Protein AF-A0A6A6WQP7-F1 (afdb_monomer_lite)

Radius of gyration: 45.65 Å; chains: 1; bounding box: 106×99×119 Å

Structure (mmCIF, N/CA/C/O backbone):
data_AF-A0A6A6WQP7-F1
#
_entry.id   AF-A0A6A6WQP7-F1
#
loop_
_atom_site.group_PDB
_atom_site.id
_atom_site.type_symbol
_atom_site.label_atom_id
_atom_site.label_alt_id
_atom_site.label_comp_id
_atom_site.label_asym_id
_atom_site.label_entity_id
_atom_site.label_seq_id
_atom_site.pdbx_PDB_ins_code
_atom_site.Cartn_x
_atom_site.Cartn_y
_atom_site.Cartn_z
_atom_site.occupancy
_atom_site.B_iso_or_equiv
_atom_site.auth_seq_id
_atom_site.auth_comp_id
_atom_site.auth_asym_id
_atom_site.auth_atom_id
_atom_site.pdbx_PDB_model_num
ATOM 1 N N . MET A 1 1 ? -45.813 -24.939 47.344 1.00 54.03 1 MET A N 1
ATOM 2 C CA . MET A 1 1 ? -44.720 -25.886 47.007 1.00 54.03 1 MET A CA 1
ATOM 3 C C . MET A 1 1 ? -45.054 -26.831 45.848 1.00 54.03 1 MET A C 1
ATOM 5 O O . MET A 1 1 ? -44.142 -27.245 45.149 1.00 54.03 1 MET A O 1
ATOM 9 N N . THR A 1 2 ? -46.329 -27.120 45.576 1.00 68.56 2 THR A N 1
ATOM 10 C CA . THR A 1 2 ? -46.784 -28.057 44.527 1.00 68.56 2 THR A CA 1
ATOM 11 C C . THR A 1 2 ? -46.409 -27.658 43.094 1.00 68.56 2 THR A C 1
ATOM 13 O O . THR A 1 2 ? -45.996 -28.509 42.318 1.00 68.56 2 THR A O 1
ATOM 16 N N . ARG A 1 3 ? -46.472 -26.365 42.739 1.00 71.12 3 ARG A N 1
ATOM 17 C CA . ARG A 1 3 ? -46.140 -25.878 41.382 1.00 71.12 3 ARG A CA 1
ATOM 18 C C . ARG A 1 3 ? -44.682 -26.130 40.979 1.00 71.12 3 ARG A C 1
ATOM 20 O O . ARG A 1 3 ? -44.427 -26.439 39.826 1.00 71.12 3 ARG A O 1
ATOM 27 N N . ARG A 1 4 ? -43.749 -26.014 41.932 1.00 64.69 4 ARG A N 1
ATOM 28 C CA . ARG A 1 4 ? -42.316 -26.271 41.707 1.00 64.69 4 ARG A CA 1
ATOM 29 C C . ARG A 1 4 ? -42.017 -27.759 41.584 1.00 64.69 4 ARG A C 1
ATOM 31 O O . ARG A 1 4 ? -41.271 -28.147 40.705 1.00 64.69 4 ARG A O 1
ATOM 38 N N . LEU A 1 5 ? -42.615 -28.591 42.437 1.00 66.44 5 LEU A N 1
ATOM 39 C CA . LEU A 1 5 ? -42.447 -30.044 42.328 1.00 66.44 5 LEU A CA 1
ATOM 40 C C . LEU A 1 5 ? -43.027 -30.567 41.011 1.00 66.44 5 LEU A C 1
ATOM 42 O O . LEU A 1 5 ? -42.404 -31.396 40.362 1.00 66.44 5 LEU A O 1
ATOM 46 N N . ARG A 1 6 ? -44.164 -30.007 40.580 1.00 74.38 6 ARG A N 1
ATOM 47 C CA . ARG A 1 6 ? -44.764 -30.297 39.279 1.00 74.38 6 ARG A CA 1
ATOM 48 C C . ARG A 1 6 ? -43.874 -29.863 38.114 1.00 74.38 6 ARG A C 1
ATOM 50 O O . ARG A 1 6 ? -43.657 -30.664 37.216 1.00 74.38 6 ARG A O 1
ATOM 57 N N . SER A 1 7 ? -43.329 -28.644 38.137 1.00 77.62 7 SER A N 1
ATOM 58 C CA . SER A 1 7 ? -42.418 -28.203 37.072 1.00 77.62 7 SER A CA 1
ATOM 59 C C . SER A 1 7 ? -41.155 -29.062 37.027 1.00 77.62 7 SER A C 1
ATOM 61 O O . SER A 1 7 ? -40.736 -29.456 35.956 1.00 77.62 7 SER A O 1
ATOM 63 N N . MET A 1 8 ? -40.603 -29.442 38.185 1.00 68.50 8 MET A N 1
ATOM 64 C CA . MET A 1 8 ? -39.439 -30.331 38.251 1.00 68.50 8 MET A CA 1
ATOM 65 C C . MET A 1 8 ? -39.740 -31.735 37.712 1.00 68.50 8 MET A C 1
ATOM 67 O O . MET A 1 8 ? -38.889 -32.323 37.052 1.00 68.50 8 MET A O 1
ATOM 71 N N . SER A 1 9 ? -40.939 -32.273 37.964 1.00 72.62 9 SER A N 1
ATOM 72 C CA . SER A 1 9 ? -41.354 -33.544 37.361 1.00 72.62 9 SER A CA 1
ATOM 73 C C . SER A 1 9 ? -41.611 -33.426 35.857 1.00 72.62 9 SER A C 1
ATOM 75 O O . SER A 1 9 ? -41.307 -34.356 35.121 1.00 72.62 9 SER A O 1
ATOM 77 N N . GLU A 1 10 ? -42.137 -32.291 35.391 1.00 72.88 10 GLU A N 1
ATOM 78 C CA . GLU A 1 10 ? -42.354 -32.026 33.963 1.00 72.88 10 GLU A CA 1
ATOM 79 C C . GLU A 1 10 ? -41.012 -31.872 33.227 1.00 72.88 10 GLU A C 1
ATOM 81 O O . GLU A 1 10 ? -40.806 -32.522 32.204 1.00 72.88 10 GLU A O 1
ATOM 86 N N . ASP A 1 11 ? -40.061 -31.124 33.793 1.00 76.69 11 ASP A N 1
ATOM 87 C CA . ASP A 1 11 ? -38.710 -30.970 33.244 1.00 76.69 11 ASP A CA 1
ATOM 88 C C . ASP A 1 11 ? -37.991 -32.328 33.153 1.00 76.69 11 ASP A C 1
ATOM 90 O O . ASP A 1 11 ? -37.371 -32.636 32.133 1.00 76.69 11 ASP A O 1
ATOM 94 N N . ALA A 1 12 ? -38.140 -33.189 34.167 1.0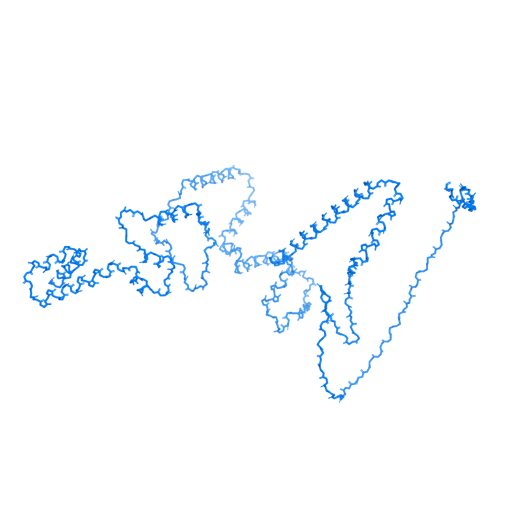0 75.12 12 ALA A N 1
ATOM 95 C CA . ALA A 1 12 ? -37.572 -34.539 34.161 1.00 75.12 12 ALA A CA 1
ATOM 96 C C . ALA A 1 12 ? -38.145 -35.425 33.038 1.00 75.12 12 ALA A C 1
ATOM 98 O O . ALA A 1 12 ? -37.397 -36.181 32.419 1.00 75.12 12 ALA A O 1
ATOM 99 N N . LEU A 1 13 ? -39.443 -35.302 32.735 1.00 71.69 13 LEU A N 1
ATOM 100 C CA . LEU A 1 13 ? -40.080 -36.022 31.624 1.00 71.69 13 LEU A CA 1
ATOM 101 C C . LEU A 1 13 ? -39.616 -35.505 30.253 1.00 71.69 13 LEU A C 1
ATOM 103 O O . LEU A 1 13 ? -39.543 -36.275 29.301 1.00 71.69 13 LEU A O 1
ATOM 107 N N . THR A 1 14 ? -39.279 -34.220 30.133 1.00 72.12 14 THR A N 1
ATOM 108 C CA . THR A 1 14 ? -38.736 -33.671 28.875 1.00 72.12 14 THR A CA 1
ATOM 109 C C . THR A 1 14 ? -37.254 -33.982 28.664 1.00 72.12 14 THR A C 1
ATOM 111 O O . THR A 1 14 ? -36.805 -34.045 27.522 1.00 72.12 14 THR A O 1
ATOM 114 N N . ALA A 1 15 ? -36.496 -34.189 29.745 1.00 76.25 15 ALA A N 1
ATOM 115 C CA . ALA A 1 15 ? -35.066 -34.482 29.685 1.00 76.25 15 ALA A CA 1
ATOM 116 C C . ALA A 1 15 ? -34.765 -35.920 29.225 1.00 76.25 15 ALA A C 1
ATOM 118 O O . ALA A 1 15 ? -33.783 -36.132 28.516 1.00 76.25 15 ALA A O 1
ATOM 119 N N . ASP A 1 16 ? -35.607 -36.892 29.599 1.00 76.25 16 ASP A N 1
ATOM 120 C CA . ASP A 1 16 ? -35.523 -38.280 29.125 1.00 76.25 16 ASP A CA 1
ATOM 121 C C . ASP A 1 16 ? -36.815 -38.692 28.398 1.00 76.25 16 ASP A C 1
ATOM 123 O O . ASP A 1 16 ? -37.710 -39.303 28.990 1.00 76.25 16 ASP A O 1
ATOM 127 N N . PRO A 1 17 ? -36.936 -38.384 27.097 1.00 71.38 17 PRO A N 1
ATOM 128 C CA . PRO A 1 17 ? -38.154 -38.657 26.341 1.00 71.38 17 PRO A CA 1
ATOM 129 C C . PRO A 1 17 ? -38.457 -40.153 26.179 1.00 71.38 17 PRO A C 1
ATOM 131 O O . PRO A 1 17 ? -39.621 -40.560 26.075 1.00 71.38 17 PRO A O 1
ATOM 134 N N . ARG A 1 18 ? -37.417 -40.997 26.173 1.00 72.50 18 ARG A N 1
ATOM 135 C CA . ARG A 1 18 ? -37.562 -42.452 26.020 1.00 72.50 18 ARG A CA 1
ATOM 136 C C . ARG A 1 18 ? -38.076 -43.076 27.315 1.00 72.50 18 ARG A C 1
ATOM 138 O O . ARG A 1 18 ? -39.035 -43.852 27.275 1.00 72.50 18 ARG A O 1
ATOM 145 N N . GLY A 1 19 ? -37.521 -42.667 28.456 1.00 78.44 19 GLY A N 1
ATOM 146 C CA . GLY A 1 19 ? -38.051 -43.022 29.771 1.00 78.44 19 GLY A CA 1
ATOM 147 C C . GLY A 1 19 ? -39.462 -42.472 30.003 1.00 78.44 19 GLY A C 1
ATOM 148 O O . GLY A 1 19 ? -40.324 -43.189 30.511 1.00 78.44 19 GLY A O 1
ATOM 149 N N . ALA A 1 20 ? -39.738 -41.241 29.564 1.00 78.00 20 ALA A N 1
ATOM 150 C CA . ALA A 1 20 ? -41.018 -40.561 29.766 1.00 78.00 20 ALA A CA 1
ATOM 151 C C . ALA A 1 20 ? -42.203 -41.234 29.061 1.00 78.00 20 ALA A C 1
ATOM 153 O O . ALA A 1 20 ? -43.262 -41.396 29.661 1.00 78.00 20 ALA A O 1
ATOM 154 N N . SER A 1 21 ? -42.045 -41.679 27.813 1.00 77.81 21 SER A N 1
ATOM 155 C CA . SER A 1 21 ? -43.118 -42.415 27.119 1.00 77.81 21 SER A CA 1
ATOM 156 C C . SER A 1 21 ? -43.494 -43.714 27.852 1.00 77.81 21 SER A C 1
ATOM 158 O O . SER A 1 21 ? -44.672 -44.034 28.027 1.00 77.81 21 SER A O 1
ATOM 160 N N . THR A 1 22 ? -42.489 -44.417 28.379 1.00 82.19 22 THR A N 1
ATOM 161 C CA . THR A 1 22 ? -42.659 -45.672 29.120 1.00 82.19 22 THR A CA 1
ATOM 162 C C . THR A 1 22 ? -43.322 -45.433 30.482 1.00 82.19 22 THR A C 1
ATOM 164 O O . THR A 1 22 ? -44.250 -46.154 30.863 1.00 82.19 22 THR A O 1
ATOM 167 N N . THR A 1 23 ? -42.917 -44.389 31.208 1.00 81.50 23 THR A N 1
ATOM 168 C CA . THR A 1 23 ? -43.512 -44.034 32.508 1.00 81.50 23 THR A CA 1
ATOM 169 C C . THR A 1 23 ? -44.944 -43.519 32.369 1.00 81.50 23 THR A C 1
ATOM 171 O O . THR A 1 23 ? -45.803 -43.896 33.161 1.00 81.50 23 THR A O 1
ATOM 174 N N . VAL A 1 24 ? -45.248 -42.737 31.331 1.00 80.12 24 VAL A N 1
ATOM 175 C CA . VAL A 1 24 ? -46.615 -42.264 31.049 1.00 80.12 24 VAL A CA 1
ATOM 176 C C . VAL A 1 24 ? -47.536 -43.417 30.645 1.00 80.12 24 VAL A C 1
ATOM 178 O O . VAL A 1 24 ? -48.699 -43.428 31.038 1.00 80.12 24 VAL A O 1
ATOM 181 N N . SER A 1 25 ? -47.024 -44.418 29.920 1.00 76.75 25 SER A N 1
ATOM 182 C CA . SER A 1 25 ? -47.812 -45.597 29.537 1.00 76.75 25 SER A CA 1
ATOM 183 C C . SER A 1 25 ? -48.139 -46.532 30.709 1.00 76.75 25 SER A C 1
ATOM 185 O O . SER A 1 25 ? -49.187 -47.176 30.694 1.00 76.75 25 SER A O 1
ATOM 187 N N . SER A 1 26 ? -47.258 -46.593 31.715 1.00 78.69 26 SER A N 1
ATOM 188 C CA . SER A 1 26 ? -47.387 -47.462 32.895 1.00 78.69 26 SER A CA 1
ATOM 189 C C . SER A 1 26 ? -48.104 -46.791 34.068 1.00 78.69 26 SER A C 1
ATOM 191 O O . SER A 1 26 ? -48.599 -47.475 34.964 1.00 78.69 26 SER A O 1
ATOM 193 N N . ALA A 1 27 ? -48.196 -45.463 34.067 1.00 75.94 27 ALA A N 1
ATOM 194 C CA . ALA A 1 27 ? -48.942 -44.711 35.060 1.00 75.94 27 ALA A CA 1
ATOM 195 C C . ALA A 1 27 ? -50.454 -44.736 34.767 1.00 75.94 27 ALA A C 1
ATOM 197 O O . ALA A 1 27 ? -50.894 -44.525 33.639 1.00 75.94 27 ALA A O 1
ATOM 198 N N . GLY A 1 28 ? -51.269 -44.954 35.805 1.00 82.88 28 GLY A N 1
ATOM 199 C CA . GLY A 1 28 ? -52.738 -44.986 35.727 1.00 82.88 28 GLY A CA 1
ATOM 200 C C . GLY A 1 28 ? -53.394 -43.606 35.581 1.00 82.88 28 GLY A C 1
ATOM 201 O O . GLY A 1 28 ? -54.279 -43.266 36.363 1.00 82.88 28 GLY A O 1
ATOM 202 N N . PHE A 1 29 ? -52.933 -42.781 34.637 1.00 82.12 29 PHE A N 1
ATOM 203 C CA . PHE A 1 29 ? -53.540 -41.481 34.329 1.00 82.12 29 PHE A CA 1
ATOM 204 C C . PHE A 1 29 ? -54.873 -41.638 33.580 1.00 82.12 29 PHE A C 1
ATOM 206 O O . PHE A 1 29 ? -55.126 -42.666 32.953 1.00 82.12 29 PHE A O 1
ATOM 213 N N . SER A 1 30 ? -55.727 -40.607 33.618 1.00 89.94 30 SER A N 1
ATOM 214 C CA . SER A 1 30 ? -56.921 -40.567 32.766 1.00 89.94 30 SER A CA 1
ATOM 215 C C . SER A 1 30 ? -56.528 -40.539 31.286 1.00 89.94 30 SER A C 1
ATOM 217 O O . SER A 1 30 ? -55.484 -39.992 30.923 1.00 89.94 30 SER A O 1
ATOM 219 N N . GLU A 1 31 ? -57.373 -41.111 30.427 1.00 86.75 31 GLU A N 1
ATOM 220 C CA . GLU A 1 31 ? -57.115 -41.231 28.984 1.00 86.75 31 GLU A CA 1
ATOM 221 C C . GLU A 1 31 ? -56.837 -39.866 28.325 1.00 86.75 31 GLU A C 1
ATOM 223 O O . GLU A 1 31 ? -55.874 -39.722 27.570 1.00 86.75 31 GLU A O 1
ATOM 228 N N . ASP A 1 32 ? -57.589 -38.831 28.711 1.00 87.31 32 ASP A N 1
ATOM 229 C CA . ASP A 1 32 ? -57.393 -37.460 28.225 1.00 87.31 32 ASP A CA 1
ATOM 230 C C . ASP A 1 32 ? -56.028 -36.874 28.619 1.00 87.31 32 ASP A C 1
ATOM 232 O O . ASP A 1 32 ? -55.371 -36.213 27.812 1.00 87.31 32 ASP A O 1
ATOM 236 N N . LEU A 1 33 ? -55.569 -37.119 29.853 1.00 85.00 33 LEU A N 1
ATOM 237 C CA . LEU A 1 33 ? -54.263 -36.643 30.319 1.00 85.00 33 LEU A CA 1
ATOM 238 C C . LEU A 1 33 ? -53.125 -37.416 29.660 1.00 85.00 33 LEU A C 1
ATOM 240 O O . LEU A 1 33 ? -52.108 -36.818 29.312 1.00 85.00 33 LEU A O 1
ATOM 244 N N . LYS A 1 34 ? -53.302 -38.722 29.450 1.00 85.88 34 LYS A N 1
ATOM 245 C CA . LYS A 1 34 ? -52.341 -39.551 28.722 1.00 85.88 34 LYS A CA 1
ATOM 246 C C . LYS A 1 34 ? -52.147 -39.032 27.299 1.00 85.88 34 LYS A C 1
ATOM 248 O O . LYS A 1 34 ? -51.011 -38.798 26.900 1.00 85.88 34 LYS A O 1
ATOM 253 N N . ARG A 1 35 ? -53.237 -38.736 26.586 1.00 88.75 35 ARG A N 1
ATOM 254 C CA . ARG A 1 35 ? -53.183 -38.162 25.234 1.00 88.75 35 ARG A CA 1
ATOM 255 C C . ARG A 1 35 ? -52.473 -36.804 25.203 1.00 88.75 35 ARG A C 1
ATOM 257 O O . ARG A 1 35 ? -51.635 -36.576 24.337 1.00 88.75 35 ARG A O 1
ATOM 264 N N . GLN A 1 36 ? -52.756 -35.922 26.167 1.00 88.62 36 GLN A N 1
ATOM 265 C CA . GLN A 1 36 ? -52.065 -34.628 26.287 1.00 88.62 36 GLN A CA 1
ATOM 266 C C . GLN A 1 36 ? -50.565 -34.785 26.578 1.00 88.62 36 GLN A C 1
ATOM 268 O O . GLN A 1 36 ? -49.750 -34.005 26.080 1.00 88.62 36 GLN A O 1
ATOM 273 N N . LEU A 1 37 ? -50.187 -35.770 27.396 1.00 85.12 37 LEU A N 1
ATOM 274 C CA . LEU A 1 37 ? -48.787 -36.057 27.708 1.00 85.12 37 LEU A CA 1
ATOM 275 C C . LEU A 1 37 ? -48.057 -36.659 26.505 1.00 85.12 37 LEU A C 1
ATOM 277 O O . LEU A 1 37 ? -46.947 -36.229 26.212 1.00 85.12 37 LEU A O 1
ATOM 281 N N . GLU A 1 38 ? -48.682 -37.583 25.776 1.00 86.69 38 GLU A N 1
ATOM 282 C CA . GLU A 1 38 ? -48.139 -38.157 24.540 1.00 86.69 38 GLU A CA 1
ATOM 283 C C . GLU A 1 38 ? -47.929 -37.087 23.463 1.00 86.69 38 GLU A C 1
ATOM 285 O O . GLU A 1 38 ? -46.854 -37.026 22.871 1.00 86.69 38 GLU A O 1
ATOM 290 N N . GLU A 1 39 ? -48.897 -36.187 23.261 1.00 91.12 39 GLU A N 1
ATOM 291 C CA . GLU A 1 39 ? -48.763 -35.062 22.327 1.00 91.12 39 GLU A CA 1
ATOM 292 C C . GLU A 1 39 ? -47.609 -34.132 22.727 1.00 91.12 39 GLU A C 1
ATOM 294 O O . GLU A 1 39 ? -46.810 -33.711 21.887 1.00 91.12 39 GLU A O 1
ATOM 299 N N . ARG A 1 40 ? -47.462 -33.843 24.025 1.00 87.50 40 ARG A N 1
ATOM 300 C CA . ARG A 1 40 ? -46.353 -33.017 24.512 1.00 87.50 40 ARG A CA 1
ATOM 301 C C . ARG A 1 40 ? -45.005 -33.702 24.363 1.00 87.50 40 ARG A C 1
ATOM 303 O O . ARG A 1 40 ? -44.069 -33.036 23.925 1.00 87.50 40 ARG A O 1
ATOM 310 N N . ILE A 1 41 ? -44.907 -34.994 24.672 1.00 87.31 41 ILE A N 1
ATOM 311 C CA . ILE A 1 41 ? -43.688 -35.784 24.464 1.00 87.31 41 ILE A CA 1
ATOM 312 C C . ILE A 1 41 ? -43.346 -35.812 22.974 1.00 87.31 41 ILE A C 1
ATOM 314 O O . ILE A 1 41 ? -42.210 -35.524 22.618 1.00 87.31 41 ILE A O 1
ATOM 318 N N . ALA A 1 42 ? -44.321 -36.047 22.093 1.00 89.69 42 ALA A N 1
ATOM 319 C CA . ALA A 1 42 ? -44.115 -35.990 20.649 1.00 89.69 42 ALA A CA 1
ATOM 320 C C . ALA A 1 42 ? -43.627 -34.602 20.200 1.00 89.69 42 ALA A C 1
ATOM 322 O O . ALA A 1 42 ? -42.677 -34.504 19.426 1.00 89.69 42 ALA A O 1
ATOM 323 N N . SER A 1 43 ? -44.201 -33.521 20.740 1.00 89.56 43 SER A N 1
ATOM 324 C CA . SER A 1 43 ? -43.763 -32.152 20.440 1.00 89.56 43 SER A CA 1
ATOM 325 C C . SER A 1 43 ? -42.352 -31.841 20.959 1.00 89.56 43 SER A C 1
ATOM 327 O O . SER A 1 43 ? -41.614 -31.085 20.326 1.00 89.56 43 SER A O 1
ATOM 329 N N . ALA A 1 44 ? -41.964 -32.412 22.104 1.00 87.69 44 ALA A N 1
ATOM 330 C CA . ALA A 1 44 ? -40.627 -32.276 22.668 1.00 87.69 44 ALA A CA 1
ATOM 331 C C . ALA A 1 44 ? -39.614 -33.067 21.833 1.00 87.69 44 ALA A C 1
ATOM 333 O O . ALA A 1 44 ? -38.591 -32.508 21.447 1.00 87.69 44 ALA A O 1
ATOM 334 N N . ASN A 1 45 ? -39.947 -34.305 21.460 1.00 88.12 45 ASN A N 1
ATOM 335 C CA . ASN A 1 45 ? -39.134 -35.154 20.589 1.00 88.12 45 ASN A CA 1
ATOM 336 C C . ASN A 1 45 ? -38.894 -34.483 19.238 1.00 88.12 45 ASN A C 1
ATOM 338 O O . ASN A 1 45 ? -37.749 -34.337 18.820 1.00 88.12 45 ASN A O 1
ATOM 342 N N . PHE A 1 46 ? -39.953 -33.964 18.617 1.00 91.00 46 PHE A N 1
ATOM 343 C CA . PHE A 1 46 ? -39.855 -33.232 17.357 1.00 91.00 46 PHE A CA 1
ATOM 344 C C . PHE A 1 46 ? -38.922 -32.017 17.466 1.00 91.00 46 PHE A C 1
ATOM 346 O O . PHE A 1 46 ? -38.097 -31.776 16.586 1.00 91.00 46 PHE A O 1
ATOM 353 N N . ARG A 1 47 ? -38.991 -31.271 18.578 1.00 89.31 47 ARG A N 1
ATOM 354 C CA . ARG A 1 47 ? -38.058 -30.165 18.845 1.00 89.31 47 ARG A CA 1
ATOM 355 C C . ARG A 1 47 ? -36.622 -30.632 19.052 1.00 89.31 47 ARG A C 1
ATOM 357 O O . ARG A 1 47 ? -35.710 -29.927 18.633 1.00 89.31 47 ARG A O 1
ATOM 364 N N . THR A 1 48 ? -36.404 -31.780 19.692 1.00 87.19 48 THR A N 1
ATOM 365 C CA . THR A 1 48 ? -35.051 -32.328 19.873 1.00 87.19 48 THR A CA 1
ATOM 366 C C . THR A 1 48 ? -34.452 -32.840 18.566 1.00 87.19 48 THR A C 1
ATOM 368 O O . THR A 1 48 ? -33.277 -32.588 18.315 1.00 87.19 48 THR A O 1
ATOM 371 N N . GLU A 1 49 ? -35.251 -33.492 17.718 1.00 88.56 49 GLU A N 1
ATOM 372 C CA . GLU A 1 49 ? -34.827 -34.021 16.416 1.00 88.56 49 GLU A CA 1
ATOM 373 C C . GLU A 1 49 ? -34.517 -32.896 15.420 1.00 88.56 49 GLU A C 1
ATOM 375 O O . GLU A 1 49 ? -33.527 -32.963 14.697 1.00 88.56 49 GLU A O 1
ATOM 380 N N . HIS A 1 50 ? -35.312 -31.822 15.426 1.00 90.75 50 HIS A N 1
ATOM 381 C CA . HIS A 1 50 ? -35.146 -30.671 14.530 1.00 90.75 50 HIS A CA 1
ATOM 382 C C . HIS A 1 50 ? -34.566 -29.437 15.227 1.00 90.75 50 HIS A C 1
ATOM 384 O O . HIS A 1 50 ? -34.871 -28.298 14.867 1.00 90.75 50 HIS A O 1
ATOM 390 N N . ARG A 1 51 ? -33.725 -29.647 16.242 1.00 89.44 51 ARG A N 1
ATOM 391 C CA . ARG A 1 51 ? -33.201 -28.569 17.088 1.00 89.44 51 ARG A CA 1
ATOM 392 C C . ARG A 1 51 ? -32.491 -27.468 16.297 1.00 89.44 51 ARG A C 1
ATOM 394 O O . ARG A 1 51 ? -32.711 -26.296 16.590 1.00 89.44 51 ARG A O 1
ATOM 401 N N . SER A 1 52 ? -31.665 -27.826 15.315 1.00 90.62 52 SER A N 1
ATOM 402 C CA . SER A 1 52 ? -30.926 -26.865 14.485 1.00 90.62 52 SER A CA 1
ATOM 403 C C . SER A 1 52 ? -31.866 -25.965 13.678 1.00 90.62 52 SER A C 1
ATOM 405 O O . SER A 1 52 ? -31.715 -24.747 13.703 1.00 90.62 52 SER A O 1
ATOM 407 N N . ALA A 1 53 ? -32.907 -26.536 13.065 1.00 92.25 53 ALA A N 1
ATOM 408 C CA . ALA A 1 53 ? -33.915 -25.785 12.317 1.00 92.25 53 ALA A CA 1
ATOM 409 C C . ALA A 1 53 ? -34.714 -24.823 13.213 1.00 92.25 53 ALA A C 1
ATOM 411 O O . ALA A 1 53 ? -34.985 -23.686 12.830 1.00 92.25 53 ALA A O 1
ATOM 412 N N . PHE A 1 54 ? -35.067 -25.247 14.432 1.00 92.19 54 PHE A N 1
ATOM 413 C CA . PHE A 1 54 ? -35.708 -24.352 15.398 1.00 92.19 54 PHE A CA 1
ATOM 414 C C . PHE A 1 54 ? -34.766 -23.242 15.864 1.00 92.19 54 PHE A C 1
ATOM 416 O O . PHE A 1 54 ? -35.191 -22.091 15.954 1.00 92.19 54 PHE A O 1
ATOM 423 N N . ALA A 1 55 ? -33.490 -23.557 16.098 1.00 91.50 55 ALA A N 1
ATOM 424 C CA . ALA A 1 55 ? -32.496 -22.558 16.456 1.00 91.50 55 ALA A CA 1
ATOM 425 C C . ALA A 1 55 ? -32.368 -21.489 15.361 1.00 91.50 55 ALA A C 1
ATOM 427 O O . ALA A 1 55 ? -32.417 -20.305 15.677 1.00 91.50 55 ALA A O 1
ATOM 428 N N . GLU A 1 56 ? -32.308 -21.865 14.080 1.00 90.38 56 GLU A N 1
ATOM 429 C CA . GLU A 1 56 ? -32.270 -20.906 12.962 1.00 90.38 56 GLU A CA 1
ATOM 430 C C . GLU A 1 56 ? -33.431 -19.904 12.982 1.00 90.38 56 GLU A C 1
ATOM 432 O O . GLU A 1 56 ? -33.226 -18.718 12.713 1.00 90.38 56 GLU A O 1
ATOM 437 N N . ILE A 1 57 ? -34.634 -20.367 13.330 1.00 92.69 57 ILE A N 1
ATOM 438 C CA . ILE A 1 57 ? -35.846 -19.541 13.382 1.00 92.69 57 ILE A CA 1
ATOM 439 C C . ILE A 1 57 ? -35.866 -18.655 14.637 1.00 92.69 57 ILE A C 1
ATOM 441 O O . ILE A 1 57 ? -36.297 -17.502 14.576 1.00 92.69 57 ILE A O 1
ATOM 445 N N . GLU A 1 58 ? -35.416 -19.176 15.781 1.00 91.75 58 GLU A N 1
ATOM 446 C CA . GLU A 1 58 ? -35.414 -18.454 17.060 1.00 91.75 58 GLU A CA 1
ATOM 447 C C . GLU A 1 58 ? -34.313 -17.385 17.141 1.00 91.75 58 GLU A C 1
ATOM 449 O O . GLU A 1 58 ? -34.451 -16.387 17.861 1.00 91.75 58 GLU A O 1
ATOM 454 N N . ILE A 1 59 ? -33.213 -17.559 16.405 1.00 91.06 59 ILE A N 1
ATOM 455 C CA . ILE A 1 59 ? -32.101 -16.611 16.416 1.00 91.06 59 ILE A CA 1
ATOM 456 C C . ILE A 1 59 ? -32.513 -15.293 15.750 1.00 91.06 59 ILE A C 1
ATOM 458 O O . ILE A 1 59 ? -32.964 -15.228 14.609 1.00 91.06 59 ILE A O 1
ATOM 462 N N . SER A 1 60 ? -32.263 -14.183 16.449 1.00 91.69 60 SER A N 1
ATOM 463 C CA . SER A 1 60 ? -32.486 -12.846 15.897 1.00 91.69 60 SER A CA 1
ATOM 464 C C . SER A 1 60 ? -31.665 -12.604 14.623 1.00 91.69 60 SER A C 1
ATOM 466 O O . SER A 1 60 ? -30.473 -12.914 14.546 1.00 91.69 60 SER A O 1
ATOM 468 N N . SER A 1 61 ? -32.255 -11.898 13.654 1.00 87.50 61 SER A N 1
ATOM 469 C CA . SER A 1 61 ? -31.571 -11.452 12.430 1.00 87.50 61 SER A CA 1
ATOM 470 C C . SER A 1 61 ? -30.330 -10.580 12.683 1.00 87.50 61 SER A C 1
ATOM 472 O O . SER A 1 61 ? -29.493 -10.435 11.792 1.00 87.50 61 SER A O 1
ATOM 474 N N . LYS A 1 62 ? -30.173 -10.035 13.897 1.00 90.31 62 LYS A N 1
ATOM 475 C CA . LYS A 1 62 ? -29.014 -9.233 14.326 1.00 90.31 62 LYS A CA 1
ATOM 476 C C . LYS A 1 62 ? -27.865 -10.055 14.923 1.00 90.31 62 LYS A C 1
ATOM 478 O O . LYS A 1 62 ? -26.806 -9.491 15.185 1.00 90.31 62 LYS A O 1
ATOM 483 N N . ALA A 1 63 ? -28.063 -11.347 15.186 1.00 90.88 63 ALA A N 1
ATOM 484 C CA . ALA A 1 63 ? -27.014 -12.200 15.734 1.00 90.88 63 ALA A CA 1
ATOM 485 C C . ALA A 1 63 ? -25.865 -12.366 14.727 1.00 90.88 63 ALA A C 1
ATOM 487 O O . ALA A 1 63 ? -26.092 -12.513 13.525 1.00 90.88 63 ALA A O 1
ATOM 488 N N . GLY A 1 64 ? -24.628 -12.321 15.226 1.00 91.25 64 GLY A N 1
ATOM 489 C CA . GLY A 1 64 ? -23.435 -12.507 14.404 1.00 91.25 64 GLY A CA 1
ATOM 490 C C . GLY A 1 64 ? -23.284 -13.948 13.914 1.00 91.25 64 GLY A C 1
ATOM 491 O O . GLY A 1 64 ? -23.888 -14.863 14.471 1.00 91.25 64 GLY A O 1
ATOM 492 N N . LEU A 1 65 ? -22.429 -14.144 12.904 1.00 87.00 65 LEU A N 1
ATOM 493 C CA . LEU A 1 65 ? -22.195 -15.447 12.272 1.00 87.00 65 LEU A CA 1
ATOM 494 C C . LEU A 1 65 ? -21.825 -16.532 13.294 1.00 87.00 65 LEU A C 1
ATOM 496 O O . LEU A 1 65 ? -22.528 -17.522 13.394 1.00 87.00 65 LEU A O 1
ATOM 500 N N . GLY A 1 66 ? -20.838 -16.286 14.161 1.00 88.50 66 GLY A N 1
ATOM 501 C CA . GLY A 1 66 ? -20.440 -17.284 15.162 1.00 88.50 66 GLY A CA 1
ATOM 502 C C . GLY A 1 66 ? -21.546 -17.647 16.161 1.00 88.50 66 GLY A C 1
ATOM 503 O O . GLY A 1 66 ? -21.594 -18.771 16.638 1.00 88.50 66 GLY A O 1
ATOM 504 N N . THR A 1 67 ? -22.467 -16.727 16.473 1.00 90.31 67 THR A N 1
ATOM 505 C CA . THR A 1 67 ? -23.626 -17.041 17.327 1.00 90.31 67 THR A CA 1
ATOM 506 C C . THR A 1 67 ? -24.631 -17.923 16.596 1.00 90.31 67 THR A C 1
ATOM 508 O O . THR A 1 67 ? -25.235 -18.785 17.226 1.00 90.31 67 THR A O 1
ATOM 511 N N . ARG A 1 68 ? -24.794 -17.719 15.283 1.00 90.44 68 ARG A N 1
ATOM 512 C CA . ARG A 1 68 ? -25.620 -18.585 14.440 1.00 90.44 68 ARG A CA 1
ATOM 513 C C . ARG A 1 68 ? -25.019 -19.976 14.360 1.00 90.44 68 ARG A C 1
ATOM 515 O O . ARG A 1 68 ? -25.694 -20.914 14.753 1.00 90.44 68 ARG A O 1
ATOM 522 N N . ASP A 1 69 ? -23.742 -20.067 14.006 1.00 89.06 69 ASP A N 1
ATOM 523 C CA . ASP A 1 69 ? -23.037 -21.340 13.841 1.00 89.06 69 ASP A CA 1
ATOM 524 C C . ASP A 1 69 ? -23.091 -22.196 15.117 1.00 89.06 69 ASP A C 1
ATOM 526 O O . ASP A 1 69 ? -23.345 -23.393 15.049 1.00 89.06 69 ASP A O 1
ATOM 530 N N . ILE A 1 70 ? -22.919 -21.585 16.298 1.00 89.75 70 ILE A N 1
ATOM 531 C CA . ILE A 1 70 ? -23.013 -22.290 17.590 1.00 89.75 70 ILE A CA 1
ATOM 532 C C . ILE A 1 70 ? -24.435 -22.784 17.867 1.00 89.75 70 ILE A C 1
ATOM 534 O O . ILE A 1 70 ? -24.617 -23.850 18.448 1.00 89.75 70 ILE A O 1
ATOM 538 N N . ALA A 1 71 ? -25.446 -21.993 17.519 1.00 90.50 71 ALA A N 1
ATOM 539 C CA . ALA A 1 71 ? -26.830 -22.327 17.821 1.00 90.50 71 ALA A CA 1
ATOM 540 C C . ALA A 1 71 ? -27.402 -23.375 16.852 1.00 90.50 71 ALA A C 1
ATOM 542 O O . ALA A 1 71 ? -28.232 -24.183 17.264 1.00 90.50 71 ALA A O 1
ATOM 543 N N . THR A 1 72 ? -26.934 -23.394 15.602 1.00 90.81 72 THR A N 1
ATOM 544 C CA . THR A 1 72 ? -27.288 -24.410 14.601 1.00 90.81 72 THR A CA 1
ATOM 545 C C . THR A 1 72 ? -26.461 -25.686 14.715 1.00 90.81 72 THR A C 1
ATOM 547 O O . THR A 1 72 ? -26.808 -26.677 14.081 1.00 90.81 72 THR A O 1
ATOM 550 N N . ALA A 1 73 ? -25.368 -25.668 15.483 1.00 89.62 73 ALA A N 1
ATOM 551 C CA . ALA A 1 73 ? -24.497 -26.821 15.657 1.00 89.62 73 ALA A CA 1
ATOM 552 C C . ALA A 1 73 ? -25.228 -28.011 16.295 1.00 89.62 73 ALA A C 1
ATOM 554 O O . ALA A 1 73 ? -26.086 -27.859 17.172 1.00 89.62 73 ALA A O 1
ATOM 555 N N . ASP A 1 74 ? -24.822 -29.208 15.877 1.00 86.62 74 ASP A N 1
ATOM 556 C CA . ASP A 1 74 ? -25.318 -30.454 16.444 1.00 86.62 74 ASP A CA 1
ATOM 557 C C . ASP A 1 74 ? -24.902 -30.601 17.914 1.00 86.62 74 ASP A C 1
ATOM 559 O O . ASP A 1 74 ? -23.865 -30.105 18.366 1.00 86.62 74 ASP A O 1
ATOM 563 N N . ALA A 1 75 ? -25.728 -31.307 18.687 1.00 85.38 75 ALA A N 1
ATOM 564 C CA . ALA A 1 75 ? -25.404 -31.608 20.072 1.00 85.38 75 ALA A CA 1
ATOM 565 C C . ALA A 1 75 ? -24.184 -32.538 20.149 1.00 85.38 75 ALA A C 1
ATOM 567 O O . ALA A 1 75 ? -24.070 -33.503 19.398 1.00 85.38 75 ALA A O 1
ATOM 568 N N . TRP A 1 76 ? -23.294 -32.278 21.106 1.00 86.12 76 TRP A N 1
ATOM 569 C CA . TRP A 1 76 ? -22.122 -33.115 21.340 1.00 86.12 76 TRP A CA 1
ATOM 570 C C . TRP A 1 76 ? -22.525 -34.530 21.780 1.00 86.12 76 TRP A C 1
ATOM 572 O O . TRP A 1 76 ? -23.144 -34.703 22.832 1.00 86.12 76 TRP A O 1
ATOM 582 N N . THR A 1 77 ? -22.146 -35.543 21.001 1.00 87.50 77 THR A N 1
ATOM 583 C CA . THR A 1 77 ? -22.471 -36.961 21.247 1.00 87.50 77 THR A CA 1
ATOM 584 C C . THR A 1 77 ? -21.355 -37.733 21.955 1.00 87.50 77 THR A C 1
ATOM 586 O O . THR A 1 77 ? -21.527 -38.912 22.255 1.00 87.50 77 THR A O 1
ATOM 589 N N . GLY A 1 78 ? -20.226 -37.083 22.259 1.00 91.88 78 GLY A N 1
ATOM 590 C CA . GLY A 1 78 ? -19.029 -37.716 22.831 1.00 91.88 78 GLY A CA 1
ATOM 591 C C . GLY A 1 78 ? -17.900 -37.914 21.821 1.00 91.88 78 GLY A C 1
ATOM 592 O O . GLY A 1 78 ? -16.740 -37.971 22.222 1.00 91.88 78 GLY A O 1
ATOM 593 N N . GLU A 1 79 ? -18.233 -37.945 20.532 1.00 91.12 79 GLU A N 1
ATOM 594 C CA . GLU A 1 79 ? -17.284 -38.014 19.423 1.00 91.12 79 GLU A CA 1
ATOM 595 C C . GLU A 1 79 ? -17.410 -36.752 18.562 1.00 91.12 79 GLU A C 1
ATOM 597 O O . GLU A 1 79 ? -18.506 -36.220 18.375 1.00 91.12 79 GLU A O 1
ATOM 602 N N . GLU A 1 80 ? -16.284 -36.249 18.052 1.00 90.06 80 GLU A N 1
ATOM 603 C CA . GLU A 1 80 ? -16.296 -35.120 17.121 1.00 90.06 80 GLU A CA 1
ATOM 604 C C . GLU A 1 80 ? -16.748 -35.578 15.728 1.00 90.06 80 GLU A C 1
ATOM 606 O O . GLU A 1 80 ? -16.334 -36.627 15.231 1.00 90.06 80 GLU A O 1
ATOM 611 N N . SER A 1 81 ? -17.599 -34.784 15.075 1.00 91.88 81 SER A N 1
ATOM 612 C CA . SER A 1 81 ? -17.967 -35.026 13.678 1.00 91.88 81 SER A CA 1
ATOM 613 C C . SER A 1 81 ? -16.750 -34.836 12.773 1.00 91.88 81 SER A C 1
ATOM 615 O O . SER A 1 81 ? -15.927 -33.948 13.000 1.00 91.88 81 SER A O 1
ATOM 617 N N . LEU A 1 82 ? -16.664 -35.612 11.689 1.00 94.50 82 LEU A N 1
ATOM 618 C CA . LEU A 1 82 ? -15.581 -35.512 10.702 1.00 94.50 82 LEU A CA 1
ATOM 619 C C . LEU A 1 82 ? -15.464 -34.085 10.137 1.00 94.50 82 LEU A C 1
ATOM 621 O O . LEU A 1 82 ? -14.361 -33.584 9.915 1.00 94.50 82 LEU A O 1
ATOM 625 N N . HIS A 1 83 ? -16.600 -33.403 9.964 1.00 91.50 83 HIS A N 1
ATOM 626 C CA . HIS A 1 83 ? -16.646 -32.014 9.509 1.00 91.50 83 HIS A CA 1
ATOM 627 C C . HIS A 1 83 ? -15.972 -31.065 10.503 1.00 91.50 83 HIS A C 1
ATOM 629 O O . HIS A 1 83 ? -15.103 -30.290 10.105 1.00 91.50 83 HIS A O 1
ATOM 635 N N . ASP A 1 84 ? -16.310 -31.175 11.787 1.00 90.44 84 ASP A N 1
ATOM 636 C CA . ASP A 1 84 ? -15.754 -30.329 12.845 1.00 90.44 84 ASP A CA 1
ATOM 637 C C . ASP A 1 84 ? -14.260 -30.617 13.064 1.00 90.44 84 ASP A C 1
ATOM 639 O O . ASP A 1 84 ? -13.439 -29.699 13.106 1.00 90.44 84 ASP A O 1
ATOM 643 N N . ALA A 1 85 ? -13.870 -31.897 13.039 1.00 93.81 85 ALA A N 1
ATOM 644 C CA . ALA A 1 85 ? -12.471 -32.317 13.085 1.00 93.81 85 ALA A CA 1
ATOM 645 C C . ALA A 1 85 ? -11.656 -31.717 11.923 1.00 93.81 85 ALA A C 1
ATOM 647 O O . ALA A 1 85 ? -10.584 -31.139 12.131 1.00 93.81 85 ALA A O 1
ATOM 648 N N . SER A 1 86 ? -12.180 -31.789 10.693 1.00 95.25 86 SER A N 1
ATOM 649 C CA . SER A 1 86 ? -11.527 -31.210 9.513 1.00 95.25 86 SER A CA 1
ATOM 650 C C . SER A 1 86 ? -11.437 -29.681 9.587 1.00 95.25 86 SER A C 1
ATOM 652 O O . SER A 1 86 ? -10.397 -29.107 9.255 1.00 95.25 86 SER A O 1
ATOM 654 N N . LEU A 1 87 ? -12.477 -29.013 10.097 1.00 90.75 87 LEU A N 1
ATOM 655 C CA . LEU A 1 87 ? -12.497 -27.567 10.299 1.00 90.75 87 LEU A CA 1
ATOM 656 C C . LEU A 1 87 ? -11.476 -27.153 11.362 1.00 90.75 87 LEU A C 1
ATOM 658 O O . LEU A 1 87 ? -10.744 -26.178 11.168 1.00 90.75 87 LEU A O 1
ATOM 662 N N . ARG A 1 88 ? -11.337 -27.922 12.444 1.00 89.25 88 ARG A N 1
ATOM 663 C CA . ARG A 1 88 ? -10.289 -27.717 13.450 1.00 89.25 88 ARG A CA 1
ATOM 664 C C . ARG A 1 88 ? -8.895 -27.861 12.843 1.00 89.25 88 ARG A C 1
ATOM 666 O O . ARG A 1 88 ? -8.049 -26.994 13.046 1.00 89.25 88 ARG A O 1
ATOM 673 N N . MET A 1 89 ? -8.663 -28.899 12.039 1.00 93.75 89 MET A N 1
ATOM 674 C CA . MET A 1 89 ? -7.383 -29.088 11.347 1.00 93.75 89 MET A CA 1
ATOM 675 C C . MET A 1 89 ? -7.068 -27.932 10.389 1.00 93.75 89 MET A C 1
ATOM 677 O O . MET A 1 89 ? -5.938 -27.445 10.370 1.00 93.75 89 MET A O 1
ATOM 681 N N . LEU A 1 90 ? -8.059 -27.453 9.632 1.00 93.00 90 LEU A N 1
ATOM 682 C CA . LEU A 1 90 ? -7.896 -26.320 8.719 1.00 93.00 90 LEU A CA 1
ATOM 683 C C . LEU A 1 90 ? -7.655 -25.007 9.462 1.00 93.00 90 LEU A C 1
ATOM 685 O O . LEU A 1 90 ? -6.795 -24.232 9.056 1.00 93.00 90 LEU A O 1
ATOM 689 N N . THR A 1 91 ? -8.376 -24.752 10.552 1.00 89.06 91 THR A N 1
ATOM 690 C CA . THR A 1 91 ? -8.193 -23.536 11.360 1.00 89.06 91 THR A CA 1
ATOM 691 C C . THR A 1 91 ? -6.863 -23.533 12.110 1.00 89.06 91 THR A C 1
ATOM 693 O O . THR A 1 91 ? -6.276 -22.466 12.299 1.00 89.06 91 THR A O 1
ATOM 696 N N . ASP A 1 92 ? -6.347 -24.701 12.499 1.00 89.44 92 ASP A N 1
ATOM 697 C CA . ASP A 1 92 ? -5.016 -24.831 13.090 1.00 89.44 92 ASP A CA 1
ATOM 698 C C . ASP A 1 92 ? -3.899 -24.702 12.044 1.00 89.44 92 ASP A C 1
ATOM 700 O O . ASP A 1 92 ? -2.913 -24.008 12.307 1.00 89.44 92 ASP A O 1
ATOM 704 N N . ALA A 1 93 ? -4.066 -25.282 10.849 1.00 94.25 93 ALA A N 1
ATOM 705 C CA . ALA A 1 93 ? -3.128 -25.124 9.733 1.00 94.25 93 ALA A CA 1
ATOM 706 C C . ALA A 1 93 ? -3.096 -23.679 9.206 1.00 94.25 93 ALA A C 1
ATOM 708 O O . ALA A 1 93 ? -2.030 -23.119 8.944 1.00 94.25 93 ALA A O 1
ATOM 709 N N . HIS A 1 94 ? -4.267 -23.054 9.100 1.00 85.94 94 HIS A N 1
ATOM 710 C CA . HIS A 1 94 ? -4.464 -21.689 8.629 1.00 85.94 94 HIS A CA 1
ATOM 711 C C . HIS A 1 94 ? -4.923 -20.790 9.771 1.00 85.94 94 HIS A C 1
ATOM 713 O O . HIS A 1 94 ? -5.993 -20.178 9.711 1.00 85.94 94 HIS A O 1
ATOM 719 N N . LYS A 1 95 ? -4.095 -20.684 10.819 1.00 84.94 95 LYS A N 1
ATOM 720 C CA . LYS A 1 95 ? -4.377 -19.781 11.939 1.00 84.94 95 LYS A CA 1
ATOM 721 C C . LYS A 1 95 ? -4.595 -18.367 11.381 1.00 84.94 95 LYS A C 1
ATOM 723 O O . LYS A 1 95 ? -3.655 -17.811 10.802 1.00 84.94 95 LYS A O 1
ATOM 728 N N . PRO A 1 96 ? -5.788 -17.759 11.536 1.00 75.50 96 PRO A N 1
ATOM 729 C CA . PRO A 1 96 ? -5.991 -16.400 11.066 1.00 75.50 96 PRO A CA 1
ATOM 730 C C . PRO A 1 96 ? -4.974 -15.510 11.774 1.00 75.50 96 PRO A C 1
ATOM 732 O O . PRO A 1 96 ? -4.783 -15.622 12.991 1.00 75.50 96 PRO A O 1
ATOM 735 N N . LEU A 1 97 ? -4.287 -14.660 11.002 1.00 73.31 97 LEU A N 1
ATOM 736 C CA . LEU A 1 97 ? -3.297 -13.735 11.542 1.00 73.31 97 LEU A CA 1
ATOM 737 C C . LEU A 1 97 ? -3.929 -13.024 12.730 1.00 73.31 97 LEU A C 1
ATOM 739 O O . LEU A 1 97 ? -4.985 -12.403 12.598 1.00 73.31 97 LEU A O 1
ATOM 743 N N . ARG A 1 98 ? -3.306 -13.162 13.906 1.00 65.25 98 ARG A N 1
ATOM 744 C CA . ARG A 1 98 ? -3.788 -12.517 15.121 1.00 65.25 98 ARG A CA 1
ATOM 745 C C . ARG A 1 98 ? -3.755 -11.031 14.839 1.00 65.25 98 ARG A C 1
ATOM 747 O O . ARG A 1 98 ? -2.688 -10.421 14.848 1.00 65.25 98 ARG A O 1
ATOM 754 N N . VAL A 1 99 ? -4.919 -10.473 14.539 1.00 57.31 99 VAL A N 1
ATOM 755 C CA . VAL A 1 99 ? -5.059 -9.057 14.281 1.00 57.31 99 VAL A CA 1
ATOM 756 C C . VAL A 1 99 ? -4.671 -8.377 15.583 1.00 57.31 99 VAL A C 1
ATOM 758 O O . VAL A 1 99 ? -5.406 -8.407 16.572 1.00 57.31 99 VAL A O 1
ATOM 761 N N . GLY A 1 100 ? -3.427 -7.893 15.628 1.00 48.84 100 GLY A N 1
ATOM 762 C CA . GLY A 1 100 ? -2.863 -7.249 16.799 1.00 48.84 100 GLY A CA 1
ATOM 763 C C . GLY A 1 100 ? -3.785 -6.122 17.238 1.00 48.84 100 GLY A C 1
ATOM 764 O O . GLY A 1 100 ? -4.597 -5.630 16.459 1.00 48.84 100 GLY A O 1
ATOM 765 N N . SER A 1 101 ? -3.645 -5.681 18.484 1.00 54.81 101 SER A N 1
ATOM 766 C CA . SER A 1 101 ? -4.498 -4.684 19.149 1.00 54.81 101 SER A CA 1
ATOM 767 C C . SER A 1 101 ? -4.691 -3.330 18.416 1.00 54.81 101 SER A C 1
ATOM 769 O O . SER A 1 101 ? -5.321 -2.436 18.970 1.00 54.81 101 SER A O 1
ATOM 771 N N . ARG A 1 102 ? -4.159 -3.162 17.197 1.00 47.97 102 ARG A N 1
ATOM 772 C CA . ARG A 1 102 ? -4.350 -2.037 16.272 1.00 47.97 102 ARG A CA 1
ATOM 773 C C . ARG A 1 102 ? -5.291 -2.310 15.088 1.00 47.97 102 ARG A C 1
ATOM 775 O O . ARG A 1 102 ? -5.582 -1.370 14.366 1.00 47.97 102 ARG A O 1
ATOM 782 N N . GLY A 1 103 ? -5.752 -3.543 14.874 1.00 44.91 103 GLY A N 1
ATOM 783 C CA . GLY A 1 103 ? -6.520 -3.908 13.677 1.00 44.91 103 GLY A CA 1
ATOM 784 C C . GLY A 1 103 ? -7.898 -4.508 13.939 1.00 44.91 103 GLY A C 1
ATOM 785 O O . GLY A 1 103 ? -8.505 -4.998 12.995 1.00 44.91 103 GLY A O 1
ATOM 786 N N . GLN A 1 104 ? -8.409 -4.507 15.180 1.00 49.81 104 GLN A N 1
ATOM 787 C CA . GLN A 1 104 ? -9.831 -4.799 15.382 1.00 49.81 104 GLN A CA 1
ATOM 788 C C . GLN A 1 104 ? -10.600 -3.836 14.477 1.00 49.81 104 GLN A C 1
ATOM 790 O O . GLN A 1 104 ? -10.535 -2.626 14.697 1.00 49.81 104 GLN A O 1
ATOM 795 N N . GLY A 1 105 ? -11.247 -4.374 13.439 1.00 47.75 105 GLY A N 1
ATOM 796 C CA . GLY A 1 105 ? -12.142 -3.624 12.579 1.00 47.75 105 GLY A CA 1
ATOM 797 C C . GLY A 1 105 ? -13.128 -2.921 13.490 1.00 47.75 105 GLY A C 1
ATOM 798 O O . GLY A 1 105 ? -13.999 -3.554 14.084 1.00 47.75 105 GLY A O 1
ATOM 799 N N . ARG A 1 106 ? -12.913 -1.619 13.686 1.00 47.47 106 ARG A N 1
ATOM 800 C CA . ARG A 1 106 ? -13.879 -0.752 14.333 1.00 47.47 106 ARG A CA 1
ATOM 801 C C . ARG A 1 106 ? -15.064 -0.758 13.392 1.00 47.47 106 ARG A C 1
ATOM 803 O O . ARG A 1 106 ? -15.045 -0.056 12.390 1.00 47.47 106 ARG A O 1
ATOM 810 N N . ILE A 1 107 ? -16.057 -1.586 13.690 1.00 46.00 107 ILE A N 1
ATOM 811 C CA . ILE A 1 107 ? -17.405 -1.373 13.183 1.00 46.00 107 ILE A CA 1
ATOM 812 C C . ILE A 1 107 ? -17.734 0.069 13.598 1.00 46.00 107 ILE A C 1
ATOM 814 O O . ILE A 1 107 ? -17.686 0.354 14.800 1.00 46.00 107 ILE A O 1
ATOM 818 N N . PRO A 1 108 ? -17.952 1.007 12.659 1.00 41.69 108 PRO A N 1
ATOM 819 C CA . PRO A 1 108 ? -18.325 2.370 13.000 1.00 41.69 108 PRO A CA 1
ATOM 820 C C . PRO A 1 108 ? -19.728 2.316 13.606 1.00 41.69 108 PRO A C 1
ATOM 822 O O . PRO A 1 108 ? -20.731 2.262 12.906 1.00 41.69 108 PRO A O 1
ATOM 825 N N . GLY A 1 109 ? -19.792 2.227 14.928 1.00 54.78 109 GLY A N 1
ATOM 826 C CA . GLY A 1 109 ? -21.028 2.158 15.689 1.00 54.78 109 GLY A CA 1
ATOM 827 C C . GLY A 1 109 ? -20.816 2.772 17.073 1.00 54.78 109 GLY A C 1
ATOM 828 O O . GLY A 1 109 ? -19.705 2.706 17.606 1.00 54.78 109 GLY A O 1
ATOM 829 N N . PRO A 1 110 ? -21.851 3.378 17.676 1.00 53.50 110 PRO A N 1
ATOM 830 C CA . PRO A 1 110 ? -21.757 4.099 18.945 1.00 53.50 110 PRO A CA 1
ATOM 831 C C . PRO A 1 110 ? -21.723 3.153 20.160 1.00 53.50 110 PRO A C 1
ATOM 833 O O . PRO A 1 110 ? -22.385 3.399 21.163 1.00 53.50 110 PRO A O 1
ATOM 836 N N . SER A 1 111 ? -20.977 2.046 20.097 1.00 53.59 111 SER A N 1
ATOM 837 C CA . SER A 1 111 ? -20.793 1.157 21.248 1.00 53.59 111 SER A CA 1
ATOM 838 C C . SER A 1 111 ? -19.408 1.373 21.847 1.00 53.59 111 SER A C 1
ATOM 840 O O . SER A 1 111 ? -18.396 0.951 21.280 1.00 53.59 111 SER A O 1
ATOM 842 N N . ALA A 1 112 ? -19.363 2.037 23.001 1.00 54.97 112 ALA A N 1
ATOM 843 C CA . ALA A 1 112 ? -18.164 2.123 23.820 1.00 54.97 112 ALA A CA 1
ATOM 844 C C . ALA A 1 112 ? -17.616 0.705 24.107 1.00 54.97 112 ALA A C 1
ATOM 846 O O . ALA A 1 112 ? -18.400 -0.209 24.377 1.00 54.97 112 ALA A O 1
ATOM 847 N N . PRO A 1 113 ? -16.291 0.484 24.038 1.00 59.94 113 PRO A N 1
ATOM 848 C CA . PRO A 1 113 ? -15.708 -0.819 24.330 1.00 59.94 113 PRO A CA 1
ATOM 849 C C . PRO A 1 113 ? -16.017 -1.215 25.778 1.00 59.94 113 PRO A C 1
ATOM 851 O O . PRO A 1 113 ? -15.756 -0.445 26.701 1.00 59.94 113 PRO A O 1
ATOM 854 N N . LEU A 1 114 ? -16.553 -2.424 25.976 1.00 57.16 114 LEU A N 1
ATOM 855 C CA . LEU A 1 114 ? -16.826 -2.939 27.317 1.00 57.16 114 LEU A CA 1
ATOM 856 C C . LEU A 1 114 ? -15.527 -3.000 28.147 1.00 57.16 114 LEU A C 1
ATOM 858 O O . LEU A 1 114 ? -14.470 -3.367 27.611 1.00 57.16 114 LEU A O 1
ATOM 862 N N . PRO A 1 115 ? -15.580 -2.674 29.452 1.00 61.31 115 PRO A N 1
ATOM 863 C CA . PRO A 1 115 ? -14.418 -2.748 30.324 1.00 61.31 115 PRO A CA 1
ATOM 864 C C . PRO A 1 115 ? -13.946 -4.201 30.427 1.00 61.31 115 PRO A C 1
ATOM 866 O O . PRO A 1 115 ? -14.618 -5.065 30.980 1.00 61.31 115 PRO A O 1
ATOM 869 N N . LYS A 1 116 ? -12.754 -4.478 29.889 1.00 66.81 116 LYS A N 1
ATOM 870 C CA . LYS A 1 116 ? -12.166 -5.829 29.855 1.00 66.81 116 LYS A CA 1
ATOM 871 C C . LYS A 1 116 ? -11.725 -6.345 31.230 1.00 66.81 116 LYS A C 1
ATOM 873 O O . LYS A 1 116 ? -11.271 -7.482 31.324 1.00 66.81 116 LYS A O 1
ATOM 878 N N . ARG A 1 117 ? -11.771 -5.517 32.279 1.00 63.38 117 ARG A N 1
ATOM 879 C CA . ARG A 1 117 ? -11.346 -5.870 33.640 1.00 63.38 117 ARG A CA 1
ATOM 880 C C . ARG A 1 117 ? -12.196 -5.120 34.660 1.00 63.38 117 ARG A C 1
ATOM 882 O O . ARG A 1 117 ? -12.406 -3.921 34.512 1.00 63.38 117 ARG A O 1
ATOM 889 N N . VAL A 1 118 ? -12.638 -5.835 35.689 1.00 66.69 118 VAL A N 1
ATOM 890 C CA . VAL A 1 118 ? -13.189 -5.251 36.916 1.00 66.69 118 VAL A CA 1
ATOM 891 C C . VAL A 1 118 ? -12.010 -4.748 37.742 1.00 66.69 118 VAL A C 1
ATOM 893 O O . VAL A 1 118 ? -11.027 -5.472 37.923 1.00 66.69 118 VAL A O 1
ATOM 896 N N . ASP A 1 119 ? -12.074 -3.496 38.184 1.00 59.97 119 ASP A N 1
ATOM 897 C CA . ASP A 1 119 ? -10.996 -2.840 38.915 1.00 59.97 119 ASP A CA 1
ATOM 898 C C . ASP A 1 119 ? -10.958 -3.365 40.358 1.00 59.97 119 ASP A C 1
ATOM 900 O O . ASP A 1 119 ? -11.569 -2.821 41.271 1.00 59.97 119 ASP A O 1
ATOM 904 N N . THR A 1 120 ? -10.285 -4.496 40.579 1.00 63.53 120 THR A N 1
ATOM 905 C CA . THR A 1 120 ? -10.179 -5.125 41.907 1.00 63.53 120 THR A CA 1
ATOM 906 C C . THR A 1 120 ? -9.134 -4.449 42.805 1.00 63.53 120 THR A C 1
ATOM 908 O O . THR A 1 120 ? -8.639 -5.077 43.740 1.00 63.53 120 THR A O 1
ATOM 911 N N . GLY A 1 121 ? -8.701 -3.217 42.498 1.00 67.50 121 GLY A N 1
ATOM 912 C CA . GLY A 1 121 ? -7.715 -2.438 43.270 1.00 67.50 121 GLY A CA 1
ATOM 913 C C . GLY A 1 121 ? -6.301 -3.041 43.358 1.00 67.50 121 GLY A C 1
ATOM 914 O O . GLY A 1 121 ? -5.367 -2.394 43.828 1.00 67.50 121 GLY A O 1
ATOM 915 N N . ARG A 1 122 ? -6.104 -4.276 42.883 1.00 63.38 122 ARG A N 1
ATOM 916 C CA . ARG A 1 122 ? -4.818 -4.972 42.810 1.00 63.38 122 ARG A CA 1
ATOM 917 C C . ARG A 1 122 ? -4.373 -5.085 41.363 1.00 63.38 122 ARG A C 1
ATOM 919 O O . ARG A 1 122 ? -4.873 -5.904 40.593 1.00 63.38 122 ARG A O 1
ATOM 926 N N . GLY A 1 123 ? -3.380 -4.273 41.011 1.00 66.00 123 GLY A N 1
ATOM 927 C CA . GLY A 1 123 ? -2.670 -4.413 39.748 1.00 66.00 123 GLY A CA 1
ATOM 928 C C . GLY A 1 123 ? -2.012 -5.797 39.637 1.00 66.00 123 GLY A C 1
ATOM 929 O O . GLY A 1 123 ? -1.580 -6.358 40.647 1.00 66.00 123 GLY A O 1
ATOM 930 N N . PRO A 1 124 ? -1.915 -6.371 38.424 1.00 63.97 124 PRO A N 1
ATOM 931 C CA . PRO A 1 124 ? -1.190 -7.619 38.229 1.00 63.97 124 PRO A CA 1
ATOM 932 C C . PRO A 1 124 ? 0.264 -7.419 38.671 1.00 63.97 124 PRO A C 1
ATOM 934 O O . PRO A 1 124 ? 0.902 -6.431 38.297 1.00 63.97 124 PRO A O 1
ATOM 937 N N . GLY A 1 125 ? 0.785 -8.341 39.485 1.00 66.19 125 GLY A N 1
ATOM 938 C CA . GLY A 1 125 ? 2.170 -8.288 39.941 1.00 66.19 125 GLY A CA 1
ATOM 939 C C . GLY A 1 125 ? 3.112 -8.152 38.746 1.00 66.19 125 GLY A C 1
ATOM 940 O O . GLY A 1 125 ? 3.008 -8.908 37.781 1.00 66.19 125 GLY A O 1
ATOM 941 N N . LYS A 1 126 ? 4.016 -7.165 38.780 1.00 74.25 126 LYS A N 1
ATOM 942 C CA . LYS A 1 126 ? 5.021 -6.983 37.724 1.00 74.25 126 LYS A CA 1
ATOM 943 C C . LYS A 1 126 ? 5.770 -8.306 37.526 1.00 74.25 126 LYS A C 1
ATOM 945 O O . LYS A 1 126 ? 6.373 -8.798 38.482 1.00 74.25 126 LYS A O 1
ATOM 950 N N . GLY A 1 127 ? 5.714 -8.859 36.312 1.00 79.88 127 GLY A N 1
ATOM 951 C CA . GLY A 1 127 ? 6.415 -10.094 35.954 1.00 79.88 127 GLY A CA 1
ATOM 952 C C . GLY A 1 127 ? 7.923 -9.979 36.185 1.00 79.88 127 GLY A C 1
ATOM 953 O O . GLY A 1 127 ? 8.475 -8.877 36.139 1.00 79.88 127 GLY A O 1
ATOM 954 N N . ALA A 1 128 ? 8.587 -11.109 36.431 1.00 78.50 128 ALA A N 1
ATOM 955 C CA . ALA A 1 128 ? 10.004 -11.166 36.805 1.00 78.50 128 ALA A CA 1
ATOM 956 C C . ALA A 1 128 ? 10.919 -10.373 35.850 1.00 78.50 128 ALA A C 1
ATOM 958 O O . ALA A 1 128 ? 11.776 -9.625 36.312 1.00 78.50 128 ALA A O 1
ATOM 959 N N . GLY A 1 129 ? 10.661 -10.423 34.536 1.00 84.94 129 GLY A N 1
ATOM 960 C CA . GLY A 1 129 ? 11.416 -9.650 33.541 1.00 84.94 129 GLY A CA 1
ATOM 961 C C . GLY A 1 129 ? 11.305 -8.129 33.713 1.00 84.94 129 GLY A C 1
ATOM 962 O O . GLY A 1 129 ? 12.307 -7.428 33.613 1.00 84.94 129 GLY A O 1
ATOM 963 N N . LYS A 1 130 ? 10.119 -7.605 34.066 1.00 82.81 130 LYS A N 1
ATOM 964 C CA . LYS A 1 130 ? 9.949 -6.171 34.370 1.00 82.81 130 LYS A CA 1
ATOM 965 C C . LYS A 1 130 ? 10.652 -5.774 35.663 1.00 82.81 130 LYS A C 1
ATOM 967 O O . LYS A 1 130 ? 11.161 -4.668 35.750 1.00 82.81 130 LYS A O 1
ATOM 972 N N . ARG A 1 131 ? 10.685 -6.660 36.664 1.00 82.56 131 ARG A N 1
ATOM 973 C CA . ARG A 1 131 ? 11.408 -6.403 37.921 1.00 82.56 131 ARG A CA 1
ATOM 974 C C . ARG A 1 131 ? 12.916 -6.339 37.693 1.00 82.56 131 ARG A C 1
ATOM 976 O O . ARG A 1 131 ? 13.563 -5.466 38.257 1.00 82.56 131 ARG A O 1
ATOM 983 N N . LEU A 1 132 ? 13.446 -7.231 36.858 1.00 87.50 132 LEU A N 1
ATOM 984 C CA . LEU A 1 132 ? 14.863 -7.257 36.502 1.00 87.50 132 LEU A CA 1
ATOM 985 C C . LEU A 1 132 ? 15.264 -6.018 35.685 1.00 87.50 132 LEU A C 1
ATOM 987 O O . LEU A 1 132 ? 16.281 -5.404 35.987 1.00 87.50 132 LEU A O 1
ATOM 991 N N . ALA A 1 133 ? 14.445 -5.620 34.703 1.00 84.19 133 ALA A N 1
ATOM 992 C CA . ALA A 1 133 ? 14.648 -4.388 33.939 1.00 84.19 133 ALA A CA 1
ATOM 993 C C . ALA A 1 133 ? 14.613 -3.151 34.853 1.00 84.19 133 ALA A C 1
ATOM 995 O O . ALA A 1 133 ? 15.580 -2.399 34.895 1.00 84.19 133 ALA A O 1
ATOM 996 N N . ASP A 1 134 ? 13.577 -3.028 35.694 1.00 86.06 134 ASP A N 1
ATOM 997 C CA . ASP A 1 134 ? 13.457 -1.952 36.684 1.00 86.06 134 ASP A CA 1
ATOM 998 C C . ASP A 1 134 ? 14.665 -1.922 37.655 1.00 86.06 134 ASP A C 1
ATOM 1000 O O . ASP A 1 134 ? 15.075 -0.854 38.106 1.00 86.06 134 ASP A O 1
ATOM 1004 N N . ALA A 1 135 ? 15.226 -3.077 38.034 1.00 86.12 135 ALA A N 1
ATOM 1005 C CA . ALA A 1 135 ? 16.402 -3.159 38.905 1.00 86.12 135 ALA A CA 1
ATOM 1006 C C . ALA A 1 135 ? 17.689 -2.738 38.183 1.00 86.12 135 ALA A C 1
ATOM 1008 O O . ALA A 1 135 ? 18.483 -1.983 38.746 1.00 86.12 135 ALA A O 1
ATOM 1009 N N . ARG A 1 136 ? 17.869 -3.171 36.931 1.00 87.88 136 ARG A N 1
ATOM 1010 C CA . ARG A 1 136 ? 18.988 -2.755 36.080 1.00 87.88 136 ARG A CA 1
ATOM 1011 C C . ARG A 1 136 ? 18.962 -1.243 35.857 1.00 87.88 136 ARG A C 1
ATOM 1013 O O . ARG A 1 136 ? 19.975 -0.590 36.094 1.00 87.88 136 ARG A O 1
ATOM 1020 N N . ASP A 1 137 ? 17.807 -0.685 35.510 1.00 85.69 137 ASP A N 1
ATOM 1021 C CA . ASP A 1 137 ? 17.638 0.754 35.285 1.00 85.69 137 ASP A CA 1
ATOM 1022 C C . ASP A 1 137 ? 17.931 1.556 36.561 1.00 85.69 137 ASP A C 1
ATOM 1024 O O . ASP A 1 137 ? 18.672 2.538 36.526 1.00 85.69 137 ASP A O 1
ATOM 1028 N N . ARG A 1 138 ? 17.452 1.092 37.726 1.00 84.19 138 ARG A N 1
ATOM 1029 C CA . ARG A 1 138 ? 17.803 1.705 39.020 1.00 84.19 138 ARG A CA 1
ATOM 1030 C C . ARG A 1 138 ? 19.297 1.616 39.323 1.00 84.19 138 ARG A C 1
ATOM 1032 O O . ARG A 1 138 ? 19.867 2.601 39.783 1.00 84.19 138 ARG A O 1
ATOM 1039 N N . SER A 1 139 ? 19.941 0.482 39.050 1.00 84.00 139 SER A N 1
ATOM 1040 C CA . SER A 1 139 ? 21.386 0.336 39.264 1.00 84.00 139 SER A CA 1
ATOM 1041 C C . SER A 1 139 ? 22.206 1.273 38.363 1.00 84.00 139 SER A C 1
ATOM 1043 O O . SER A 1 139 ? 23.166 1.880 38.834 1.00 84.00 139 SER A O 1
ATOM 1045 N N . GLY A 1 140 ? 21.774 1.487 37.113 1.00 80.81 140 GLY A N 1
ATOM 1046 C CA . GLY A 1 140 ? 22.386 2.455 36.198 1.00 80.81 140 GLY A CA 1
ATOM 1047 C C . GLY A 1 140 ? 22.220 3.901 36.672 1.00 80.81 140 GLY A C 1
ATOM 1048 O O . GLY A 1 140 ? 23.172 4.678 36.631 1.00 80.81 140 GLY A O 1
ATOM 1049 N N . MET A 1 141 ? 21.050 4.247 37.217 1.00 73.12 141 MET A N 1
ATOM 1050 C CA . MET A 1 141 ? 20.799 5.574 37.794 1.00 73.12 141 MET A CA 1
ATOM 1051 C C . MET A 1 141 ? 21.692 5.856 39.010 1.00 73.12 141 MET A C 1
ATOM 1053 O O . MET A 1 141 ? 22.266 6.939 39.092 1.00 73.12 141 MET A O 1
ATOM 1057 N N . TYR A 1 142 ? 21.877 4.885 39.912 1.00 70.75 142 TYR A N 1
ATOM 1058 C CA . TYR A 1 142 ? 22.801 5.028 41.047 1.00 70.75 142 TYR A CA 1
ATOM 1059 C C . TYR A 1 142 ? 24.268 5.122 40.612 1.00 70.75 142 TYR A C 1
ATOM 1061 O O . TYR A 1 142 ? 25.017 5.892 41.206 1.00 70.75 142 TYR A O 1
ATOM 1069 N N . SER A 1 143 ? 24.671 4.406 39.556 1.00 77.12 143 SER A N 1
ATOM 1070 C CA . SER A 1 143 ? 26.010 4.560 38.972 1.00 77.12 143 SER A CA 1
ATOM 1071 C C . SER A 1 143 ? 26.214 5.970 38.413 1.00 77.12 143 SER A C 1
ATOM 1073 O O . SER A 1 143 ? 27.229 6.592 38.695 1.00 77.12 143 SER A O 1
ATOM 1075 N N . SER A 1 144 ? 25.217 6.513 37.703 1.00 66.38 144 SER A N 1
ATOM 1076 C CA . SER A 1 144 ? 25.269 7.877 37.148 1.00 66.38 144 SER A CA 1
ATOM 1077 C C . SER A 1 144 ? 25.219 8.993 38.200 1.00 66.38 144 SER A C 1
ATOM 1079 O O . SER A 1 144 ? 25.548 10.132 37.898 1.00 66.38 144 SER A O 1
ATOM 1081 N N . LEU A 1 145 ? 24.760 8.688 39.418 1.00 65.56 145 LEU A N 1
ATOM 1082 C CA . LEU A 1 145 ? 24.750 9.617 40.554 1.00 65.56 145 LEU A CA 1
ATOM 1083 C C . LEU A 1 145 ? 26.056 9.572 41.356 1.00 65.56 145 LEU A C 1
ATOM 1085 O O . LEU A 1 145 ? 26.306 10.481 42.143 1.00 65.56 145 LEU A O 1
ATOM 1089 N N . LYS A 1 146 ? 26.858 8.512 41.188 1.00 67.75 146 LYS A N 1
ATOM 1090 C CA . LYS A 1 146 ? 28.146 8.349 41.867 1.00 67.75 146 LYS A CA 1
ATOM 1091 C C . LYS A 1 146 ? 29.294 9.068 41.146 1.00 67.75 146 LYS A C 1
ATOM 1093 O O . LYS A 1 146 ? 30.302 9.334 41.788 1.00 67.75 146 LYS A O 1
ATOM 1098 N N . ASP A 1 147 ? 29.103 9.450 39.881 1.00 59.75 147 ASP A N 1
ATOM 1099 C CA . ASP A 1 147 ? 29.886 10.510 39.232 1.00 59.75 147 ASP A CA 1
ATOM 1100 C C . ASP A 1 147 ? 29.439 11.860 39.805 1.00 59.75 147 ASP A C 1
ATOM 1102 O O . ASP A 1 147 ? 28.482 12.486 39.347 1.00 59.75 147 ASP A O 1
ATOM 1106 N N . SER A 1 148 ? 30.075 12.267 40.898 1.00 61.19 148 SER A N 1
ATOM 1107 C CA . SER A 1 148 ? 29.691 13.430 41.697 1.00 61.19 148 SER A CA 1
ATOM 1108 C C . SER A 1 148 ? 30.474 14.706 41.378 1.00 61.19 148 SER A C 1
ATOM 1110 O O . SER A 1 148 ? 30.498 15.589 42.226 1.00 61.19 148 SER A O 1
ATOM 1112 N N . ASP A 1 149 ? 31.002 14.851 40.162 1.00 64.38 149 ASP A N 1
ATOM 1113 C CA . ASP A 1 149 ? 31.600 16.106 39.664 1.00 64.38 149 ASP A CA 1
ATOM 1114 C C . ASP A 1 149 ? 30.713 16.757 38.588 1.00 64.38 149 ASP A C 1
ATOM 1116 O O . ASP A 1 149 ? 31.178 17.337 37.615 1.00 64.38 149 ASP A O 1
ATOM 1120 N N . ILE A 1 150 ? 29.393 16.618 38.731 1.00 62.66 150 ILE A N 1
ATOM 1121 C CA . ILE A 1 150 ? 28.425 17.311 37.875 1.00 62.66 150 ILE A CA 1
ATOM 1122 C C . ILE A 1 150 ? 28.214 18.708 38.464 1.00 62.66 150 ILE A C 1
ATOM 1124 O O . ILE A 1 150 ? 27.702 18.828 39.591 1.00 62.66 150 ILE A O 1
ATOM 1128 N N . ASP A 1 151 ? 28.591 19.739 37.711 1.00 76.50 151 ASP A N 1
ATOM 1129 C CA . ASP A 1 151 ? 28.431 21.144 38.086 1.00 76.50 151 ASP A CA 1
ATOM 1130 C C . ASP A 1 151 ? 26.978 21.458 38.480 1.00 76.50 151 ASP A C 1
ATOM 1132 O O . ASP A 1 151 ? 26.010 20.918 37.932 1.00 76.50 151 ASP A O 1
ATOM 1136 N N . GLU A 1 152 ? 26.793 22.361 39.445 1.00 74.81 152 GLU A N 1
ATOM 1137 C CA . GLU A 1 152 ? 25.463 22.734 39.953 1.00 74.81 152 GLU A CA 1
ATOM 1138 C C . GLU A 1 152 ? 24.533 23.246 38.843 1.00 74.81 152 GLU A C 1
ATOM 1140 O O . GLU A 1 152 ? 23.325 23.001 38.869 1.00 74.81 152 GLU A O 1
ATOM 1145 N N . GLN A 1 153 ? 25.104 23.882 37.820 1.00 78.25 153 GLN A N 1
ATOM 1146 C CA . GLN A 1 153 ? 24.376 24.364 36.648 1.00 78.25 153 GLN A CA 1
ATOM 1147 C C . GLN A 1 153 ? 23.868 23.220 35.760 1.00 78.25 153 GLN A C 1
ATOM 1149 O O . GLN A 1 153 ? 22.754 23.283 35.236 1.00 78.25 153 GLN A O 1
ATOM 1154 N N . GLU A 1 154 ? 24.644 22.147 35.609 1.00 78.19 154 GLU A N 1
ATOM 1155 C CA . GLU A 1 154 ? 24.232 20.962 34.851 1.00 78.19 154 GLU A CA 1
ATOM 1156 C C . GLU A 1 154 ? 23.181 20.153 35.614 1.00 78.19 154 GLU A C 1
ATOM 1158 O O . GLU A 1 154 ? 22.200 19.690 35.024 1.00 78.19 154 GLU A O 1
ATOM 1163 N N . LYS A 1 155 ? 23.316 20.063 36.945 1.00 80.06 155 LYS A N 1
ATOM 1164 C CA . LYS A 1 155 ? 22.287 19.482 37.822 1.00 80.06 155 LYS A CA 1
ATOM 1165 C C . LYS A 1 155 ? 20.956 20.221 37.689 1.00 80.06 155 LYS A C 1
ATOM 1167 O O . LYS A 1 155 ? 19.916 19.572 37.586 1.00 80.06 155 LYS A O 1
ATOM 1172 N N . GLN A 1 156 ? 20.978 21.553 37.649 1.00 80.44 156 GLN A N 1
ATOM 1173 C CA . GLN A 1 156 ? 19.774 22.371 37.488 1.00 80.44 156 GLN A CA 1
ATOM 1174 C C . GLN A 1 156 ? 19.136 22.203 36.107 1.00 80.44 156 GLN A C 1
ATOM 1176 O O . GLN A 1 156 ? 17.927 21.992 36.040 1.00 80.44 156 GLN A O 1
ATOM 1181 N N . LYS A 1 157 ? 19.923 22.197 35.022 1.00 82.44 157 LYS A N 1
ATOM 1182 C CA . LYS A 1 157 ? 19.412 21.930 33.664 1.00 82.44 157 LYS A CA 1
ATOM 1183 C C . LYS A 1 157 ? 18.784 20.545 33.561 1.00 82.44 157 LYS A C 1
ATOM 1185 O O . LYS A 1 157 ? 17.656 20.414 33.100 1.00 82.44 157 LYS A O 1
ATOM 1190 N N . ARG A 1 158 ? 19.454 19.517 34.086 1.00 75.81 158 ARG A N 1
ATOM 1191 C CA . ARG A 1 158 ? 18.928 18.145 34.107 1.00 75.81 158 ARG A CA 1
ATOM 1192 C C . ARG A 1 158 ? 17.652 18.036 34.945 1.00 75.81 158 ARG A C 1
ATOM 1194 O O . ARG A 1 158 ? 16.723 17.320 34.573 1.00 75.81 158 ARG A O 1
ATOM 1201 N N . PHE A 1 159 ? 17.594 18.738 36.076 1.00 76.00 159 PHE A N 1
ATOM 1202 C CA . PHE A 1 159 ? 16.404 18.796 36.923 1.00 76.00 159 PHE A CA 1
ATOM 1203 C C . PHE A 1 159 ? 15.250 19.529 36.233 1.00 76.00 159 PHE A C 1
ATOM 1205 O O . PHE A 1 159 ? 14.104 19.097 36.343 1.00 76.00 159 PHE A O 1
ATOM 1212 N N . GLN A 1 160 ? 15.551 20.589 35.487 1.00 81.69 160 GLN A N 1
ATOM 1213 C CA . GLN A 1 160 ? 14.586 21.323 34.681 1.00 81.69 160 GLN A CA 1
ATOM 1214 C C . GLN A 1 160 ? 14.054 20.454 33.537 1.00 81.69 160 GLN A C 1
ATOM 1216 O O . GLN A 1 160 ? 12.850 20.270 33.458 1.00 81.69 160 GLN A O 1
ATOM 1221 N N . GLU A 1 161 ? 14.912 19.766 32.780 1.00 78.88 161 GLU A N 1
ATOM 1222 C CA . GLU A 1 161 ? 14.494 18.817 31.734 1.00 78.88 161 GLU A CA 1
ATOM 1223 C C . GLU A 1 161 ? 13.618 17.676 32.280 1.00 78.88 161 GLU A C 1
ATOM 1225 O O . GLU A 1 161 ? 12.650 17.246 31.646 1.00 78.88 161 GLU A O 1
ATOM 1230 N N . LEU A 1 162 ? 13.937 17.163 33.473 1.00 77.69 162 LEU A N 1
ATOM 1231 C CA . LEU A 1 162 ? 13.107 16.175 34.164 1.00 77.69 162 LEU A CA 1
ATOM 1232 C C . LEU A 1 162 ? 11.760 16.778 34.580 1.00 77.69 162 LEU A C 1
ATOM 1234 O O . LEU A 1 162 ? 10.718 16.155 34.366 1.00 77.69 162 LEU A O 1
ATOM 1238 N N . LYS A 1 163 ? 11.763 17.984 35.150 1.00 79.88 163 LYS A N 1
ATOM 1239 C CA . LYS A 1 163 ? 10.549 18.702 35.550 1.00 79.88 163 LYS A CA 1
ATOM 1240 C C . LYS A 1 163 ? 9.662 19.007 34.345 1.00 79.88 163 LYS A C 1
ATOM 1242 O O . LYS A 1 163 ? 8.454 18.811 34.444 1.00 79.88 163 LYS A O 1
ATOM 1247 N N . ASP A 1 164 ? 10.251 19.374 33.216 1.00 74.81 164 ASP A N 1
ATOM 1248 C CA . ASP A 1 164 ? 9.551 19.668 31.971 1.00 74.81 164 ASP A CA 1
ATOM 1249 C C . ASP A 1 164 ? 8.894 18.399 31.433 1.00 74.81 164 ASP A C 1
ATOM 1251 O O . ASP A 1 164 ? 7.682 18.396 31.238 1.00 74.81 164 ASP A O 1
ATOM 1255 N N . ARG A 1 165 ? 9.618 17.270 31.368 1.00 71.81 165 ARG A N 1
ATOM 1256 C CA . ARG A 1 165 ? 9.072 15.950 30.976 1.00 71.81 165 ARG A CA 1
ATOM 1257 C C . ARG A 1 165 ? 7.925 15.458 31.859 1.00 71.81 165 ARG A C 1
ATOM 1259 O O . ARG A 1 165 ? 7.041 14.743 31.384 1.00 71.81 165 ARG A O 1
ATOM 1266 N N . PHE A 1 166 ? 7.952 15.782 33.151 1.00 68.31 166 PHE A N 1
ATOM 1267 C CA . PHE A 1 166 ? 6.928 15.351 34.104 1.00 68.31 166 PHE A CA 1
ATOM 1268 C C . PHE A 1 166 ? 5.871 16.411 34.402 1.00 68.31 166 PHE A C 1
ATOM 1270 O O . PHE A 1 166 ? 4.927 16.102 35.139 1.00 68.31 166 PHE A O 1
ATOM 1277 N N . SER A 1 167 ? 5.984 17.598 33.806 1.00 70.62 167 SER A N 1
ATOM 1278 C CA . SER A 1 167 ? 4.969 18.633 33.896 1.00 70.62 167 SER A CA 1
ATOM 1279 C C . SER A 1 167 ? 3.647 18.114 33.307 1.00 70.62 167 SER A C 1
ATOM 1281 O O . SER A 1 167 ? 3.643 17.342 32.339 1.00 70.62 167 SER A O 1
ATOM 1283 N N . PRO A 1 168 ? 2.494 18.510 33.872 1.00 64.06 168 PRO A N 1
ATOM 1284 C CA . PRO A 1 168 ? 1.192 18.167 33.305 1.00 64.06 168 PRO A CA 1
ATOM 1285 C C . PRO A 1 168 ? 1.043 18.581 31.830 1.00 64.06 168 PRO A C 1
ATOM 1287 O O . PRO A 1 168 ? 0.332 17.907 31.090 1.00 64.06 168 PRO A O 1
ATOM 1290 N N . HIS A 1 169 ? 1.757 19.629 31.397 1.00 55.53 169 HIS A N 1
ATOM 1291 C CA . HIS A 1 169 ? 1.792 20.096 30.008 1.00 55.53 169 HIS A CA 1
ATOM 1292 C C . HIS A 1 169 ? 2.545 19.137 29.070 1.00 55.53 169 HIS A C 1
ATOM 1294 O O . HIS A 1 169 ? 2.024 18.795 28.012 1.00 55.53 169 HIS A O 1
ATOM 1300 N N . ALA A 1 170 ? 3.707 18.600 29.458 1.00 57.06 170 ALA A N 1
ATOM 1301 C CA . ALA A 1 170 ? 4.456 17.680 28.591 1.00 57.06 170 ALA A CA 1
ATOM 1302 C C . ALA A 1 170 ? 3.795 16.300 28.441 1.00 57.06 170 ALA A C 1
ATOM 1304 O O . ALA A 1 170 ? 3.922 15.655 27.400 1.00 57.06 170 ALA A O 1
ATOM 1305 N N . ARG A 1 171 ? 3.035 15.842 29.446 1.00 58.31 171 ARG A N 1
ATOM 1306 C CA . ARG A 1 171 ? 2.250 14.595 29.339 1.00 58.31 171 ARG A CA 1
ATOM 1307 C C . ARG A 1 171 ? 1.026 14.732 28.427 1.00 58.31 171 ARG A C 1
ATOM 1309 O O . ARG A 1 171 ? 0.495 13.711 27.992 1.00 58.31 171 ARG A O 1
ATOM 1316 N N . ALA A 1 172 ? 0.583 15.958 28.143 1.00 55.84 172 ALA A N 1
ATOM 1317 C CA . ALA A 1 172 ? -0.520 16.237 27.225 1.00 55.84 172 ALA A CA 1
ATOM 1318 C C . ALA A 1 172 ? -0.090 16.207 25.746 1.00 55.84 172 ALA A C 1
ATOM 1320 O O . ALA A 1 172 ? -0.944 16.120 24.860 1.00 55.84 172 ALA A O 1
ATOM 1321 N N . VAL A 1 173 ? 1.219 16.205 25.461 1.00 56.72 173 VAL A N 1
ATOM 1322 C CA . VAL A 1 173 ? 1.767 16.044 24.108 1.00 56.72 173 VAL A CA 1
ATOM 1323 C C . VAL A 1 173 ? 1.671 14.572 23.695 1.00 56.72 173 VAL A C 1
ATOM 1325 O O . VAL A 1 173 ? 2.647 13.825 23.674 1.00 56.72 173 VAL A O 1
ATOM 1328 N N . VAL A 1 174 ? 0.457 14.121 23.376 1.00 58.75 174 VAL A N 1
ATOM 1329 C CA . VAL A 1 174 ? 0.253 12.842 22.690 1.00 58.75 174 VAL A CA 1
ATOM 1330 C C . VAL A 1 174 ? 0.450 13.093 21.192 1.00 58.75 174 VAL A C 1
ATOM 1332 O O . VAL A 1 174 ? -0.397 13.771 20.590 1.00 58.75 174 VAL A O 1
ATOM 1335 N N . PRO A 1 175 ? 1.528 12.573 20.565 1.00 55.22 175 PRO A N 1
ATOM 1336 C CA . PRO A 1 175 ? 1.733 12.730 19.131 1.00 55.22 175 PRO A CA 1
ATOM 1337 C C . PRO A 1 175 ? 0.549 12.112 18.381 1.00 55.22 175 PRO A C 1
ATOM 1339 O O . PRO A 1 175 ? 0.192 10.955 18.605 1.00 55.22 175 PRO A O 1
ATOM 1342 N N . GLY A 1 176 ? -0.083 12.913 17.520 1.00 60.62 176 GLY A N 1
ATOM 1343 C CA . GLY A 1 176 ? -1.259 12.513 16.741 1.00 60.62 176 GLY A CA 1
ATOM 1344 C C . GLY A 1 176 ? -2.620 12.947 17.303 1.00 60.62 176 GLY A C 1
ATOM 1345 O O . GLY A 1 176 ? -3.637 12.597 16.712 1.00 60.62 176 GLY A O 1
ATOM 1346 N N . THR A 1 177 ? -2.678 13.718 18.398 1.00 72.31 177 THR A N 1
ATOM 1347 C CA . THR A 1 177 ? -3.923 14.376 18.848 1.00 72.31 177 THR A CA 1
ATOM 1348 C C . THR A 1 177 ? -3.872 15.879 18.573 1.00 72.31 177 THR A C 1
ATOM 1350 O O . THR A 1 177 ? -2.835 16.508 18.770 1.00 72.31 177 THR A O 1
ATOM 1353 N N . ILE A 1 178 ? -4.991 16.471 18.139 1.00 72.50 178 ILE A N 1
ATOM 1354 C CA . ILE A 1 178 ? -5.090 17.913 17.825 1.00 72.50 178 ILE A CA 1
ATOM 1355 C C . ILE A 1 178 ? -4.691 18.768 19.042 1.00 72.50 178 ILE A C 1
ATOM 1357 O O . ILE A 1 178 ? -3.951 19.735 18.907 1.00 72.50 178 ILE A O 1
ATOM 1361 N N . GLN A 1 179 ? -5.113 18.360 20.242 1.00 78.19 179 GLN A N 1
ATOM 1362 C CA . GLN A 1 179 ? -4.773 19.035 21.499 1.00 78.19 179 GLN A CA 1
ATOM 1363 C C . GLN A 1 179 ? -3.283 18.896 21.861 1.00 78.19 179 GLN A C 1
ATOM 1365 O O . GLN A 1 179 ? -2.667 19.857 22.315 1.00 78.19 179 GLN A O 1
ATOM 1370 N N . GLY A 1 180 ? -2.669 17.737 21.596 1.00 77.50 180 GLY A N 1
ATOM 1371 C CA . GLY A 1 180 ? -1.232 17.539 21.805 1.00 77.50 180 GLY A CA 1
ATOM 1372 C C . GLY A 1 180 ? -0.371 18.365 20.844 1.00 77.50 180 GLY A C 1
ATOM 1373 O O . GLY A 1 180 ? 0.647 18.918 21.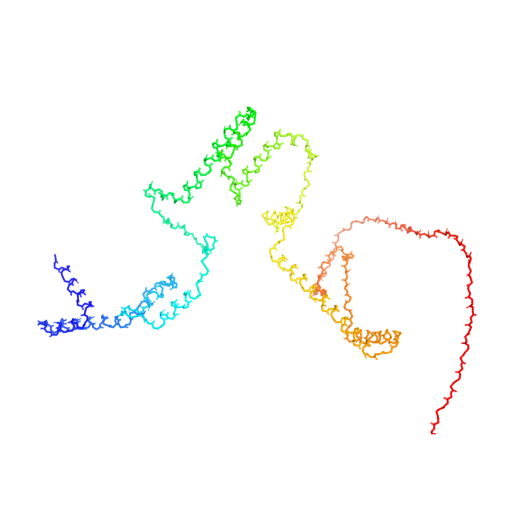254 1.00 77.50 180 GLY A O 1
ATOM 1374 N N . LEU A 1 181 ? -0.804 18.509 19.585 1.00 78.81 181 LEU A N 1
ATOM 1375 C CA . LEU A 1 181 ? -0.161 19.405 18.619 1.00 78.81 181 LEU A CA 1
ATOM 1376 C C . LEU A 1 181 ? -0.299 20.876 19.027 1.00 78.81 181 LEU A C 1
ATOM 1378 O O . LEU A 1 181 ? 0.672 21.618 18.910 1.00 78.81 181 LEU A O 1
ATOM 1382 N N . ALA A 1 182 ? -1.462 21.286 19.542 1.00 79.69 182 ALA A N 1
ATOM 1383 C CA . ALA A 1 182 ? -1.681 22.643 20.041 1.00 79.69 182 ALA A CA 1
ATOM 1384 C C . ALA A 1 182 ? -0.772 22.970 21.239 1.00 79.69 182 ALA A C 1
ATOM 1386 O O . ALA A 1 182 ? -0.154 24.030 21.265 1.00 79.69 182 ALA A O 1
ATOM 1387 N N . SER A 1 183 ? -0.617 22.038 22.186 1.00 83.88 183 SER A N 1
ATOM 1388 C CA . SER A 1 183 ? 0.295 22.211 23.325 1.00 83.88 183 SER A CA 1
ATOM 1389 C C . SER A 1 183 ? 1.757 22.345 22.883 1.00 83.88 183 SER A C 1
ATOM 1391 O O . SER A 1 183 ? 2.463 23.215 23.382 1.00 83.88 183 SER A O 1
ATOM 1393 N N . LEU A 1 184 ? 2.207 21.523 21.928 1.00 83.19 184 LEU A N 1
ATOM 1394 C CA . LEU A 1 184 ? 3.574 21.592 21.394 1.00 83.19 184 LEU A CA 1
ATOM 1395 C C . LEU A 1 184 ? 3.809 22.865 20.567 1.00 83.19 184 LEU A C 1
ATOM 1397 O O . LEU A 1 184 ? 4.905 23.424 20.571 1.00 83.19 184 LEU A O 1
ATOM 1401 N N . ALA A 1 185 ? 2.788 23.331 19.847 1.00 81.62 185 ALA A N 1
ATOM 1402 C CA . ALA A 1 185 ? 2.846 24.604 19.146 1.00 81.62 185 ALA A CA 1
ATOM 1403 C C . ALA A 1 185 ? 2.974 25.770 20.135 1.00 81.62 185 ALA A C 1
ATOM 1405 O O . ALA A 1 185 ? 3.845 26.613 19.941 1.00 81.62 18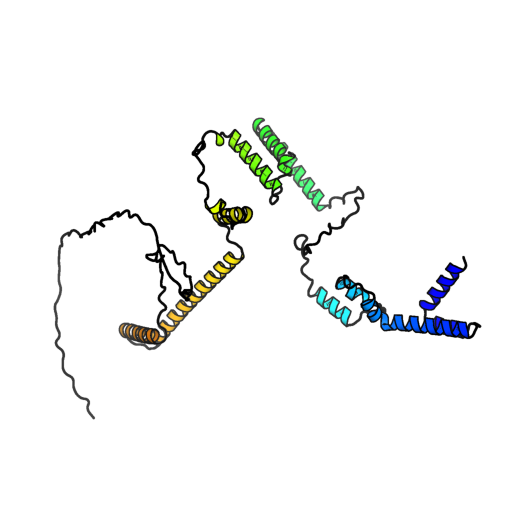5 ALA A O 1
ATOM 1406 N N . ASN A 1 186 ? 2.172 25.786 21.204 1.00 86.50 186 ASN A N 1
ATOM 1407 C CA . ASN A 1 186 ? 2.242 26.810 22.248 1.00 86.50 186 ASN A CA 1
ATOM 1408 C C . ASN A 1 186 ? 3.615 26.844 22.922 1.00 86.50 186 ASN A C 1
ATOM 1410 O O . ASN A 1 186 ? 4.199 27.918 23.024 1.00 86.50 186 ASN A O 1
ATOM 1414 N N . GLU A 1 187 ? 4.173 25.682 23.273 1.00 85.81 187 GLU A N 1
ATOM 1415 C CA . GLU A 1 187 ? 5.531 25.584 23.818 1.00 85.81 187 GLU A CA 1
ATOM 1416 C C . GLU A 1 187 ? 6.545 26.222 22.861 1.00 85.81 187 GLU A C 1
ATOM 1418 O O . GLU A 1 187 ? 7.273 27.127 23.250 1.00 85.81 187 GLU A O 1
ATOM 1423 N N . ARG A 1 188 ? 6.534 25.842 21.574 1.00 86.75 188 ARG A N 1
ATOM 1424 C CA . ARG A 1 188 ? 7.440 26.423 20.566 1.00 86.75 188 ARG A CA 1
ATOM 1425 C C . ARG A 1 188 ? 7.245 27.926 20.370 1.00 86.75 188 ARG A C 1
ATOM 1427 O O . ARG A 1 188 ? 8.218 28.621 20.075 1.00 86.75 188 ARG A O 1
ATOM 1434 N N . ILE A 1 189 ? 6.015 28.421 20.494 1.00 86.62 189 ILE A N 1
ATOM 1435 C CA . ILE A 1 189 ? 5.703 29.851 20.408 1.00 86.62 189 ILE A CA 1
ATOM 1436 C C . ILE A 1 189 ? 6.323 30.583 21.598 1.00 86.62 189 ILE A C 1
ATOM 1438 O O . ILE A 1 189 ? 7.034 31.562 21.385 1.00 86.62 189 ILE A O 1
ATOM 1442 N N . GLU A 1 190 ? 6.121 30.101 22.823 1.00 89.25 190 GLU A N 1
ATOM 1443 C CA . GLU A 1 190 ? 6.711 30.683 24.036 1.00 89.25 190 GLU A CA 1
ATOM 1444 C C . GLU A 1 190 ? 8.241 30.696 23.966 1.00 89.25 190 GLU A C 1
ATOM 1446 O O . GLU A 1 190 ? 8.880 31.717 24.224 1.00 89.25 190 GLU A O 1
ATOM 1451 N N . ASP A 1 191 ? 8.821 29.602 23.490 1.00 90.44 191 ASP A N 1
ATOM 1452 C CA . ASP A 1 191 ? 10.251 29.437 23.258 1.00 90.44 191 ASP A CA 1
ATOM 1453 C C . ASP A 1 191 ? 10.804 30.446 22.233 1.00 90.44 191 ASP A C 1
ATOM 1455 O O . ASP A 1 191 ? 11.885 31.019 22.394 1.00 90.44 191 ASP A O 1
ATOM 1459 N N . ALA A 1 192 ? 10.065 30.693 21.151 1.00 87.31 192 ALA A N 1
ATOM 1460 C CA . ALA A 1 192 ? 10.421 31.681 20.136 1.00 87.31 192 ALA A CA 1
ATOM 1461 C C . ALA A 1 192 ? 10.199 33.130 20.620 1.00 87.31 192 ALA A C 1
ATOM 1463 O O . ALA A 1 192 ? 10.954 34.031 20.231 1.00 87.31 192 ALA A O 1
ATOM 1464 N N . ILE A 1 193 ? 9.222 33.367 21.504 1.00 86.81 193 ILE A N 1
ATOM 1465 C CA . ILE A 1 193 ? 9.020 34.651 22.197 1.00 86.81 193 ILE A CA 1
ATOM 1466 C C . ILE A 1 193 ? 10.195 34.922 23.138 1.00 86.81 193 ILE A C 1
ATOM 1468 O O . ILE A 1 193 ? 10.765 36.016 23.088 1.00 86.81 193 ILE A O 1
ATOM 1472 N N . ALA A 1 194 ? 10.607 33.927 23.928 1.00 90.31 194 ALA A N 1
ATOM 1473 C CA . ALA A 1 194 ? 11.749 34.015 24.835 1.00 90.31 194 ALA A CA 1
ATOM 1474 C C . ALA A 1 194 ? 13.055 34.296 24.074 1.00 90.31 194 ALA A C 1
ATOM 1476 O O . ALA A 1 194 ? 13.841 35.152 24.480 1.00 90.31 194 ALA A O 1
ATOM 1477 N N . ARG A 1 195 ? 13.242 33.666 22.905 1.00 89.06 195 ARG A N 1
ATOM 1478 C CA . ARG A 1 195 ? 14.360 33.952 21.983 1.00 89.06 195 ARG A CA 1
ATOM 1479 C C . ARG A 1 195 ? 14.255 35.312 21.280 1.00 89.06 195 ARG A C 1
ATOM 1481 O O . ARG A 1 195 ? 15.176 35.702 20.569 1.00 89.06 195 ARG A O 1
ATOM 1488 N N . GLY A 1 196 ? 13.146 36.036 21.434 1.00 88.94 196 GLY A N 1
ATOM 1489 C CA . GLY A 1 196 ? 12.931 37.341 20.811 1.00 88.94 196 GLY A CA 1
ATOM 1490 C C . GLY A 1 196 ? 12.708 37.294 19.297 1.00 88.94 196 GLY A C 1
ATOM 1491 O O . GLY A 1 196 ? 12.727 38.345 18.661 1.00 88.94 196 GLY A O 1
ATOM 1492 N N . GLN A 1 197 ? 12.448 36.121 18.709 1.00 85.69 197 GLN A N 1
ATOM 1493 C CA . GLN A 1 197 ? 12.232 35.964 17.261 1.00 85.69 197 GLN A CA 1
ATOM 1494 C C . GLN A 1 197 ? 11.003 36.744 16.778 1.00 85.69 197 GLN A C 1
ATOM 1496 O O . GLN A 1 197 ? 10.996 37.302 15.683 1.00 85.69 197 GLN A O 1
ATOM 1501 N N . PHE A 1 198 ? 9.991 36.882 17.638 1.00 82.12 198 PHE A N 1
ATOM 1502 C CA . PHE A 1 198 ? 8.813 37.695 17.351 1.00 82.12 198 PHE A CA 1
ATOM 1503 C C . PHE A 1 198 ? 9.097 39.197 17.314 1.00 82.12 198 PHE A C 1
ATOM 1505 O O . PHE A 1 198 ? 8.249 39.924 16.802 1.00 82.12 198 PHE A O 1
ATOM 1512 N N . LYS A 1 199 ? 10.242 39.687 17.829 1.00 84.69 199 LYS A N 1
ATOM 1513 C CA . LYS A 1 199 ? 10.574 41.124 17.871 1.00 84.69 199 LYS A CA 1
ATOM 1514 C C . LYS A 1 199 ? 10.933 41.698 16.498 1.00 84.69 199 LYS A C 1
ATOM 1516 O O . LYS A 1 199 ? 10.606 42.857 16.265 1.00 84.69 199 LYS A O 1
ATOM 1521 N N . ASN A 1 200 ? 11.504 40.897 15.596 1.00 79.88 200 ASN A N 1
ATOM 1522 C CA . ASN A 1 200 ? 11.976 41.324 14.272 1.00 79.88 200 ASN A CA 1
ATOM 1523 C C . ASN A 1 200 ? 11.333 40.482 13.159 1.00 79.88 200 ASN A C 1
ATOM 1525 O O . ASN A 1 200 ? 12.012 39.760 12.434 1.00 79.88 200 ASN A O 1
ATOM 1529 N N . LEU A 1 201 ? 10.004 40.539 13.044 1.00 82.00 201 LEU A N 1
ATOM 1530 C CA . LEU A 1 201 ? 9.300 39.858 11.957 1.00 82.00 201 LEU A CA 1
ATOM 1531 C C . LEU A 1 201 ? 9.400 40.700 10.670 1.00 82.00 201 LEU A C 1
ATOM 1533 O O . LEU A 1 201 ? 9.042 41.879 10.710 1.00 82.00 201 LEU A O 1
ATOM 1537 N N . PRO A 1 202 ? 9.815 40.118 9.528 1.00 79.69 202 PRO A N 1
ATOM 1538 C CA . PRO A 1 202 ? 10.034 40.858 8.277 1.00 79.69 202 PRO A CA 1
ATOM 1539 C C . PRO A 1 202 ? 8.762 41.530 7.730 1.00 79.69 202 PRO A C 1
ATOM 1541 O O . PRO A 1 202 ? 8.838 42.552 7.050 1.00 79.69 202 PRO A O 1
ATOM 1544 N N . ASN A 1 203 ? 7.590 40.990 8.076 1.00 75.12 203 ASN A N 1
ATOM 1545 C CA . ASN A 1 203 ? 6.285 41.457 7.605 1.00 75.12 203 ASN A CA 1
ATOM 1546 C C . ASN A 1 203 ? 5.423 42.054 8.729 1.00 75.12 203 ASN A C 1
ATOM 1548 O O . ASN A 1 203 ? 4.199 42.086 8.625 1.00 75.12 203 ASN A O 1
ATOM 1552 N N . ARG A 1 204 ? 6.028 42.521 9.831 1.00 78.06 204 ARG A N 1
ATOM 1553 C CA . ARG A 1 204 ? 5.268 43.165 10.913 1.00 78.06 204 ARG A CA 1
ATOM 1554 C C . ARG A 1 204 ? 4.574 44.432 10.395 1.00 78.06 204 ARG A C 1
ATOM 1556 O O . ARG A 1 204 ? 5.240 45.346 9.923 1.00 78.06 204 ARG A O 1
ATOM 1563 N N . GLY A 1 205 ? 3.248 44.490 10.530 1.00 79.94 205 GLY A N 1
ATOM 1564 C CA . GLY A 1 205 ? 2.432 45.651 10.152 1.00 79.94 205 GLY A CA 1
ATOM 1565 C C . GLY A 1 205 ? 2.137 45.781 8.654 1.00 79.94 205 GLY A C 1
ATOM 1566 O O . GLY A 1 205 ? 1.434 46.710 8.271 1.00 79.94 205 GLY A O 1
ATOM 1567 N N . LYS A 1 206 ? 2.637 44.866 7.813 1.00 82.06 206 LYS A N 1
ATOM 1568 C CA . LYS A 1 206 ? 2.247 44.775 6.401 1.00 82.06 206 LYS A CA 1
ATOM 1569 C C . LYS A 1 206 ? 1.021 43.874 6.277 1.00 82.06 206 LYS A C 1
ATOM 1571 O O . LYS A 1 206 ? 0.918 42.881 6.998 1.00 82.06 206 LYS A O 1
ATOM 1576 N N . GLU A 1 207 ? 0.107 44.218 5.377 1.00 76.94 207 GLU A N 1
ATOM 1577 C CA . GLU A 1 207 ? -1.041 43.369 5.068 1.00 76.94 207 GLU A CA 1
ATOM 1578 C C . GLU A 1 207 ? -0.536 42.027 4.525 1.00 76.94 207 GLU A C 1
ATOM 1580 O O . GLU A 1 207 ? 0.330 41.974 3.652 1.00 76.94 207 GLU A O 1
ATOM 1585 N N . MET A 1 208 ? -1.004 40.931 5.119 1.00 74.44 208 MET A N 1
ATOM 1586 C CA . MET A 1 208 ? -0.657 39.596 4.651 1.00 74.44 208 MET A CA 1
ATOM 1587 C C . MET A 1 208 ? -1.332 39.379 3.300 1.00 74.44 208 MET A C 1
ATOM 1589 O O . MET A 1 208 ? -2.533 39.619 3.182 1.00 74.44 208 MET A O 1
ATOM 1593 N N . GLU A 1 209 ? -0.585 38.891 2.309 1.00 75.94 209 GLU A N 1
ATOM 1594 C CA . GLU A 1 209 ? -1.165 38.510 1.023 1.00 75.94 209 GLU A CA 1
ATOM 1595 C C . GLU A 1 209 ? -2.306 37.517 1.267 1.00 75.94 209 GLU A C 1
ATOM 1597 O O . GLU A 1 209 ? -2.120 36.430 1.826 1.00 75.94 209 GLU A O 1
ATOM 1602 N N . ARG A 1 210 ? -3.527 37.932 0.919 1.00 73.56 210 ARG A N 1
ATOM 1603 C CA . ARG A 1 210 ? -4.705 37.085 1.042 1.00 73.56 210 ARG A CA 1
ATOM 1604 C C . ARG A 1 210 ? -4.563 35.983 0.006 1.00 73.56 210 ARG A C 1
ATOM 1606 O O . ARG A 1 210 ? -4.606 36.244 -1.191 1.00 73.56 210 ARG A O 1
ATOM 1613 N N . ASP A 1 211 ? -4.433 34.743 0.465 1.00 76.38 211 ASP A N 1
ATOM 1614 C CA . ASP A 1 211 ? -4.539 33.599 -0.432 1.00 76.38 211 ASP A CA 1
ATOM 1615 C C . ASP A 1 211 ? -5.936 33.634 -1.088 1.00 76.38 211 ASP A C 1
ATOM 1617 O O . ASP A 1 211 ? -6.930 33.295 -0.444 1.00 76.38 211 ASP A O 1
ATOM 1621 N N . TYR A 1 212 ? -6.038 34.040 -2.357 1.00 70.56 212 TYR A N 1
ATOM 1622 C CA . TYR A 1 212 ? -7.318 34.120 -3.082 1.00 70.56 212 TYR A CA 1
ATOM 1623 C C . TYR A 1 212 ? -8.049 32.764 -3.138 1.00 70.56 212 TYR A C 1
ATOM 1625 O O . TYR A 1 212 ? -9.278 32.699 -3.148 1.00 70.56 212 TYR A O 1
ATOM 1633 N N . ASN A 1 213 ? -7.292 31.665 -3.066 1.00 70.00 213 ASN A N 1
ATOM 1634 C CA . ASN A 1 213 ? -7.822 30.302 -2.994 1.00 70.00 213 ASN A CA 1
ATOM 1635 C C . ASN A 1 213 ? -8.471 29.971 -1.640 1.00 70.00 213 ASN A C 1
ATOM 1637 O O . ASN A 1 213 ? -9.314 29.081 -1.583 1.00 70.00 213 ASN A O 1
ATOM 1641 N N . ALA A 1 214 ? -8.122 30.688 -0.565 1.00 72.12 214 ALA A N 1
ATOM 1642 C CA . ALA A 1 214 ? -8.757 30.529 0.746 1.00 72.12 214 ALA A CA 1
ATOM 1643 C C . ALA A 1 214 ? -10.152 31.173 0.808 1.00 72.12 214 ALA A C 1
ATOM 1645 O O . ALA A 1 214 ? -10.916 30.886 1.724 1.00 72.12 214 ALA A O 1
ATOM 1646 N N . SER A 1 215 ? -10.471 32.069 -0.131 1.00 74.88 215 SER A N 1
ATOM 1647 C CA . SER A 1 215 ? -11.799 32.675 -0.289 1.00 74.88 215 SER A CA 1
ATOM 1648 C C . SER A 1 215 ? -12.664 31.973 -1.335 1.00 74.88 215 SER A C 1
ATOM 1650 O O . SER A 1 215 ? -13.730 32.485 -1.666 1.00 74.88 215 SER A O 1
ATOM 1652 N N . ASN A 1 216 ? -12.225 30.830 -1.875 1.00 82.38 216 ASN A N 1
ATOM 1653 C CA . ASN A 1 216 ? -13.015 30.081 -2.844 1.00 82.38 216 ASN A CA 1
ATOM 1654 C C . ASN A 1 216 ? -14.280 29.507 -2.166 1.00 82.38 216 ASN A C 1
ATOM 1656 O O . ASN A 1 216 ? -14.137 28.672 -1.273 1.00 82.38 216 ASN A O 1
ATOM 1660 N N . PRO A 1 217 ? -15.503 29.885 -2.594 1.00 85.25 217 PRO A N 1
ATOM 1661 C CA . PRO A 1 217 ? -16.751 29.382 -2.010 1.00 85.25 217 PRO A CA 1
ATOM 1662 C C . PRO A 1 217 ? -16.971 27.875 -2.190 1.00 85.25 217 PRO A C 1
ATOM 1664 O O . PRO A 1 217 ? -17.811 27.295 -1.508 1.00 85.25 217 PRO A O 1
ATOM 1667 N N . PHE A 1 218 ? -16.256 27.250 -3.129 1.00 82.94 218 PHE A N 1
ATOM 1668 C CA . PHE A 1 218 ? -16.420 25.839 -3.484 1.00 82.94 218 PHE A CA 1
ATOM 1669 C C . PHE A 1 218 ? -15.440 24.901 -2.776 1.00 82.94 218 PHE A C 1
ATOM 1671 O O . PHE A 1 218 ? -15.538 23.690 -2.954 1.00 82.94 218 PHE A O 1
ATOM 1678 N N . LEU A 1 219 ? -14.490 25.434 -2.004 1.00 81.38 219 LEU A N 1
ATOM 1679 C CA . LEU A 1 219 ? -13.548 24.636 -1.225 1.00 81.38 219 LEU A CA 1
ATOM 1680 C C . LEU A 1 219 ? -13.841 24.846 0.254 1.00 81.38 219 LEU A C 1
ATOM 1682 O O . LEU A 1 219 ? -13.829 25.980 0.733 1.00 81.38 219 LEU A O 1
ATOM 1686 N N . ASP A 1 220 ? -14.064 23.760 0.991 1.00 86.19 220 ASP A N 1
ATOM 1687 C CA . ASP A 1 220 ? -14.152 23.878 2.441 1.00 86.19 220 ASP A CA 1
ATOM 1688 C C . ASP A 1 220 ? -12.787 24.302 3.013 1.00 86.19 220 ASP A C 1
ATOM 1690 O O . ASP A 1 220 ? -11.720 23.909 2.530 1.00 86.19 220 ASP A O 1
ATOM 1694 N N . THR A 1 221 ? -12.816 25.091 4.085 1.00 83.12 221 THR A N 1
ATOM 1695 C CA . THR A 1 221 ? -11.623 25.529 4.821 1.00 83.12 221 THR A CA 1
ATOM 1696 C C . THR A 1 221 ? -10.725 24.353 5.206 1.00 83.12 221 TH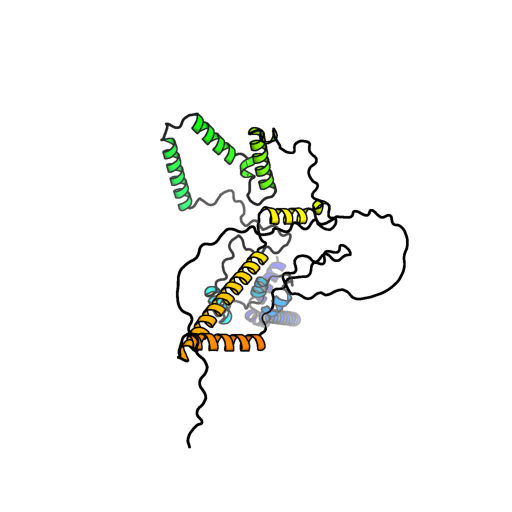R A C 1
ATOM 1698 O O . THR A 1 221 ? -9.502 24.449 5.086 1.00 83.12 221 THR A O 1
ATOM 1701 N N . THR A 1 222 ? -11.318 23.220 5.593 1.00 81.12 222 THR A N 1
ATOM 1702 C CA . THR A 1 222 ? -10.593 21.987 5.918 1.00 81.12 222 THR A CA 1
ATOM 1703 C C . THR A 1 222 ? -9.823 21.442 4.716 1.00 81.12 222 THR A C 1
ATOM 1705 O O . THR A 1 222 ? -8.637 21.138 4.833 1.00 81.12 222 THR A O 1
ATOM 1708 N N . GLU A 1 223 ? -10.470 21.348 3.552 1.00 83.50 223 GLU A N 1
ATOM 1709 C CA . GLU A 1 223 ? -9.872 20.834 2.313 1.00 83.50 223 GLU A CA 1
ATOM 1710 C C . GLU A 1 223 ? -8.780 21.763 1.790 1.00 83.50 223 GLU A C 1
ATOM 1712 O O . GLU A 1 223 ? -7.708 21.305 1.388 1.00 83.50 223 GLU A O 1
ATOM 1717 N N . TYR A 1 224 ? -9.015 23.074 1.864 1.00 86.06 224 TYR A N 1
ATOM 1718 C CA . TYR A 1 224 ? -8.018 24.084 1.537 1.00 86.06 224 TYR A CA 1
ATOM 1719 C C . TYR A 1 224 ? -6.746 23.903 2.377 1.00 86.06 224 TYR A C 1
ATOM 1721 O O . TYR A 1 224 ? -5.643 23.809 1.827 1.00 86.06 224 TYR A O 1
ATOM 1729 N N . PHE A 1 225 ? -6.881 23.801 3.705 1.00 84.06 225 PHE A N 1
ATOM 1730 C CA . PHE A 1 225 ? -5.727 23.610 4.584 1.00 84.06 225 PHE A CA 1
ATOM 1731 C C . PHE A 1 225 ? -5.073 22.242 4.404 1.00 84.06 225 PHE A C 1
ATOM 1733 O O . PHE A 1 225 ? -3.846 22.158 4.457 1.00 84.06 225 PHE A O 1
ATOM 1740 N N . LEU A 1 226 ? -5.852 21.192 4.145 1.00 81.06 226 LEU A N 1
ATOM 1741 C CA . LEU A 1 226 ? -5.332 19.856 3.872 1.00 81.06 226 LEU A CA 1
ATOM 1742 C C . LEU A 1 226 ? -4.497 19.851 2.588 1.00 81.06 226 LEU A C 1
ATOM 1744 O O . LEU A 1 226 ? -3.350 19.410 2.615 1.00 81.06 226 LEU A O 1
ATOM 1748 N N . ASN A 1 227 ? -5.009 20.413 1.493 1.00 84.62 227 ASN A N 1
ATOM 1749 C CA . ASN A 1 227 ? -4.280 20.513 0.228 1.00 84.62 227 ASN A CA 1
ATOM 1750 C C . ASN A 1 227 ? -3.025 21.384 0.370 1.00 84.62 227 ASN A C 1
ATOM 1752 O O . ASN A 1 227 ? -1.960 21.024 -0.132 1.00 84.62 227 ASN A O 1
ATOM 1756 N N . LYS A 1 228 ? -3.109 22.488 1.124 1.00 85.25 228 LYS A N 1
ATOM 1757 C CA . LYS A 1 228 ? -1.949 23.335 1.437 1.00 85.25 228 LYS A CA 1
ATOM 1758 C C . LYS A 1 228 ? -0.914 22.599 2.290 1.00 85.25 228 LYS A C 1
ATOM 1760 O O . LYS A 1 228 ? 0.284 22.799 2.104 1.00 85.25 228 LYS A O 1
ATOM 1765 N N . MET A 1 229 ? -1.352 21.745 3.214 1.00 79.56 229 MET A N 1
ATOM 1766 C CA . MET A 1 229 ? -0.467 20.917 4.033 1.00 79.56 229 MET A CA 1
ATOM 1767 C C . MET A 1 229 ? 0.217 19.835 3.191 1.00 79.56 229 MET A C 1
ATOM 1769 O O . MET A 1 229 ? 1.427 19.678 3.308 1.00 79.56 229 MET A O 1
ATOM 1773 N N . ILE A 1 230 ? -0.518 19.170 2.294 1.00 81.75 230 ILE A N 1
ATOM 1774 C CA . ILE A 1 230 ? 0.018 18.212 1.312 1.00 81.75 230 ILE A CA 1
ATOM 1775 C C . ILE A 1 230 ? 1.105 18.871 0.453 1.00 81.75 230 ILE A C 1
ATOM 1777 O O . ILE A 1 230 ? 2.209 18.342 0.351 1.00 81.75 230 ILE A O 1
ATOM 1781 N N . GLN A 1 231 ? 0.826 20.057 -0.101 1.00 80.81 231 GLN A N 1
ATOM 1782 C CA . GLN A 1 231 ? 1.786 20.804 -0.922 1.00 80.81 231 GLN A CA 1
ATOM 1783 C C . GLN A 1 231 ? 3.031 21.223 -0.130 1.00 80.81 231 GLN A C 1
ATOM 1785 O O . GLN A 1 231 ? 4.143 21.095 -0.629 1.00 80.81 231 GLN A O 1
ATOM 1790 N N . LYS A 1 232 ? 2.864 21.706 1.109 1.00 83.69 232 LYS A N 1
ATOM 1791 C CA . LYS A 1 232 ? 3.984 22.171 1.945 1.00 83.69 232 LYS A CA 1
ATOM 1792 C C . LYS A 1 232 ? 4.845 21.048 2.514 1.00 83.69 232 LYS A C 1
ATOM 1794 O O . LYS A 1 232 ? 6.018 21.278 2.778 1.00 83.69 232 LYS A O 1
ATOM 1799 N N . GLN A 1 233 ? 4.257 19.887 2.788 1.00 80.62 233 GLN A N 1
ATOM 1800 C CA . GLN A 1 233 ? 4.972 18.751 3.372 1.00 80.62 233 GLN A CA 1
ATOM 1801 C C . GLN A 1 233 ? 5.559 17.819 2.304 1.00 80.62 233 GLN A C 1
ATOM 1803 O O . GLN A 1 233 ? 6.214 16.850 2.670 1.00 80.62 233 GLN A O 1
ATOM 1808 N N . GLU A 1 234 ? 5.317 18.093 1.014 1.00 71.44 234 GLU A N 1
ATOM 1809 C CA . GLU A 1 234 ? 5.705 17.233 -0.116 1.00 71.44 234 GLU A CA 1
ATOM 1810 C C . GLU A 1 234 ? 5.219 15.778 0.043 1.00 71.44 234 GLU A C 1
ATOM 1812 O O . GLU A 1 234 ? 5.786 14.844 -0.522 1.00 71.44 234 GLU A O 1
ATOM 1817 N N . ILE A 1 235 ? 4.151 15.565 0.822 1.00 74.75 235 ILE A N 1
ATOM 1818 C CA . ILE A 1 235 ? 3.607 14.231 1.079 1.00 74.75 235 ILE A CA 1
ATOM 1819 C C . ILE A 1 235 ? 2.619 13.912 -0.025 1.00 74.75 235 ILE A C 1
ATOM 1821 O O . ILE A 1 235 ? 1.584 14.558 -0.173 1.00 74.75 235 ILE A O 1
ATOM 1825 N N . VAL A 1 236 ? 2.929 12.879 -0.788 1.00 80.12 236 VAL A N 1
ATOM 1826 C CA . VAL A 1 236 ? 2.088 12.405 -1.873 1.00 80.12 236 VAL A CA 1
ATOM 1827 C C . VAL A 1 236 ? 1.056 11.421 -1.301 1.00 80.12 236 VAL A C 1
ATOM 1829 O O . VAL A 1 236 ? 1.420 10.522 -0.545 1.00 80.12 236 VAL A O 1
ATOM 1832 N N . PRO A 1 237 ? -0.245 11.553 -1.622 1.00 84.62 237 PRO A N 1
ATOM 1833 C CA . PRO A 1 237 ? -1.243 10.565 -1.236 1.00 84.62 237 PRO A CA 1
ATOM 1834 C C . PRO A 1 237 ? -0.817 9.127 -1.592 1.00 84.62 237 PRO A C 1
ATOM 1836 O O . PRO A 1 237 ? -0.299 8.910 -2.691 1.00 84.62 237 PRO A O 1
ATOM 1839 N N . PRO A 1 238 ? -1.115 8.117 -0.749 1.00 83.31 238 PRO A N 1
ATOM 1840 C CA . PRO A 1 238 ? -0.627 6.747 -0.949 1.00 83.31 238 PRO A CA 1
ATOM 1841 C C . PRO A 1 238 ? -0.967 6.130 -2.316 1.00 83.31 238 PRO A C 1
ATOM 1843 O O . PRO A 1 238 ? -0.208 5.328 -2.853 1.00 83.31 238 PRO A O 1
ATOM 1846 N N . TRP A 1 239 ? -2.104 6.495 -2.914 1.00 83.38 239 TRP A N 1
ATOM 1847 C CA . TRP A 1 239 ? -2.491 6.007 -4.240 1.00 83.38 239 TRP A CA 1
ATOM 1848 C C . TRP A 1 239 ? -1.640 6.616 -5.366 1.00 83.38 239 TRP A C 1
ATOM 1850 O O . TRP A 1 239 ? -1.332 5.918 -6.332 1.00 83.38 239 TRP A O 1
ATOM 1860 N N . ILE A 1 240 ? -1.208 7.876 -5.229 1.00 83.62 240 ILE A N 1
ATOM 1861 C CA . ILE A 1 240 ? -0.306 8.530 -6.187 1.00 83.62 240 ILE A CA 1
ATOM 1862 C C . ILE A 1 240 ? 1.098 7.946 -6.046 1.00 83.62 240 ILE A C 1
ATOM 1864 O O . ILE A 1 240 ? 1.732 7.684 -7.063 1.00 83.62 240 ILE A O 1
ATOM 1868 N N . GLU A 1 241 ? 1.572 7.666 -4.827 1.00 87.81 241 GLU A N 1
ATOM 1869 C CA . GLU A 1 241 ? 2.853 6.970 -4.625 1.00 87.81 241 GLU A CA 1
ATOM 1870 C C . GLU A 1 241 ? 2.855 5.621 -5.349 1.00 87.81 241 GLU A C 1
ATOM 1872 O O . GLU A 1 241 ? 3.776 5.307 -6.105 1.00 87.81 241 GLU A O 1
ATOM 1877 N N . LYS A 1 242 ? 1.772 4.849 -5.194 1.00 90.50 242 LYS A N 1
ATOM 1878 C CA . LYS A 1 242 ? 1.595 3.573 -5.897 1.00 90.50 242 LYS A CA 1
ATOM 1879 C C . LYS A 1 242 ? 1.534 3.758 -7.409 1.00 90.50 242 LYS A C 1
ATOM 1881 O O . LYS A 1 242 ? 2.144 2.983 -8.144 1.00 90.50 242 LYS A O 1
ATOM 1886 N N . GLN A 1 243 ? 0.853 4.792 -7.893 1.00 89.06 243 GLN A N 1
ATOM 1887 C CA . GLN A 1 243 ? 0.812 5.102 -9.319 1.00 89.06 243 GLN A CA 1
ATOM 1888 C C . GLN A 1 243 ? 2.197 5.479 -9.863 1.00 89.06 243 GLN A C 1
ATOM 1890 O O . GLN A 1 243 ? 2.595 4.974 -10.913 1.00 89.06 243 GLN A O 1
ATOM 1895 N N . GLN A 1 244 ? 2.958 6.317 -9.158 1.00 89.38 244 GLN A N 1
ATOM 1896 C CA . GLN A 1 244 ? 4.326 6.680 -9.530 1.00 89.38 244 GLN A CA 1
ATOM 1897 C C . GLN A 1 244 ? 5.244 5.455 -9.526 1.00 89.38 244 GLN A C 1
ATOM 1899 O O . GLN A 1 244 ? 6.019 5.261 -10.465 1.00 89.38 244 GLN A O 1
ATOM 1904 N N . GLU A 1 245 ? 5.113 4.586 -8.523 1.00 92.19 245 GLU A N 1
ATOM 1905 C CA . GLU A 1 245 ? 5.834 3.317 -8.438 1.00 92.19 245 GLU A CA 1
ATOM 1906 C C . GLU A 1 245 ? 5.548 2.446 -9.671 1.00 92.19 245 GLU A C 1
ATOM 1908 O O . GLU A 1 245 ? 6.490 2.034 -10.356 1.00 92.19 245 GLU A O 1
ATOM 1913 N N . LEU A 1 246 ? 4.273 2.253 -10.027 1.00 95.81 246 LEU A N 1
ATOM 1914 C CA . LEU A 1 246 ? 3.855 1.485 -11.205 1.00 95.81 246 LEU A CA 1
ATOM 1915 C C . LEU A 1 246 ? 4.363 2.094 -12.514 1.00 95.81 246 LEU A C 1
ATOM 1917 O O . LEU A 1 246 ? 4.896 1.376 -13.365 1.00 95.81 246 LEU A O 1
ATOM 1921 N N . VAL A 1 247 ? 4.247 3.413 -12.677 1.00 95.94 247 VAL A N 1
ATOM 1922 C CA . VAL A 1 247 ? 4.768 4.115 -13.858 1.00 95.94 247 VAL A CA 1
ATOM 1923 C C . VAL A 1 247 ? 6.284 3.932 -13.948 1.00 95.94 247 VAL A C 1
ATOM 1925 O O . VAL A 1 247 ? 6.793 3.597 -15.019 1.00 95.94 247 VAL A O 1
ATOM 1928 N N . SER A 1 248 ? 7.010 4.055 -12.834 1.00 95.75 248 SER A N 1
ATOM 1929 C CA . SER A 1 248 ? 8.463 3.851 -12.788 1.00 95.75 248 SER A CA 1
ATOM 1930 C C . SER A 1 248 ? 8.870 2.401 -13.091 1.00 95.75 248 SER A C 1
ATOM 1932 O O . SER A 1 248 ? 9.859 2.153 -13.783 1.00 95.75 248 SER A O 1
ATOM 1934 N N . ALA A 1 249 ? 8.101 1.421 -12.615 1.00 96.94 249 ALA A N 1
ATOM 1935 C CA . ALA A 1 249 ? 8.340 0.011 -12.890 1.00 96.94 249 ALA A CA 1
ATOM 1936 C C . ALA A 1 249 ? 8.091 -0.296 -14.372 1.00 96.94 249 ALA A C 1
ATOM 1938 O O . ALA A 1 249 ? 8.912 -0.945 -15.027 1.00 96.94 249 ALA A O 1
ATOM 1939 N N . ALA A 1 250 ? 7.011 0.245 -14.935 1.00 97.12 250 ALA A N 1
ATOM 1940 C CA . ALA A 1 250 ? 6.671 0.077 -16.338 1.00 97.12 250 ALA A CA 1
ATOM 1941 C C . ALA A 1 250 ? 7.684 0.766 -17.268 1.00 97.12 250 ALA A C 1
ATOM 1943 O O . ALA A 1 250 ? 8.002 0.231 -18.334 1.00 97.12 250 ALA A O 1
ATOM 1944 N N . THR A 1 251 ? 8.227 1.931 -16.901 1.00 95.94 251 THR A N 1
ATOM 1945 C CA . THR A 1 251 ? 9.297 2.574 -17.684 1.00 95.94 251 THR A CA 1
ATOM 1946 C C . THR A 1 251 ? 10.583 1.756 -17.634 1.00 95.94 251 THR A C 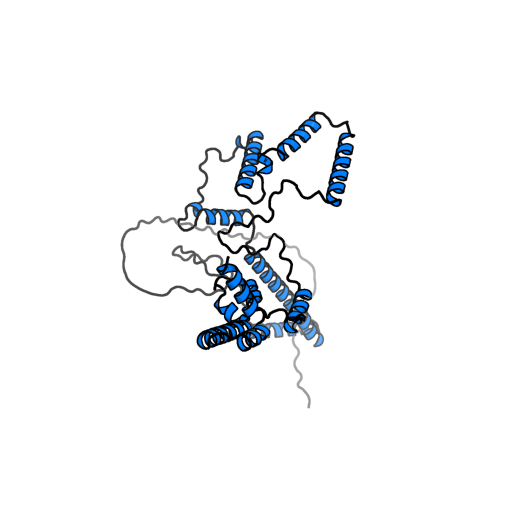1
ATOM 1948 O O . THR A 1 251 ? 11.135 1.477 -18.698 1.00 95.94 251 THR A O 1
ATOM 1951 N N . LYS A 1 252 ? 11.006 1.279 -16.453 1.00 97.62 252 LYS A N 1
ATOM 1952 C CA . LYS A 1 252 ? 12.158 0.366 -16.292 1.00 97.62 252 LYS A CA 1
ATOM 1953 C C . LYS A 1 252 ? 11.994 -0.928 -17.095 1.00 97.62 252 LYS A C 1
ATOM 1955 O O . LYS A 1 252 ? 12.945 -1.398 -17.714 1.00 97.62 252 LYS A O 1
ATOM 1960 N N . PHE A 1 253 ? 10.796 -1.506 -17.113 1.00 98.00 253 PHE A N 1
ATOM 1961 C CA . PHE A 1 253 ? 10.505 -2.691 -17.919 1.00 98.00 253 PHE A CA 1
ATOM 1962 C C . PHE A 1 253 ? 10.633 -2.394 -19.418 1.00 98.00 253 PHE A C 1
ATOM 1964 O O . PHE A 1 253 ? 11.354 -3.091 -20.130 1.00 98.00 253 PHE A O 1
ATOM 1971 N N . ARG A 1 254 ? 10.008 -1.310 -19.896 1.00 96.25 254 ARG A N 1
ATOM 1972 C CA . ARG A 1 254 ? 10.087 -0.907 -21.309 1.00 96.25 254 ARG A CA 1
ATOM 1973 C C . ARG A 1 254 ? 11.515 -0.578 -21.741 1.00 96.25 254 ARG A C 1
ATOM 1975 O O . ARG A 1 254 ? 11.877 -0.869 -22.877 1.00 96.25 254 ARG A O 1
ATOM 1982 N N . THR A 1 255 ? 12.332 0.040 -20.889 1.00 96.81 255 THR A N 1
ATOM 1983 C CA . THR A 1 255 ? 13.739 0.315 -21.225 1.00 96.81 255 THR A CA 1
ATOM 1984 C C . THR A 1 255 ? 14.555 -0.968 -21.306 1.00 96.81 255 THR A C 1
ATOM 1986 O O . THR A 1 255 ? 15.281 -1.134 -22.283 1.00 96.81 255 THR A O 1
ATOM 1989 N N . ARG A 1 256 ? 14.385 -1.905 -20.363 1.00 98.00 256 ARG A N 1
ATOM 1990 C CA . ARG A 1 256 ? 15.024 -3.233 -20.422 1.00 98.00 256 ARG A CA 1
ATOM 1991 C C . ARG A 1 256 ? 14.646 -3.985 -21.691 1.00 98.00 256 ARG A C 1
ATOM 1993 O O . ARG A 1 256 ? 15.532 -4.387 -22.434 1.00 98.00 256 ARG A O 1
ATOM 2000 N N . LEU A 1 257 ? 13.353 -4.055 -22.002 1.00 97.44 257 LEU A N 1
ATOM 2001 C CA . LEU A 1 257 ? 12.864 -4.738 -23.197 1.00 97.44 257 LEU A CA 1
ATOM 2002 C C . LEU A 1 257 ? 13.434 -4.121 -24.482 1.00 97.44 257 LEU A C 1
ATOM 2004 O O . LEU A 1 257 ? 13.869 -4.845 -25.373 1.00 97.44 257 LEU A O 1
ATOM 2008 N N . ARG A 1 258 ? 13.529 -2.786 -24.560 1.00 95.00 258 ARG A N 1
ATOM 2009 C CA . ARG A 1 258 ? 14.196 -2.112 -25.688 1.00 95.00 258 ARG A CA 1
ATOM 2010 C C . ARG A 1 258 ? 15.686 -2.438 -25.772 1.00 95.00 258 ARG A C 1
ATOM 2012 O O . ARG A 1 258 ? 16.198 -2.565 -26.878 1.00 95.00 258 ARG A O 1
ATOM 2019 N N . LEU A 1 259 ? 16.394 -2.540 -24.649 1.00 97.06 259 LEU A N 1
ATOM 2020 C CA . LEU A 1 259 ? 17.818 -2.895 -24.640 1.00 97.06 259 LEU A CA 1
ATOM 2021 C C . LEU A 1 259 ? 18.040 -4.346 -25.070 1.00 97.06 259 LEU A C 1
ATOM 2023 O O . LEU A 1 259 ? 18.923 -4.608 -25.884 1.00 97.06 259 LEU A O 1
ATOM 2027 N N . ASP A 1 260 ? 17.230 -5.273 -24.569 1.00 97.62 260 ASP A N 1
ATOM 2028 C CA . ASP A 1 260 ? 17.332 -6.688 -24.922 1.00 97.62 260 ASP A CA 1
ATOM 2029 C C . ASP A 1 260 ? 16.958 -6.924 -26.383 1.00 97.62 260 ASP A C 1
ATOM 2031 O O . ASP A 1 260 ? 17.674 -7.640 -27.086 1.00 97.62 260 ASP A O 1
ATOM 2035 N N . TRP A 1 261 ? 15.934 -6.224 -26.877 1.00 94.81 261 TRP A N 1
ATOM 2036 C CA . TRP A 1 261 ? 15.611 -6.198 -28.299 1.00 94.81 261 TRP A CA 1
ATOM 2037 C C . TRP A 1 261 ? 16.758 -5.633 -29.139 1.00 94.81 261 TRP A C 1
ATOM 2039 O O . TRP A 1 261 ? 17.166 -6.266 -30.105 1.00 94.81 261 TRP A O 1
ATOM 2049 N N . LYS A 1 262 ? 17.352 -4.493 -28.751 1.00 94.75 262 LYS A N 1
ATOM 2050 C CA . LYS A 1 262 ? 18.516 -3.922 -29.454 1.00 94.75 262 LYS A CA 1
ATOM 2051 C C . LYS A 1 262 ? 19.689 -4.901 -29.512 1.00 94.75 262 LYS A C 1
ATOM 2053 O O . LYS A 1 262 ? 20.307 -5.045 -30.562 1.00 94.75 262 LYS A O 1
ATOM 2058 N N . ARG A 1 263 ? 19.984 -5.600 -28.411 1.00 96.06 263 ARG A N 1
ATOM 2059 C CA . ARG A 1 263 ? 21.036 -6.632 -28.368 1.00 96.06 263 ARG A CA 1
ATOM 2060 C C . ARG A 1 263 ? 20.704 -7.816 -29.269 1.00 96.06 263 ARG A C 1
ATOM 2062 O O . ARG A 1 263 ? 21.593 -8.327 -29.943 1.00 96.06 263 ARG A O 1
ATOM 2069 N N . HIS A 1 264 ? 19.452 -8.264 -29.264 1.00 95.75 264 HIS A N 1
ATOM 2070 C CA . HIS A 1 264 ? 19.001 -9.350 -30.124 1.00 95.75 264 HIS A CA 1
ATOM 2071 C C . HIS A 1 264 ? 19.083 -8.956 -31.604 1.00 95.75 264 HIS A C 1
ATOM 2073 O O . HIS A 1 264 ? 19.702 -9.677 -32.378 1.00 95.75 264 HIS A O 1
ATOM 2079 N N . ALA A 1 265 ? 18.570 -7.782 -31.974 1.00 94.25 265 ALA A N 1
ATOM 2080 C CA . ALA A 1 265 ? 18.638 -7.248 -33.330 1.00 94.25 265 ALA A CA 1
ATOM 2081 C C . ALA A 1 265 ? 20.089 -7.090 -33.813 1.00 94.25 265 ALA A C 1
ATOM 2083 O O . ALA A 1 265 ? 20.418 -7.521 -34.913 1.00 94.25 265 ALA A O 1
ATOM 2084 N N . ALA A 1 266 ? 20.983 -6.560 -32.971 1.00 93.56 266 ALA A N 1
ATOM 2085 C CA . ALA A 1 266 ? 22.405 -6.468 -33.297 1.00 93.56 266 ALA A CA 1
ATOM 2086 C C . ALA A 1 266 ? 23.032 -7.853 -33.535 1.00 93.56 266 ALA A C 1
ATOM 2088 O O . ALA A 1 266 ? 23.767 -8.027 -34.502 1.00 93.56 266 ALA A O 1
ATOM 2089 N N . ARG A 1 267 ? 22.701 -8.855 -32.705 1.00 94.38 267 ARG A N 1
ATOM 2090 C CA . ARG A 1 267 ? 23.160 -10.241 -32.905 1.00 94.38 267 ARG A CA 1
ATOM 2091 C C . ARG A 1 267 ? 22.615 -10.855 -34.193 1.00 94.38 267 ARG A C 1
ATOM 2093 O O . ARG A 1 267 ? 23.388 -11.486 -34.898 1.00 94.38 267 ARG A O 1
ATOM 2100 N N . MET A 1 268 ? 21.341 -10.635 -34.515 1.00 94.69 268 MET A N 1
ATOM 2101 C CA . MET A 1 268 ? 20.713 -11.116 -35.754 1.00 94.69 268 MET A CA 1
ATOM 2102 C C . MET A 1 268 ? 21.360 -10.507 -37.006 1.00 94.69 268 MET A C 1
ATOM 2104 O O . MET A 1 268 ? 21.585 -11.199 -37.998 1.00 94.69 268 MET A O 1
ATOM 2108 N N . ILE A 1 269 ? 21.695 -9.214 -36.962 1.00 93.94 269 ILE A N 1
ATOM 2109 C CA . ILE A 1 269 ? 22.372 -8.529 -38.071 1.00 93.94 269 ILE A CA 1
ATOM 2110 C C . ILE A 1 269 ? 23.821 -9.015 -38.191 1.00 93.94 269 ILE A C 1
ATOM 2112 O O . ILE A 1 269 ? 24.275 -9.298 -39.299 1.00 93.94 269 ILE A O 1
ATOM 2116 N N . ALA A 1 270 ? 24.522 -9.171 -37.063 1.00 93.06 270 ALA A N 1
ATOM 2117 C CA . ALA A 1 270 ? 25.893 -9.675 -37.030 1.00 93.06 270 ALA A CA 1
ATOM 2118 C C . ALA A 1 270 ? 25.993 -11.140 -37.490 1.00 93.06 270 ALA A C 1
ATOM 2120 O O . ALA A 1 270 ? 26.920 -11.484 -38.221 1.00 93.06 270 ALA A O 1
ATOM 2121 N N . SER A 1 271 ? 25.028 -11.999 -37.135 1.00 94.12 271 SER A N 1
ATOM 2122 C CA . SER A 1 271 ? 24.992 -13.394 -37.604 1.00 94.12 271 SER A CA 1
ATOM 2123 C C . SER A 1 271 ? 24.785 -13.517 -39.113 1.00 94.12 271 SER A C 1
ATOM 2125 O O . SER A 1 271 ? 25.143 -14.536 -39.691 1.00 94.12 271 SER A O 1
ATOM 2127 N N . GLY A 1 272 ? 24.250 -12.480 -39.767 1.00 89.88 272 GLY A N 1
ATOM 2128 C CA . GLY A 1 272 ? 24.168 -12.407 -41.227 1.00 89.88 272 GLY A CA 1
ATOM 2129 C C . GLY A 1 272 ? 25.515 -12.193 -41.934 1.00 89.88 272 GLY A C 1
ATOM 2130 O O . GLY A 1 272 ? 25.539 -12.179 -43.163 1.00 89.88 272 GLY A O 1
ATOM 2131 N N . GLY A 1 273 ? 26.620 -12.007 -41.196 1.00 91.12 273 GLY A N 1
ATOM 2132 C CA . GLY A 1 273 ? 27.971 -11.835 -41.746 1.00 91.12 273 GLY A CA 1
ATOM 2133 C C . GLY A 1 273 ? 28.172 -10.535 -42.542 1.00 91.12 273 GLY A C 1
ATOM 2134 O O . GLY A 1 273 ? 27.302 -9.664 -42.576 1.00 91.12 273 GLY A O 1
ATOM 2135 N N . GLY A 1 274 ? 29.327 -10.397 -43.199 1.00 92.88 274 GLY A N 1
ATOM 2136 C CA . GLY A 1 274 ? 29.672 -9.240 -44.041 1.00 92.88 274 GLY A CA 1
ATOM 2137 C C . GLY A 1 274 ? 30.428 -8.121 -43.318 1.00 92.88 274 GLY A C 1
ATOM 2138 O O . GLY A 1 274 ? 30.686 -8.191 -42.112 1.00 92.88 274 GLY A O 1
ATOM 2139 N N . SER A 1 275 ? 30.802 -7.091 -44.079 1.00 95.00 275 SER A N 1
ATOM 2140 C CA . SER A 1 275 ? 31.527 -5.921 -43.565 1.00 95.00 275 SER A CA 1
ATOM 2141 C C . SER A 1 275 ? 30.651 -5.064 -42.635 1.00 95.00 275 SER A C 1
ATOM 2143 O O . SER A 1 275 ? 29.421 -5.106 -42.699 1.00 95.00 275 SER A O 1
ATOM 2145 N N . LEU A 1 276 ? 31.268 -4.240 -41.778 1.00 94.25 276 LEU A N 1
ATOM 2146 C CA . LEU A 1 276 ? 30.534 -3.335 -40.877 1.00 94.25 276 LEU A CA 1
ATOM 2147 C C . LEU A 1 276 ? 29.589 -2.396 -41.650 1.00 94.25 276 LEU A C 1
ATOM 2149 O O . LEU A 1 276 ? 28.460 -2.161 -41.222 1.00 94.25 276 LEU A O 1
ATOM 2153 N N . GLN A 1 277 ? 30.024 -1.913 -42.816 1.00 95.56 277 GLN A N 1
ATOM 2154 C CA . GLN A 1 277 ? 29.235 -1.035 -43.683 1.00 95.56 277 GLN A CA 1
ATOM 2155 C C . GLN A 1 277 ? 27.933 -1.711 -44.147 1.00 95.56 277 GLN A C 1
ATOM 2157 O O . GLN A 1 277 ? 26.864 -1.100 -44.143 1.00 95.56 277 GLN A O 1
ATOM 2162 N N . GLU A 1 278 ? 28.004 -2.993 -44.515 1.00 95.06 278 GLU A N 1
ATOM 2163 C CA . GLU A 1 278 ? 26.837 -3.779 -44.925 1.00 95.06 278 GLU A CA 1
ATOM 2164 C C . GLU A 1 278 ? 25.885 -4.039 -43.758 1.00 95.06 278 GLU A C 1
ATOM 2166 O O . GLU A 1 278 ? 24.667 -3.974 -43.932 1.00 95.06 278 GLU A O 1
ATOM 2171 N N . GLN A 1 279 ? 26.420 -4.285 -42.559 1.00 94.50 279 GLN A N 1
ATOM 2172 C CA . GLN A 1 279 ? 25.614 -4.452 -41.348 1.00 94.50 279 GLN A CA 1
ATOM 2173 C C . GLN A 1 279 ? 24.839 -3.173 -41.012 1.00 94.50 279 GLN A C 1
ATOM 2175 O O . GLN A 1 279 ? 23.641 -3.243 -40.725 1.00 94.50 279 GLN A O 1
ATOM 2180 N N . ILE A 1 280 ? 25.483 -2.006 -41.122 1.00 95.12 280 ILE A N 1
ATOM 2181 C CA . ILE A 1 280 ? 24.833 -0.699 -40.942 1.00 95.12 280 ILE A CA 1
ATOM 2182 C C . ILE A 1 280 ? 23.737 -0.504 -41.995 1.00 95.12 280 ILE A C 1
ATOM 2184 O O . ILE A 1 280 ? 22.598 -0.200 -41.641 1.00 95.12 280 ILE A O 1
ATOM 2188 N N . ARG A 1 281 ? 24.024 -0.779 -43.274 1.00 95.00 281 ARG A N 1
ATOM 2189 C CA . ARG A 1 281 ? 23.031 -0.662 -44.354 1.00 95.00 281 ARG A CA 1
ATOM 2190 C C . ARG A 1 281 ? 21.812 -1.566 -44.131 1.00 95.00 281 ARG A C 1
ATOM 2192 O O . ARG A 1 281 ? 20.684 -1.142 -44.383 1.00 95.00 281 ARG A O 1
ATOM 2199 N N . ARG A 1 282 ? 22.008 -2.798 -43.643 1.00 94.50 282 ARG A N 1
ATOM 2200 C CA . ARG A 1 282 ? 20.901 -3.703 -43.274 1.00 94.50 282 ARG A CA 1
ATOM 2201 C C . ARG A 1 282 ? 20.101 -3.159 -42.089 1.00 94.50 282 ARG A C 1
ATOM 2203 O O . ARG A 1 282 ? 18.875 -3.186 -42.136 1.00 94.50 282 ARG A O 1
ATOM 2210 N N . ALA A 1 283 ? 20.770 -2.630 -41.063 1.00 94.75 283 ALA A N 1
ATOM 2211 C CA . ALA A 1 283 ? 20.107 -2.011 -39.914 1.00 94.75 283 ALA A CA 1
ATOM 2212 C C . ALA A 1 283 ? 19.227 -0.819 -40.332 1.00 94.75 283 ALA A C 1
ATOM 2214 O O . ALA A 1 283 ? 18.082 -0.714 -39.895 1.00 94.75 283 ALA A O 1
ATOM 2215 N N . GLU A 1 284 ? 19.728 0.042 -41.220 1.00 94.94 284 GLU A N 1
ATOM 2216 C CA . GLU A 1 284 ? 18.972 1.170 -41.775 1.00 94.94 284 GLU A CA 1
ATOM 2217 C C . GLU A 1 284 ? 17.771 0.718 -42.612 1.00 94.94 284 GLU A C 1
ATOM 2219 O O . GLU A 1 284 ? 16.698 1.316 -42.525 1.00 94.94 284 GLU A O 1
ATOM 2224 N N . ALA A 1 285 ? 17.927 -0.340 -43.414 1.00 94.69 285 ALA A N 1
ATOM 2225 C CA . ALA A 1 285 ? 16.829 -0.906 -44.194 1.00 94.69 285 ALA A CA 1
ATOM 2226 C C . ALA A 1 285 ? 15.710 -1.443 -43.285 1.00 94.69 285 ALA A C 1
ATOM 2228 O O . ALA A 1 285 ? 14.541 -1.129 -43.513 1.00 94.69 285 ALA A O 1
ATOM 2229 N N . TYR A 1 286 ? 16.061 -2.171 -42.218 1.00 92.38 286 TYR A N 1
ATOM 2230 C CA . TYR A 1 286 ? 15.088 -2.616 -41.217 1.00 92.38 286 TYR A CA 1
ATOM 2231 C C . TYR A 1 286 ? 14.432 -1.442 -40.489 1.00 92.38 286 TYR A C 1
ATOM 2233 O O . TYR A 1 286 ? 13.218 -1.438 -40.327 1.00 92.38 286 TYR A O 1
ATOM 2241 N N . ALA A 1 287 ? 15.189 -0.408 -40.113 1.00 92.25 287 ALA A N 1
ATOM 2242 C CA . ALA A 1 287 ? 14.622 0.782 -39.481 1.00 92.25 287 ALA A CA 1
ATOM 2243 C C . ALA A 1 287 ? 13.597 1.490 -40.388 1.00 92.25 287 ALA A C 1
ATOM 2245 O O . ALA A 1 287 ? 12.544 1.911 -39.912 1.00 92.25 287 ALA A O 1
ATOM 2246 N N . LYS A 1 288 ? 13.867 1.584 -41.697 1.00 93.31 288 LYS A N 1
ATOM 2247 C CA . LYS A 1 288 ? 12.916 2.133 -42.680 1.00 93.31 288 LYS A CA 1
ATOM 2248 C C . LYS A 1 288 ? 11.657 1.272 -42.799 1.00 93.31 288 LYS A C 1
ATOM 2250 O O . LYS A 1 288 ? 10.564 1.825 -42.839 1.00 93.31 288 LYS A O 1
ATOM 2255 N N . ALA A 1 289 ? 11.797 -0.054 -42.817 1.00 94.00 289 ALA A N 1
ATOM 2256 C CA . ALA A 1 289 ? 10.656 -0.970 -42.841 1.00 94.00 289 ALA A CA 1
ATOM 2257 C C . ALA A 1 289 ? 9.794 -0.849 -41.570 1.00 94.00 289 ALA A C 1
ATOM 2259 O O . ALA A 1 289 ? 8.570 -0.761 -41.656 1.00 94.00 289 ALA A O 1
ATOM 2260 N N . GLU A 1 290 ? 10.427 -0.754 -40.399 1.00 89.06 290 GLU A N 1
ATOM 2261 C CA . GLU A 1 290 ? 9.738 -0.561 -39.119 1.00 89.06 290 GLU A CA 1
ATOM 2262 C C . GLU A 1 290 ? 9.006 0.781 -39.043 1.00 89.06 290 GLU A C 1
ATOM 2264 O O . GLU A 1 290 ? 7.913 0.837 -38.498 1.00 89.06 290 GLU A O 1
ATOM 2269 N N . LEU A 1 291 ? 9.546 1.861 -39.619 1.00 89.81 291 LEU A N 1
ATOM 2270 C CA . LEU A 1 291 ? 8.836 3.146 -39.678 1.00 89.81 291 LEU A CA 1
ATOM 2271 C C . LEU A 1 291 ? 7.548 3.077 -40.508 1.00 89.81 291 LEU A C 1
ATOM 2273 O O . LEU A 1 291 ? 6.599 3.800 -40.208 1.00 89.81 291 LEU A O 1
ATOM 2277 N N . ILE A 1 292 ? 7.513 2.218 -41.530 1.00 91.75 292 ILE A N 1
ATOM 2278 C CA . ILE A 1 292 ? 6.317 1.986 -42.349 1.00 91.75 292 ILE A CA 1
ATOM 2279 C C . ILE A 1 292 ? 5.290 1.162 -41.560 1.00 91.75 292 ILE A C 1
ATOM 2281 O O . ILE A 1 292 ? 4.105 1.485 -41.578 1.00 91.75 292 ILE A O 1
ATOM 2285 N N . ALA A 1 293 ? 5.735 0.119 -40.853 1.00 91.00 293 ALA A N 1
ATOM 2286 C CA . ALA A 1 293 ? 4.853 -0.772 -40.096 1.00 91.00 293 ALA A CA 1
ATOM 2287 C C . ALA A 1 293 ? 4.372 -0.176 -38.756 1.00 91.00 293 ALA A C 1
ATOM 2289 O O . ALA A 1 293 ? 3.251 -0.439 -38.323 1.00 91.00 293 ALA A O 1
ATOM 2290 N N . ASN A 1 294 ? 5.213 0.615 -38.089 1.00 88.19 294 ASN A N 1
ATOM 2291 C CA . ASN A 1 294 ? 4.983 1.185 -36.765 1.00 88.19 294 ASN A CA 1
ATOM 2292 C C . ASN A 1 294 ? 5.517 2.631 -36.701 1.00 88.19 294 ASN A C 1
ATOM 2294 O O . ASN A 1 294 ? 6.631 2.871 -36.213 1.00 88.19 294 ASN A O 1
ATOM 2298 N N . PRO A 1 295 ? 4.740 3.616 -37.185 1.00 88.12 295 PRO A N 1
ATOM 2299 C CA . PRO A 1 295 ? 5.154 5.011 -37.144 1.00 88.12 295 PRO A CA 1
ATOM 2300 C C . PRO A 1 295 ? 5.343 5.469 -35.692 1.00 88.12 295 PRO A C 1
ATOM 2302 O O . PRO A 1 295 ? 4.524 5.193 -34.810 1.00 88.12 295 PRO A O 1
ATOM 2305 N N . SER A 1 296 ? 6.432 6.192 -35.421 1.00 78.12 296 SER A N 1
ATOM 2306 C CA . SER A 1 296 ? 6.691 6.701 -34.076 1.00 78.12 296 SER A CA 1
ATOM 2307 C C . SER A 1 296 ? 5.615 7.715 -33.678 1.00 78.12 296 SER A C 1
ATOM 2309 O O . SER A 1 296 ? 5.362 8.700 -34.371 1.00 78.12 296 SER A O 1
ATOM 2311 N N . ARG A 1 297 ? 4.973 7.490 -32.526 1.00 77.88 297 ARG A N 1
ATOM 2312 C CA . ARG A 1 297 ? 4.088 8.494 -31.930 1.00 77.88 297 ARG A CA 1
ATOM 2313 C C . ARG A 1 297 ? 4.957 9.658 -31.467 1.00 77.88 297 ARG A C 1
ATOM 2315 O O . ARG A 1 297 ? 5.747 9.497 -30.531 1.00 77.88 297 ARG A O 1
ATOM 2322 N N . LYS A 1 298 ? 4.847 10.802 -32.141 1.00 74.00 298 LYS A N 1
ATOM 2323 C CA . LYS A 1 298 ? 5.440 12.050 -31.662 1.00 74.00 298 LYS A CA 1
ATOM 2324 C C . LYS A 1 298 ? 4.809 12.373 -30.309 1.00 74.00 298 LYS A C 1
ATOM 2326 O O . LYS A 1 298 ? 3.613 12.179 -30.109 1.00 74.00 298 LYS A O 1
ATOM 2331 N N . LYS A 1 299 ? 5.640 12.761 -29.345 1.00 70.50 299 LYS A N 1
ATOM 2332 C CA . LYS A 1 299 ? 5.144 13.323 -28.093 1.00 70.50 299 LYS A CA 1
ATOM 2333 C C . LYS A 1 299 ? 4.856 14.783 -28.390 1.00 70.50 299 LYS A C 1
ATOM 2335 O O . LYS A 1 299 ? 5.793 15.570 -28.479 1.00 70.50 299 LYS A O 1
ATOM 2340 N N . ASP A 1 300 ? 3.594 15.107 -28.613 1.00 61.41 300 ASP A N 1
ATOM 2341 C CA . ASP A 1 300 ? 3.188 16.492 -28.801 1.00 61.41 300 ASP A CA 1
ATOM 2342 C C . ASP A 1 300 ? 3.178 17.160 -27.422 1.00 61.41 300 ASP A C 1
ATOM 2344 O O . ASP A 1 300 ? 2.257 16.998 -26.625 1.00 61.41 300 ASP A O 1
ATOM 2348 N N . GLU A 1 301 ? 4.272 17.844 -27.092 1.00 56.59 301 GLU A N 1
ATOM 2349 C CA . GLU A 1 301 ? 4.382 18.667 -25.889 1.00 56.59 301 GLU A CA 1
ATOM 2350 C C . GLU A 1 301 ? 3.790 20.047 -26.200 1.00 56.59 301 GLU A C 1
ATOM 2352 O O . GLU A 1 301 ? 4.503 21.008 -26.480 1.00 56.59 301 GLU A O 1
ATOM 2357 N N . THR A 1 302 ? 2.460 20.154 -26.212 1.00 54.91 302 THR A N 1
ATOM 2358 C CA . THR A 1 302 ? 1.797 21.459 -26.316 1.00 54.91 302 THR A CA 1
ATOM 2359 C C . THR A 1 302 ? 1.854 22.157 -24.960 1.00 54.91 302 THR A C 1
ATOM 2361 O O . THR A 1 302 ? 1.075 21.852 -24.056 1.00 54.91 302 THR A O 1
ATOM 2364 N N . LEU A 1 303 ? 2.784 23.096 -24.807 1.00 51.25 303 LEU A N 1
ATOM 2365 C CA . LEU A 1 303 ? 2.804 24.026 -23.683 1.00 51.25 303 LEU A CA 1
ATOM 2366 C C . LEU A 1 303 ? 1.763 25.122 -23.947 1.00 51.25 303 LEU A C 1
ATOM 2368 O O . LEU A 1 303 ? 1.982 25.976 -24.796 1.00 51.25 303 LEU A O 1
ATOM 2372 N N . ASN A 1 304 ? 0.631 25.049 -23.238 1.00 51.31 304 ASN A N 1
ATOM 2373 C CA . ASN A 1 304 ? -0.387 26.096 -23.068 1.00 51.31 304 ASN A CA 1
ATOM 2374 C C . ASN A 1 304 ? -0.656 26.971 -24.310 1.00 51.31 304 ASN A C 1
ATOM 2376 O O . ASN A 1 304 ? -0.141 28.081 -24.420 1.00 51.31 304 ASN A O 1
ATOM 2380 N N . ALA A 1 305 ? -1.524 26.512 -25.214 1.00 50.75 305 ALA A N 1
ATOM 2381 C CA . ALA A 1 305 ? -2.090 27.395 -26.230 1.00 50.75 305 ALA A CA 1
ATOM 2382 C C . ALA A 1 305 ? -3.182 28.266 -25.583 1.00 50.75 305 ALA A C 1
ATOM 2384 O O . ALA A 1 305 ? -4.240 27.764 -25.201 1.00 50.75 305 ALA A O 1
ATOM 2385 N N . VAL A 1 306 ? -2.913 29.562 -25.425 1.00 49.81 306 VAL A N 1
ATOM 2386 C CA . VAL A 1 306 ? -3.941 30.561 -25.107 1.00 49.81 306 VAL A CA 1
ATOM 2387 C C . VAL A 1 306 ? -4.657 30.892 -26.418 1.00 49.81 306 VAL A C 1
ATOM 2389 O O . VAL A 1 306 ? -4.017 31.300 -27.381 1.00 49.81 306 VAL A O 1
ATOM 2392 N N . SER A 1 307 ? -5.968 30.663 -26.479 1.00 57.47 307 SER A N 1
ATOM 2393 C CA . SER A 1 307 ? -6.815 31.133 -27.585 1.00 57.47 307 SER A CA 1
ATOM 2394 C C . SER A 1 307 ? -6.958 32.662 -27.525 1.00 57.47 307 SER A C 1
ATOM 2396 O O . SER A 1 307 ? -6.984 33.215 -26.427 1.00 57.47 307 SER A O 1
ATOM 2398 N N . ASP A 1 308 ? -7.138 33.334 -28.672 1.00 56.47 308 ASP A N 1
ATOM 2399 C CA . ASP A 1 308 ? -7.379 34.791 -28.789 1.00 56.47 308 ASP A CA 1
ATOM 2400 C C . ASP A 1 308 ? -8.552 35.322 -27.930 1.00 56.47 308 ASP A C 1
ATOM 2402 O O . ASP A 1 308 ? -8.677 36.526 -27.724 1.00 56.47 308 ASP A O 1
ATOM 2406 N N . ALA A 1 309 ? -9.397 34.442 -27.379 1.00 60.84 309 ALA A N 1
ATOM 2407 C CA . ALA A 1 309 ? -10.461 34.780 -26.430 1.00 60.84 309 ALA A CA 1
ATOM 2408 C C . ALA A 1 309 ? -10.036 34.720 -24.941 1.00 60.84 309 ALA A C 1
ATOM 2410 O O . ALA A 1 309 ? -10.879 34.819 -24.053 1.00 60.84 309 ALA A O 1
ATOM 2411 N N . GLY A 1 310 ? -8.748 34.519 -24.636 1.00 55.41 310 GLY A N 1
ATOM 2412 C CA . GLY A 1 310 ? -8.229 34.484 -23.260 1.00 55.41 310 GLY A CA 1
ATOM 2413 C C . GLY A 1 310 ? -8.588 33.223 -22.462 1.00 55.41 310 GLY A C 1
ATOM 2414 O O . GLY A 1 310 ? -8.352 33.165 -21.255 1.00 55.41 310 GLY A O 1
ATOM 2415 N N . HIS A 1 311 ? -9.137 32.189 -23.103 1.00 47.62 311 HIS A N 1
ATOM 2416 C CA . HIS A 1 311 ? -9.433 30.916 -22.448 1.00 47.62 311 HIS A CA 1
ATOM 2417 C C . HIS A 1 311 ? -8.215 29.984 -22.477 1.00 47.62 311 HIS A C 1
ATOM 2419 O O . HIS A 1 311 ? -7.718 29.604 -23.537 1.00 47.62 311 HIS A O 1
ATOM 2425 N N . ILE A 1 312 ? -7.753 29.596 -21.286 1.00 50.69 312 ILE A N 1
ATOM 2426 C CA . ILE A 1 312 ? -6.707 28.589 -21.088 1.00 50.69 312 ILE A CA 1
ATOM 2427 C C . ILE A 1 312 ? -7.384 27.218 -21.177 1.00 50.69 312 ILE A C 1
ATOM 2429 O O . ILE A 1 312 ? -7.901 26.700 -20.187 1.00 50.69 312 ILE A O 1
ATOM 2433 N N . SER A 1 313 ? -7.440 26.630 -22.371 1.00 47.50 313 SER A N 1
ATOM 2434 C CA . SER A 1 313 ? -7.947 25.266 -22.524 1.00 47.50 313 SER A CA 1
ATOM 2435 C C . SER A 1 313 ? -6.893 24.267 -22.048 1.00 47.50 313 SER A C 1
ATOM 2437 O O . SER A 1 313 ? -5.892 24.021 -22.721 1.00 47.50 313 SER A O 1
ATOM 2439 N N . GLN A 1 314 ? -7.126 23.689 -20.874 1.00 49.28 314 GLN A N 1
ATOM 2440 C CA . GLN A 1 314 ? -6.361 22.568 -20.335 1.00 49.28 314 GLN A CA 1
ATOM 2441 C C . GLN A 1 314 ? -6.892 21.268 -20.951 1.00 49.28 314 GLN A C 1
ATOM 2443 O O . GLN A 1 314 ? -7.996 20.847 -20.613 1.00 49.28 314 GLN A O 1
ATOM 2448 N N . ILE A 1 315 ? -6.137 20.630 -21.853 1.00 46.62 315 ILE A N 1
ATOM 2449 C CA . ILE A 1 315 ? -6.483 19.298 -22.383 1.00 46.62 315 ILE A CA 1
ATOM 2450 C C . ILE A 1 315 ? -5.237 18.392 -22.400 1.00 46.62 315 ILE A C 1
ATOM 2452 O O . ILE A 1 315 ? -4.109 18.834 -22.591 1.00 46.62 315 ILE A O 1
ATOM 2456 N N . SER A 1 316 ? -5.486 17.125 -22.072 1.00 42.66 316 SER A N 1
ATOM 2457 C CA . SER A 1 316 ? -4.725 16.278 -21.147 1.00 42.66 316 SER A CA 1
ATOM 2458 C C . SER A 1 316 ? -3.632 15.389 -21.757 1.00 42.66 316 SER A C 1
ATOM 2460 O O . SER A 1 316 ? -3.531 15.211 -22.969 1.00 42.66 316 SER A O 1
ATOM 2462 N N . LEU A 1 317 ? -2.905 14.708 -20.856 1.00 44.94 317 LEU A N 1
ATOM 2463 C CA . LEU A 1 317 ? -1.959 13.592 -21.038 1.00 44.94 317 LEU A CA 1
ATOM 2464 C C . LEU A 1 317 ? -2.606 12.332 -21.681 1.00 44.94 317 LEU A C 1
ATOM 2466 O O . LEU A 1 317 ? -2.565 11.240 -21.122 1.00 44.94 317 LEU A O 1
ATOM 2470 N N . SER A 1 318 ? -3.297 12.489 -22.809 1.00 55.09 318 SER A N 1
ATOM 2471 C CA . SER A 1 318 ? -3.819 11.420 -23.686 1.00 55.09 318 SER A CA 1
ATOM 2472 C C . SER A 1 318 ? -4.365 11.927 -25.034 1.00 55.09 318 SER A C 1
ATOM 2474 O O . SER A 1 318 ? -4.582 11.099 -25.911 1.00 55.09 318 SER A O 1
ATOM 2476 N N . GLY A 1 319 ? -4.489 13.244 -25.254 1.00 44.88 319 GLY A N 1
ATOM 2477 C CA . GLY A 1 319 ? -4.633 13.820 -26.598 1.00 44.88 319 GLY A CA 1
ATOM 2478 C C . GLY A 1 319 ? -5.968 13.585 -27.318 1.00 44.88 319 GLY A C 1
ATOM 2479 O O . GLY A 1 319 ? -5.953 13.235 -28.493 1.00 44.88 319 GLY A O 1
ATOM 2480 N N . GLU A 1 320 ? -7.112 13.822 -26.668 1.00 33.69 320 GLU A N 1
ATOM 2481 C CA . GLU A 1 320 ? -8.393 13.969 -27.378 1.00 33.69 320 GLU A CA 1
ATOM 2482 C C . GLU A 1 320 ? -9.148 15.215 -26.875 1.00 33.69 320 GLU A C 1
ATOM 2484 O O . GLU A 1 320 ? -9.389 15.380 -25.678 1.00 33.69 320 GLU A O 1
ATOM 2489 N N . LEU A 1 321 ? -9.461 16.130 -27.801 1.00 36.72 321 LEU A N 1
ATOM 2490 C CA . LEU A 1 321 ? -10.084 17.434 -27.557 1.00 36.72 321 LEU A CA 1
ATOM 2491 C C . LEU A 1 321 ? -11.603 17.312 -27.757 1.00 36.72 321 LEU A C 1
ATOM 2493 O O . LEU A 1 321 ? -12.093 17.376 -28.882 1.00 36.72 321 LEU A O 1
ATOM 2497 N N . LYS A 1 322 ? -12.368 17.117 -26.677 1.00 33.03 322 LYS A N 1
ATOM 2498 C CA . LYS A 1 322 ? -13.838 17.157 -26.734 1.00 33.03 322 LYS A CA 1
ATOM 2499 C C . LYS A 1 322 ? -14.304 18.604 -26.546 1.00 33.03 322 LYS A C 1
ATOM 2501 O O . LYS A 1 322 ? -14.490 19.058 -25.423 1.00 33.03 322 LYS A O 1
ATOM 2506 N N . VAL A 1 323 ? -14.466 19.333 -27.647 1.00 44.22 323 VAL A N 1
ATOM 2507 C CA . VAL A 1 323 ? -15.184 20.619 -27.644 1.00 44.22 323 VAL A CA 1
ATOM 2508 C C . VAL A 1 323 ? -16.685 20.309 -27.563 1.00 44.22 323 VAL A C 1
ATOM 2510 O O . VAL A 1 323 ? -17.152 19.492 -28.362 1.00 44.22 323 VAL A O 1
ATOM 2513 N N . PRO A 1 324 ? -17.459 20.887 -26.626 1.00 39.56 324 PRO A N 1
ATOM 2514 C CA . PRO A 1 324 ? -18.909 20.777 -26.678 1.00 39.56 324 PRO A CA 1
ATOM 2515 C C . PRO A 1 324 ? -19.412 21.591 -27.877 1.00 39.56 324 PRO A C 1
ATOM 2517 O O . PRO A 1 324 ? -19.221 22.803 -27.941 1.00 39.56 324 PRO A O 1
ATOM 2520 N N . ALA A 1 325 ? -20.006 20.898 -28.846 1.00 36.94 325 ALA A N 1
ATOM 2521 C CA . ALA A 1 325 ? -20.718 21.496 -29.963 1.00 36.94 325 ALA A CA 1
ATOM 2522 C C . ALA A 1 325 ? -22.220 21.464 -29.671 1.00 36.94 325 ALA A C 1
ATOM 2524 O O . ALA A 1 325 ? -22.743 20.390 -29.393 1.00 36.94 325 ALA A O 1
ATOM 2525 N N . GLU A 1 326 ? -22.832 22.649 -29.717 1.00 37.06 326 GLU A N 1
ATOM 2526 C CA . GLU A 1 326 ? -24.237 23.023 -29.984 1.00 37.06 326 GLU A CA 1
ATOM 2527 C C . GLU A 1 326 ? -24.511 24.340 -29.226 1.00 37.06 326 GLU A C 1
ATOM 2529 O O . GLU A 1 326 ? -24.042 24.509 -28.106 1.00 37.06 326 GLU A O 1
ATOM 2534 N N . ALA A 1 327 ? -25.288 25.321 -29.674 1.00 31.70 327 ALA A N 1
ATOM 2535 C CA . ALA A 1 327 ? -25.745 25.821 -30.968 1.00 31.70 327 ALA A CA 1
ATOM 2536 C C . ALA A 1 327 ? -26.678 27.000 -30.600 1.00 31.70 327 ALA A C 1
ATOM 2538 O O . ALA A 1 327 ? -27.572 26.830 -29.781 1.00 31.70 327 ALA A O 1
ATOM 2539 N N . GLU A 1 328 ? -26.429 28.174 -31.186 1.00 31.30 328 GLU A N 1
ATOM 2540 C CA . GLU A 1 328 ? -27.397 29.232 -31.545 1.00 31.30 328 GLU A CA 1
ATOM 2541 C C . GLU A 1 328 ? -28.384 29.807 -30.497 1.00 31.30 328 GLU A C 1
ATOM 2543 O O . GLU A 1 328 ? -29.374 29.187 -30.130 1.00 31.30 328 GLU A O 1
ATOM 2548 N N . THR A 1 329 ? -28.247 31.100 -30.157 1.00 29.19 329 THR A N 1
ATOM 2549 C CA . THR A 1 329 ? -29.125 32.189 -30.667 1.00 29.19 329 THR A CA 1
ATOM 2550 C C . THR A 1 329 ? -28.662 33.585 -30.183 1.00 29.19 329 THR A C 1
ATOM 2552 O O . THR A 1 329 ? -28.202 33.774 -29.065 1.00 29.19 329 THR A O 1
ATOM 2555 N N . THR A 1 330 ? -28.739 34.542 -31.109 1.00 28.98 330 THR A N 1
ATOM 2556 C CA . THR A 1 330 ? -28.377 35.988 -31.163 1.00 28.98 330 THR A CA 1
ATOM 2557 C C . THR A 1 330 ? -29.003 36.924 -30.093 1.00 28.98 330 THR A C 1
ATOM 2559 O O . THR A 1 330 ? -29.931 36.469 -29.434 1.00 28.98 330 THR A O 1
ATOM 2562 N N . PRO A 1 331 ? -28.787 38.274 -30.077 1.00 38.97 331 PRO A N 1
ATOM 2563 C CA . PRO A 1 331 ? -27.615 39.137 -30.349 1.00 38.97 331 PRO A CA 1
ATOM 2564 C C . PRO A 1 331 ? -27.341 40.218 -29.241 1.00 38.97 331 PRO A C 1
ATOM 2566 O O . PRO A 1 331 ? -28.091 40.371 -28.287 1.00 38.97 331 PRO A O 1
ATOM 2569 N N . SER A 1 332 ? -26.244 40.974 -29.434 1.00 25.73 332 SER A N 1
ATOM 2570 C CA . SER A 1 332 ? -25.760 42.266 -28.847 1.00 25.73 332 SER A CA 1
ATOM 2571 C C . SER A 1 332 ? -26.824 43.336 -28.434 1.00 25.73 332 SER A C 1
ATOM 2573 O O . SER A 1 332 ? -27.960 43.184 -28.882 1.00 25.73 332 SER A O 1
ATOM 2575 N N . PRO A 1 333 ? -26.509 44.488 -27.751 1.00 45.47 333 PRO A N 1
ATOM 2576 C CA . PRO A 1 333 ? -25.193 45.163 -27.631 1.00 45.47 333 PRO A CA 1
ATOM 2577 C C . PRO A 1 333 ? -24.871 45.930 -26.311 1.00 45.47 333 PRO A C 1
ATOM 2579 O O . PRO A 1 333 ? -25.642 45.917 -25.358 1.00 45.47 333 PRO A O 1
ATOM 2582 N N . ALA A 1 334 ? -23.752 46.683 -26.365 1.00 25.64 334 ALA A N 1
ATOM 2583 C CA . ALA A 1 334 ? -23.302 47.802 -25.508 1.00 25.64 334 ALA A CA 1
ATOM 2584 C C . ALA A 1 334 ? -22.333 47.375 -24.377 1.00 25.64 334 ALA A C 1
ATOM 2586 O O . ALA A 1 334 ? -22.653 46.499 -23.590 1.00 25.64 334 ALA A O 1
ATOM 2587 N N . THR A 1 335 ? -21.105 47.884 -24.213 1.00 29.03 335 THR A N 1
ATOM 2588 C CA . THR A 1 335 ? -20.466 49.148 -24.614 1.00 29.03 335 THR A CA 1
ATOM 2589 C C . THR A 1 335 ? -18.943 48.981 -24.485 1.00 29.03 335 THR A C 1
ATOM 2591 O O . THR A 1 335 ? -18.464 48.451 -23.486 1.00 29.03 335 THR A O 1
ATOM 2594 N N . SER A 1 336 ? -18.182 49.439 -25.482 1.00 29.70 336 SER A N 1
ATOM 2595 C CA . SER A 1 336 ? -16.728 49.673 -25.410 1.00 29.70 336 SER A CA 1
ATOM 2596 C C . SER A 1 336 ? -16.426 50.917 -24.547 1.00 29.70 336 SER A C 1
ATOM 2598 O O . SER A 1 336 ? -17.286 51.787 -24.436 1.00 29.70 336 SER A O 1
ATOM 2600 N N . PRO A 1 337 ? -15.203 51.104 -24.025 1.00 39.03 337 PRO A N 1
ATOM 2601 C CA . PRO A 1 337 ? -14.193 51.697 -24.897 1.00 39.03 337 PRO A CA 1
ATOM 2602 C C . PRO A 1 337 ? -12.807 51.058 -24.790 1.00 39.03 337 PRO A C 1
ATOM 2604 O O . PRO A 1 337 ? -12.415 50.472 -23.788 1.00 39.03 337 PRO A O 1
ATOM 2607 N N . ALA A 1 338 ? -12.103 51.204 -25.905 1.00 30.41 338 ALA A N 1
ATOM 2608 C CA . ALA A 1 338 ? -10.760 50.746 -26.183 1.00 30.41 338 ALA A CA 1
ATOM 2609 C C . ALA A 1 338 ? -9.686 51.427 -25.321 1.00 30.41 338 ALA A C 1
ATOM 2611 O O . ALA A 1 338 ? -9.738 52.636 -25.099 1.00 30.41 338 ALA A O 1
ATOM 2612 N N . THR A 1 339 ? -8.642 50.660 -25.010 1.00 29.50 339 THR A N 1
ATOM 2613 C CA . THR A 1 339 ? -7.279 51.172 -24.845 1.00 29.50 339 THR A CA 1
ATOM 2614 C C . THR A 1 339 ? -6.391 50.354 -25.774 1.00 29.50 339 THR A C 1
ATOM 2616 O O . THR A 1 339 ? -6.315 49.133 -25.662 1.00 29.50 339 THR A O 1
ATOM 2619 N N . VAL A 1 340 ? -5.796 51.032 -26.750 1.00 36.84 340 VAL A N 1
ATOM 2620 C CA . VAL A 1 340 ? -4.795 50.487 -27.666 1.00 36.84 340 VAL A CA 1
ATOM 2621 C C . VAL A 1 340 ? -3.444 50.698 -26.993 1.00 36.84 340 VAL A C 1
ATOM 2623 O O . VAL A 1 340 ? -3.050 51.844 -26.798 1.00 36.84 340 VAL A O 1
ATOM 2626 N N . GLU A 1 341 ? -2.745 49.622 -26.639 1.00 35.31 341 GLU A N 1
ATOM 2627 C CA . GLU A 1 341 ? -1.307 49.668 -26.363 1.00 35.31 341 GLU A CA 1
ATOM 2628 C C . GLU A 1 341 ? -0.590 48.769 -27.372 1.00 35.31 341 GLU A C 1
ATOM 2630 O O . GLU A 1 341 ? -0.689 47.543 -27.371 1.00 35.31 341 GLU A O 1
ATOM 2635 N N . GLU A 1 342 ? 0.076 49.447 -28.298 1.00 31.55 342 GLU A N 1
ATOM 2636 C CA . GLU A 1 342 ? 1.000 48.928 -29.289 1.00 31.55 342 GLU A CA 1
ATOM 2637 C C . GLU A 1 342 ? 2.310 48.548 -28.583 1.00 31.55 342 GLU A C 1
ATOM 2639 O O . GLU A 1 342 ? 3.002 49.410 -28.047 1.00 31.55 342 GLU A O 1
ATOM 2644 N N . ILE A 1 343 ? 2.654 47.256 -28.562 1.00 34.44 343 ILE A N 1
ATOM 2645 C CA . ILE A 1 343 ? 3.974 46.786 -28.124 1.00 34.44 343 ILE A CA 1
ATOM 2646 C C . ILE A 1 343 ? 4.771 46.424 -29.375 1.00 34.44 343 ILE A C 1
ATOM 2648 O O . ILE A 1 343 ? 4.579 45.375 -29.993 1.00 34.44 343 ILE A O 1
ATOM 2652 N N . THR A 1 344 ? 5.674 47.322 -29.746 1.00 33.94 344 THR A N 1
ATOM 2653 C CA . THR A 1 344 ? 6.738 47.113 -30.724 1.00 33.94 344 THR A CA 1
ATOM 2654 C C . THR A 1 344 ? 7.730 46.073 -30.198 1.00 33.94 344 THR A C 1
ATOM 2656 O O . THR A 1 344 ? 8.406 46.274 -29.192 1.00 33.94 344 THR A O 1
ATOM 2659 N N . ALA A 1 345 ? 7.832 44.934 -30.885 1.00 33.25 345 ALA A N 1
ATOM 2660 C CA . ALA A 1 345 ? 8.858 43.932 -30.620 1.00 33.25 345 ALA A CA 1
ATOM 2661 C C . ALA A 1 345 ? 10.135 44.274 -31.407 1.00 33.25 345 ALA A C 1
ATOM 2663 O O . ALA A 1 345 ? 10.211 44.050 -32.618 1.00 33.25 345 ALA A O 1
ATOM 2664 N N . GLU A 1 346 ? 11.154 44.802 -30.726 1.00 34.81 346 GLU A N 1
ATOM 2665 C CA . GLU A 1 346 ? 12.501 44.914 -31.287 1.00 34.81 346 GLU A CA 1
ATOM 2666 C C . GLU A 1 346 ? 13.141 43.524 -31.412 1.00 34.81 346 GLU A C 1
ATOM 2668 O O . GLU A 1 346 ? 13.335 42.788 -30.443 1.00 34.81 346 GLU A O 1
ATOM 2673 N N . ARG A 1 347 ? 13.483 43.152 -32.647 1.00 37.56 347 ARG A N 1
ATOM 2674 C CA . ARG A 1 347 ? 14.214 41.926 -32.967 1.00 37.56 347 ARG A CA 1
ATOM 2675 C C . ARG A 1 347 ? 15.711 42.168 -32.778 1.00 37.56 347 ARG A C 1
ATOM 2677 O O . ARG A 1 347 ? 16.387 42.591 -33.712 1.00 37.56 347 ARG A O 1
ATOM 2684 N N . THR A 1 348 ? 16.253 41.836 -31.610 1.00 30.84 348 THR A N 1
ATOM 2685 C CA . THR A 1 348 ? 17.711 41.765 -31.423 1.00 30.84 348 THR A CA 1
ATOM 2686 C C . THR A 1 348 ? 18.265 40.555 -32.174 1.00 30.84 348 THR A C 1
ATOM 2688 O O . THR A 1 348 ? 18.169 39.413 -31.726 1.00 30.84 348 THR A O 1
ATOM 2691 N N . THR A 1 349 ? 18.841 40.794 -33.351 1.00 34.47 349 THR A N 1
ATOM 2692 C CA . THR A 1 349 ? 19.637 39.806 -34.084 1.00 34.47 349 THR A CA 1
ATOM 2693 C C . THR A 1 349 ? 21.046 39.750 -33.496 1.00 34.47 349 THR A C 1
ATOM 2695 O O . THR A 1 349 ? 21.832 40.679 -33.675 1.00 34.47 349 THR A O 1
ATOM 2698 N N . LEU A 1 350 ? 21.392 38.655 -32.819 1.00 36.53 350 LEU A N 1
ATOM 2699 C CA . LEU A 1 350 ? 22.787 38.318 -32.531 1.00 36.53 350 LEU A CA 1
ATOM 2700 C C . LEU A 1 350 ? 23.445 37.835 -33.829 1.00 36.53 350 LEU A C 1
ATOM 2702 O O . LEU A 1 350 ? 23.197 36.718 -34.280 1.00 36.53 350 LEU A O 1
ATOM 2706 N N . SER A 1 351 ? 24.254 38.702 -34.438 1.00 32.88 351 SER A N 1
ATOM 2707 C CA . SER A 1 351 ? 25.140 38.340 -35.545 1.00 32.88 351 SER A CA 1
ATOM 2708 C C . SER A 1 351 ? 26.477 37.827 -34.982 1.00 32.88 351 SER A C 1
ATOM 2710 O O . SER A 1 351 ? 27.004 38.444 -34.051 1.00 32.88 351 SER A O 1
ATOM 2712 N N . PRO A 1 352 ? 27.039 36.720 -35.497 1.00 38.91 352 PRO A N 1
ATOM 2713 C CA . PRO A 1 352 ? 28.304 36.172 -35.023 1.00 38.91 352 PRO A CA 1
ATOM 2714 C C . PRO A 1 352 ? 29.475 36.970 -35.608 1.00 38.91 352 PRO A C 1
ATOM 2716 O O . PRO A 1 352 ? 29.610 37.089 -36.826 1.00 38.91 352 PRO A O 1
ATOM 2719 N N . GLN A 1 353 ? 30.340 37.510 -34.746 1.00 33.34 353 GLN A N 1
ATOM 2720 C CA . GLN A 1 353 ? 31.618 38.063 -35.184 1.00 33.34 353 GLN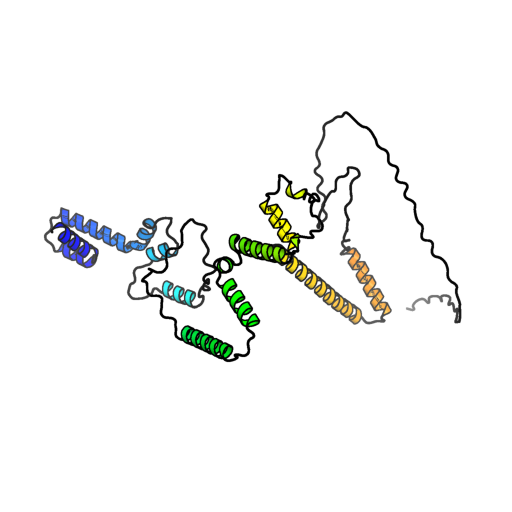 A CA 1
ATOM 2721 C C . GLN A 1 353 ? 32.661 36.958 -35.376 1.00 33.34 353 GLN A C 1
ATOM 2723 O O . GLN A 1 353 ? 32.856 36.074 -34.547 1.00 33.34 353 GLN A O 1
ATOM 2728 N N . SER A 1 354 ? 33.309 37.084 -36.524 1.00 34.09 354 SER A N 1
ATOM 2729 C CA . SER A 1 354 ? 34.489 36.419 -37.054 1.00 34.09 354 SER A CA 1
ATOM 2730 C C . SER A 1 354 ? 35.701 36.379 -36.118 1.00 34.09 354 SER A C 1
ATOM 2732 O O . SER A 1 354 ? 36.095 37.415 -35.581 1.00 34.09 354 SER A O 1
ATOM 2734 N N . SER A 1 355 ? 36.412 35.251 -36.107 1.00 34.28 355 SER A N 1
ATOM 2735 C CA . SER A 1 355 ? 37.860 35.227 -35.882 1.00 34.28 355 SER A CA 1
ATOM 2736 C C . SER A 1 355 ? 38.552 34.208 -36.801 1.00 34.28 355 SER A C 1
ATOM 2738 O O . SER A 1 355 ? 38.299 33.011 -36.755 1.00 34.28 355 SER A O 1
ATOM 2740 N N . SER A 1 356 ? 39.371 34.781 -37.686 1.00 35.53 356 SER A N 1
ATOM 2741 C CA . SER A 1 356 ? 40.628 34.318 -38.294 1.00 35.53 356 SER A CA 1
ATOM 2742 C C . SER A 1 356 ? 41.020 32.830 -38.277 1.00 35.53 356 SER A C 1
ATOM 2744 O O . SER A 1 356 ? 41.251 32.234 -37.227 1.00 35.53 356 SER A O 1
ATOM 2746 N N . ASP A 1 357 ? 41.277 32.351 -39.494 1.00 35.50 357 ASP A N 1
ATOM 2747 C CA . ASP A 1 357 ? 42.156 31.243 -39.903 1.00 35.50 357 ASP A CA 1
ATOM 2748 C C . ASP A 1 357 ? 43.560 31.281 -39.239 1.00 35.50 357 ASP A C 1
ATOM 2750 O O . ASP A 1 357 ? 44.026 32.365 -38.863 1.00 35.50 357 ASP A O 1
ATOM 2754 N N . PRO A 1 358 ? 44.274 30.136 -39.133 1.00 40.34 358 PRO A N 1
ATOM 2755 C CA . PRO A 1 358 ? 45.204 29.790 -40.219 1.00 40.34 358 PRO A CA 1
ATOM 2756 C C . PRO A 1 358 ? 45.291 28.286 -40.591 1.00 40.34 358 PRO A C 1
ATOM 2758 O O . PRO A 1 358 ? 45.427 27.406 -39.742 1.00 40.34 358 PRO A O 1
ATOM 2761 N N . GLN A 1 359 ? 45.336 28.027 -41.903 1.00 35.31 359 GLN A N 1
ATOM 2762 C CA . GLN A 1 359 ? 45.821 26.814 -42.606 1.00 35.31 359 GLN A CA 1
ATOM 2763 C C . GLN A 1 359 ? 47.363 26.625 -42.448 1.00 35.31 359 GLN A C 1
ATOM 2765 O O . GLN A 1 359 ? 47.997 27.558 -41.946 1.00 35.31 359 GLN A O 1
ATOM 2770 N N . PRO A 1 360 ? 48.068 25.607 -43.027 1.00 59.34 360 PRO A N 1
ATOM 2771 C CA . PRO A 1 360 ? 47.777 24.239 -43.553 1.00 59.34 360 PRO A CA 1
ATOM 2772 C C . PRO A 1 360 ? 48.770 23.168 -42.929 1.00 59.34 360 PRO A C 1
ATOM 2774 O O . PRO A 1 360 ? 49.410 23.547 -41.949 1.00 59.34 360 PRO A O 1
ATOM 2777 N N . PRO A 1 361 ? 49.006 21.897 -43.410 1.00 51.09 361 PRO A N 1
ATOM 2778 C CA . PRO A 1 361 ? 48.880 21.434 -44.802 1.00 51.09 361 PRO A CA 1
ATOM 2779 C C . PRO A 1 361 ? 48.541 19.965 -45.174 1.00 51.09 361 PRO A C 1
ATOM 2781 O O . PRO A 1 361 ? 48.786 19.012 -44.447 1.00 51.09 361 PRO A O 1
ATOM 2784 N N . SER A 1 362 ? 48.087 19.864 -46.437 1.00 33.03 362 SER A N 1
ATOM 2785 C CA . SER A 1 362 ? 48.322 18.812 -47.449 1.00 33.03 362 SER A CA 1
ATOM 2786 C C . SER A 1 362 ? 47.761 17.399 -47.252 1.00 33.03 362 SER A C 1
ATOM 2788 O O . SER A 1 362 ? 48.271 16.641 -46.440 1.00 33.03 362 SER A O 1
ATOM 2790 N N . ALA A 1 363 ? 46.876 16.961 -48.163 1.00 34.19 363 ALA A N 1
ATOM 2791 C CA . ALA A 1 363 ? 47.267 16.055 -49.260 1.00 34.19 363 ALA A CA 1
ATOM 2792 C C . ALA A 1 363 ? 46.077 15.565 -50.120 1.00 34.19 363 ALA A C 1
ATOM 2794 O O . ALA A 1 363 ? 45.086 15.053 -49.616 1.00 34.19 363 ALA A O 1
ATOM 2795 N N . SER A 1 364 ? 46.306 15.634 -51.434 1.00 36.78 364 SER A N 1
ATOM 2796 C CA . SER A 1 364 ? 45.865 14.721 -52.500 1.00 36.78 364 SER A CA 1
ATOM 2797 C C . SER A 1 364 ? 44.385 14.647 -52.897 1.00 36.78 364 SER A C 1
ATOM 2799 O O . SER A 1 364 ? 43.608 13.816 -52.438 1.00 36.78 364 SER A O 1
ATOM 2801 N N . THR A 1 365 ? 44.074 15.427 -53.928 1.00 37.34 365 THR A N 1
ATOM 2802 C CA . THR A 1 365 ? 43.150 15.095 -55.015 1.00 37.34 365 THR A CA 1
ATOM 2803 C C . THR A 1 365 ? 43.552 13.784 -55.701 1.00 37.34 365 THR A C 1
ATOM 2805 O O . THR A 1 365 ? 44.714 13.610 -56.068 1.00 37.34 365 THR A O 1
ATOM 2808 N N . ALA A 1 366 ? 42.586 12.895 -55.927 1.00 37.28 366 ALA A N 1
ATOM 2809 C CA . ALA A 1 366 ? 42.612 11.917 -57.012 1.00 37.28 366 ALA A CA 1
ATOM 2810 C C . ALA A 1 366 ? 41.170 11.503 -57.349 1.00 37.28 366 ALA A C 1
ATOM 2812 O O . ALA A 1 366 ? 40.474 10.919 -56.518 1.00 37.28 366 ALA A O 1
ATOM 2813 N N . ASP A 1 367 ? 40.742 11.838 -58.567 1.00 45.69 367 ASP A N 1
ATOM 2814 C CA . ASP A 1 367 ? 39.622 11.208 -59.275 1.00 45.69 367 ASP A CA 1
ATOM 2815 C C . ASP A 1 367 ? 39.770 9.676 -59.278 1.00 45.69 367 ASP A C 1
ATOM 2817 O O . ASP A 1 367 ? 40.890 9.151 -59.247 1.00 45.69 367 ASP A O 1
ATOM 2821 N N . PRO A 1 368 ? 38.658 8.941 -59.436 1.00 52.66 368 PRO A N 1
ATOM 2822 C CA . PRO A 1 368 ? 38.582 8.216 -60.699 1.00 52.66 368 PRO A CA 1
ATOM 2823 C C . PRO A 1 368 ? 37.199 8.242 -61.363 1.00 52.66 368 PRO A C 1
ATOM 2825 O O . PRO A 1 368 ? 36.149 8.030 -60.757 1.00 52.66 368 PRO A O 1
ATOM 2828 N N . SER A 1 369 ? 37.270 8.420 -62.676 1.00 49.91 369 SER A N 1
ATOM 2829 C CA . SER A 1 369 ? 36.286 8.091 -63.700 1.00 49.91 369 SER A CA 1
ATOM 2830 C C . SER A 1 369 ? 35.737 6.649 -63.591 1.00 49.91 369 SER A C 1
ATOM 2832 O O . SER A 1 369 ? 36.410 5.760 -63.066 1.00 49.91 369 SER A O 1
ATOM 2834 N N . PRO A 1 370 ? 34.529 6.372 -64.123 1.00 58.75 370 PRO A N 1
ATOM 2835 C CA . PRO A 1 370 ? 33.915 5.045 -64.075 1.00 58.75 370 PRO A CA 1
ATOM 2836 C C . PRO A 1 370 ? 34.355 4.158 -65.258 1.00 58.75 370 PRO A C 1
ATOM 2838 O O . PRO A 1 370 ? 34.300 4.616 -66.402 1.00 58.75 370 PRO A O 1
ATOM 2841 N N . PRO A 1 371 ? 34.696 2.871 -65.050 1.00 56.62 371 PRO A N 1
ATOM 2842 C CA . PRO A 1 371 ? 34.763 1.905 -66.140 1.00 56.62 371 PRO A CA 1
ATOM 2843 C C . PRO A 1 371 ? 33.510 1.012 -66.217 1.00 56.62 371 PRO A C 1
ATOM 2845 O O . PRO A 1 371 ? 33.164 0.276 -65.296 1.00 56.62 371 PRO A O 1
ATOM 2848 N N . SER A 1 372 ? 32.847 1.132 -67.368 1.00 47.44 372 SER A N 1
ATOM 2849 C CA . SER A 1 372 ? 32.246 0.094 -68.224 1.00 47.44 372 SER A CA 1
ATOM 2850 C C . SER A 1 372 ? 32.022 -1.331 -67.679 1.00 47.44 372 SER A C 1
ATOM 2852 O O . SER A 1 372 ? 32.956 -2.046 -67.322 1.00 47.44 372 SER A O 1
ATOM 2854 N N . HIS A 1 373 ? 30.772 -1.783 -67.817 1.00 55.34 373 HIS A N 1
ATOM 2855 C CA . HIS A 1 373 ? 30.328 -3.181 -67.821 1.00 55.34 373 HIS A CA 1
ATOM 2856 C C . HIS A 1 373 ? 31.099 -4.085 -68.806 1.00 55.34 373 HIS A C 1
ATOM 2858 O O . HIS A 1 373 ? 31.359 -3.668 -69.935 1.00 55.34 373 HIS A O 1
ATOM 2864 N N . PRO A 1 374 ? 31.274 -5.373 -68.460 1.00 63.53 374 PRO A N 1
ATOM 2865 C CA . PRO A 1 374 ? 31.183 -6.458 -69.434 1.00 63.53 374 PRO A CA 1
ATOM 2866 C C . PRO A 1 374 ? 29.964 -7.368 -69.179 1.00 63.53 374 PRO A C 1
ATOM 2868 O O . PRO A 1 374 ? 29.582 -7.644 -68.042 1.00 63.53 374 PRO A O 1
ATOM 2871 N N . ALA A 1 375 ? 29.351 -7.805 -70.280 1.00 55.97 375 ALA A N 1
ATOM 2872 C CA . ALA A 1 375 ? 28.236 -8.749 -70.362 1.00 55.97 375 ALA A CA 1
ATOM 2873 C C . ALA A 1 375 ? 28.605 -10.166 -69.853 1.00 55.97 375 ALA A C 1
ATOM 2875 O O . ALA A 1 375 ? 29.787 -10.513 -69.832 1.00 55.97 375 ALA A O 1
ATOM 2876 N N . PRO A 1 376 ? 27.621 -11.006 -69.469 1.00 64.12 376 PRO A N 1
ATOM 2877 C CA . PRO A 1 376 ? 27.872 -12.368 -68.995 1.00 64.12 376 PRO A CA 1
ATOM 2878 C C . PRO A 1 376 ? 28.060 -13.362 -70.161 1.00 64.12 376 PRO A C 1
ATOM 2880 O O . PRO A 1 376 ? 27.382 -13.217 -71.181 1.00 64.12 376 PRO A O 1
ATOM 2883 N N . PRO A 1 377 ? 28.910 -14.397 -70.028 1.00 66.00 377 PRO A N 1
ATOM 2884 C CA . PRO A 1 377 ? 28.913 -15.523 -70.953 1.00 66.00 377 PRO A CA 1
ATOM 2885 C C . PRO A 1 377 ? 27.896 -16.602 -70.543 1.00 66.00 377 PRO A C 1
ATOM 2887 O O . PRO A 1 377 ? 27.700 -16.880 -69.358 1.00 66.00 377 PRO A O 1
ATOM 2890 N N . THR A 1 378 ? 27.277 -17.197 -71.562 1.00 52.69 378 THR A N 1
ATOM 2891 C CA . THR A 1 378 ? 26.740 -18.569 -71.574 1.00 52.69 378 THR A CA 1
ATOM 2892 C C . THR A 1 378 ? 27.839 -19.607 -71.454 1.00 52.69 378 THR A C 1
ATOM 2894 O O . THR A 1 378 ? 28.907 -19.364 -72.067 1.00 52.69 378 THR A O 1
#

Organism: NCBI:txid1314802

InterPro domains:
  IPR018961 DnaJ homologue, subfamily C, member 28, conserved domain [PF09350] (184-254)

Sequence (378 aa):
MTRRLRSMSEDALTADPRGASTTVSSAGFSEDLKRQLEERIASANFRTEHRSAFAEIEISSKAGLGTRDIATADAWTGEESLHDASLRMLTDAHKPLRVGSRGQGRIPGPSAPLPKRVDTGRGPGKGAGKRLADARDRSGMYSSLKDSDIDEQEKQKRFQELKDRFSPHARAVVPGTIQGLASLANERIEDAIARGQFKNLPNRGKEMERDYNASNPFLDTTEYFLNKMIQKQEIVPPWIEKQQELVSAATKFRTRLRLDWKRHAARMIASGGGSLQEQIRRAEAYAKAELIANPSRKKDETLNAVSDAGHISQISLSGELKVPAEAETTPSPATSPATVEEITAERTTLSPQSSSDPQPPSASTADPSPPSHPAPPT

Secondary structure (DSSP, 8-state):
-HHHHHHHHHHHHHH-HHHHHHHHHHS---HHHHHHHHHHHHHHHHHHHTHHHHHHHHS-TTS-HHHHHHHHSPPP-SS--HHHHHHHHHHHHTPPP---TT-S---SSS-PPP-SS---S-PPPPPHHHHHHHHHHHHHHHHHHH-----HHHHHHHHHHHHHHHSTTGGG--TT-HHHHHHHHHHHHHHHHHTTGGGG-TTTTSPP---GGGG-TTS-HHHHHHHHHHHHHTPPPHHHHHHHHHHHHHHHHHHHHHHHHHHHHHHHHHHT-S-HHHHHHHHHHHHHHHHHHS-----------B-TT--B----TT--------------------------------PPPP--------------PPP---PPP-

Foldseek 3Di:
DVVVVVVVVVVVCLVDLPVNLVVLVPDPDDPVVSVVSVVVSVVSVVCLVCVLVVLQVPDDPPDDPVVNCVRNDDDDPPDDDPVVVVVVVVCVVCVPPPCPPVPPPPPPDPDDDDDPDDPPVDDDPDDPVSVVVVVVVVVVVVVVVVPPPQDPVNVVVVVVVVCCCPPPLNVQLDPPDPRNVVSVVVVVVVVCVVVVVVVDDPQVPPDDPPPVVCVPPPADNVRVVVVVCCVVVVPDPPVVVVVVVVVVVVVVVVVVVVVVVVVVLLVVLVVVDDDPVVSVVVVVVVVVVCCVVPPDDDPPPDDFDQDPVRDGDDDDPPDDDDDDDDDDDDDDDDDDDDDDDDDDDDDDDDDDDDDDDDDDDDDDDDDDDDDDDDDDDD

pLDDT: mean 73.03, std 19.65, range [25.64, 98.0]